Protein AF-A0A7W1Q5L2-F1 (afdb_monomer_lite)

pLDDT: mean 77.73, std 17.54, range [27.66, 98.06]

Radius of gyration: 33.24 Å; chains: 1; bounding box: 72×39×94 Å

Foldseek 3Di:
DDAFKKKKWAFAPVVVVDDPVPPLPDPDDPAWKKDDPGTIIHIAHDPDDDFDWDDLVPPGITMAGPPGDDDAPQDQDPVRDGIGTPDPHHHYHDRPVVVVCRVPRPDDPPDDDDDDDDDDDDDQDADPPPCLLVVLLVVLLVVQQVQDALVRSLVVLVVCQVVRHVVGDDSVSSNVSSVVSNVDHRHAAALVRLLVVCQVFWEWAADPNDTWIWGQDPLFIDTHHLVRVCVVQVVHWHQDPVGIDRSSVSNVPDPPGHYAHHEAADPPDDDPGSYHHRYDYWLDDDDDDDPVVVLCLLCCLQVVNDPVVSVVVVVQLVCCVVPVVDQPVDDDDTDDDPPSCPVVNLVVSCSRRDLQEDDDPDPCCVPPPPVVSNRSHSYD

Sequence (380 aa):
MVSRCILISPIRDWTKRISVALSPFPMQPRTLTATTARGIHLYYKHPGGQIKNSMPWGKGIDVRADRGYVIAPPSVHESGKTYRWANDATIQPLPPKVEALLRNPPQKRVGVPAKAKRKKAGVSLTVLEGGRNNELASHLGKLRQQGYSEARLSEAAFEFNRAHFSPPLEADEVLAVVASIAKYPVGFMSTDDAIDALNESHAIVLIGGKALVLRETDQGFLLLRPNEFRVLVANRFCSTANGLKCVADVWIAHPRRREYAAVVFEPGGTTTENAYNLWRGWAVTPAPGNYSLFAEHLLNNICSGDEAIYRYVMAWFANIFQQPRNKPGTALVIRGERGTGKSIVGKLVGELLGTSYITVASSRHVIGHFNAHLLTALLI

Secondary structure (DSSP, 8-state):
---SEEEEEEBTTGGGSS-TT---S-S-----EEE-SSBEEEEEE--SS----B-TTSTTEEEE-TT---PPTTPBPTTSPBPEES--PPPEEPPHHHHHHHHSPPPP--PPP---------------TTSHHHHHHHHHHHHHHTT--HHHHHHHHHHHHHHH-SSPPPHHHHHHHHHHHHTS-S-PPBHHHHHHHHHTTEEEEEETTEEEEEEEETTEEEEE-HHHHHHHTTT-EEEETTEEEEHHHHHHT-TTS-EESEEE--TTS---SSEEE-----SS-------HHHHHIIIIIISTT-HHHHHHHHHHHHHHHHSTTS--S--------TTSSHHHHHHHHHHHHGGGB---SSTHHHHSS--GGGGG-SB-

Structure (mmCIF, N/CA/C/O backbone):
data_AF-A0A7W1Q5L2-F1
#
_entry.id   AF-A0A7W1Q5L2-F1
#
loop_
_atom_site.group_PDB
_atom_site.id
_atom_site.type_symbol
_atom_site.label_atom_id
_atom_site.label_alt_id
_atom_site.label_comp_id
_atom_site.label_asym_id
_atom_site.label_entity_id
_atom_site.label_seq_id
_atom_site.pdbx_PDB_ins_code
_atom_site.Cartn_x
_atom_site.Cartn_y
_atom_site.Cartn_z
_atom_site.occupancy
_atom_site.B_iso_or_equiv
_atom_site.auth_seq_id
_atom_site.auth_comp_id
_atom_site.auth_asym_id
_atom_site.auth_atom_id
_atom_site.pdbx_PDB_model_num
ATOM 1 N N . MET A 1 1 ? -24.909 -1.517 -37.708 1.00 30.78 1 MET A N 1
ATOM 2 C CA . MET A 1 1 ? -24.243 -2.757 -38.161 1.00 30.78 1 MET A CA 1
ATOM 3 C C . MET A 1 1 ? -23.413 -2.381 -39.387 1.00 30.78 1 MET A C 1
ATOM 5 O O . MET A 1 1 ? -23.985 -2.188 -40.447 1.00 30.78 1 MET A O 1
ATOM 9 N N . VAL A 1 2 ? -22.114 -2.089 -39.228 1.00 37.09 2 VAL A N 1
ATOM 10 C CA . VAL A 1 2 ? -21.267 -1.677 -40.365 1.00 37.09 2 VAL A CA 1
ATOM 11 C C . VAL A 1 2 ? -20.705 -2.938 -41.003 1.00 37.09 2 VAL A C 1
ATOM 13 O O . VAL A 1 2 ? -19.829 -3.602 -40.452 1.00 37.09 2 VAL A O 1
ATOM 16 N N . SER A 1 3 ? -21.281 -3.291 -42.140 1.00 41.59 3 SER A N 1
ATOM 17 C CA . SER A 1 3 ? -20.871 -4.374 -43.021 1.00 41.59 3 SER A CA 1
ATOM 18 C C . SER A 1 3 ? -19.380 -4.242 -43.351 1.00 41.59 3 SER A C 1
ATOM 20 O O . SER A 1 3 ? -18.953 -3.202 -43.843 1.00 41.59 3 SER A O 1
ATOM 22 N N . ARG A 1 4 ? -18.601 -5.281 -43.015 1.00 61.59 4 ARG A N 1
ATOM 23 C CA . ARG A 1 4 ? -17.166 -5.513 -43.297 1.00 61.59 4 ARG A CA 1
ATOM 24 C C . ARG A 1 4 ? -16.414 -4.309 -43.900 1.00 61.59 4 ARG A C 1
ATOM 26 O O . ARG A 1 4 ? -16.270 -4.195 -45.117 1.00 61.59 4 ARG A O 1
ATOM 33 N N . CYS A 1 5 ? -15.904 -3.436 -43.036 1.00 65.38 5 CYS A N 1
ATOM 34 C CA . CYS A 1 5 ? -14.989 -2.355 -43.408 1.00 65.38 5 CYS A CA 1
ATOM 35 C C . CYS A 1 5 ? -13.600 -2.612 -42.816 1.00 65.38 5 CYS A C 1
ATOM 37 O O . CYS A 1 5 ? -13.483 -3.190 -41.737 1.00 65.38 5 CYS A O 1
ATOM 39 N N . ILE A 1 6 ? -12.561 -2.165 -43.514 1.00 75.31 6 ILE A N 1
ATOM 40 C CA . ILE A 1 6 ? -11.190 -2.102 -43.005 1.00 75.31 6 ILE A CA 1
ATOM 41 C C . ILE A 1 6 ? -10.903 -0.662 -42.608 1.00 75.31 6 ILE A C 1
ATOM 43 O O . ILE A 1 6 ? -11.194 0.269 -43.361 1.00 75.31 6 ILE A O 1
ATOM 47 N N . LEU A 1 7 ? -10.320 -0.487 -41.428 1.00 75.69 7 LEU A N 1
ATOM 48 C CA . LEU A 1 7 ? -9.847 0.800 -40.951 1.00 75.69 7 LEU A CA 1
ATOM 49 C C . LEU A 1 7 ? -8.329 0.901 -41.110 1.00 75.69 7 LEU A C 1
ATOM 51 O O . LEU A 1 7 ? -7.599 0.025 -40.645 1.00 75.69 7 LEU A O 1
ATOM 55 N N . ILE A 1 8 ? -7.863 2.022 -41.659 1.00 72.69 8 ILE A N 1
ATOM 56 C CA . ILE A 1 8 ? -6.463 2.454 -41.591 1.00 72.69 8 ILE A CA 1
ATOM 57 C C . ILE A 1 8 ? -6.381 3.675 -40.666 1.00 72.69 8 ILE A C 1
ATOM 59 O O . ILE A 1 8 ? -7.063 4.675 -40.891 1.00 72.69 8 ILE A O 1
ATOM 63 N N . SER A 1 9 ? -5.563 3.595 -39.615 1.00 75.00 9 SER A N 1
ATOM 64 C CA . SER A 1 9 ? -5.461 4.606 -38.556 1.00 75.00 9 SER A CA 1
ATOM 65 C C . SER A 1 9 ? -4.057 5.218 -38.477 1.00 75.00 9 SER A C 1
ATOM 67 O O . SER A 1 9 ? -3.220 4.733 -37.707 1.00 75.00 9 SER A O 1
ATOM 69 N N . PRO A 1 10 ? -3.769 6.276 -39.254 1.00 58.38 10 PRO A N 1
ATOM 70 C CA . PRO A 1 10 ? -2.517 7.014 -39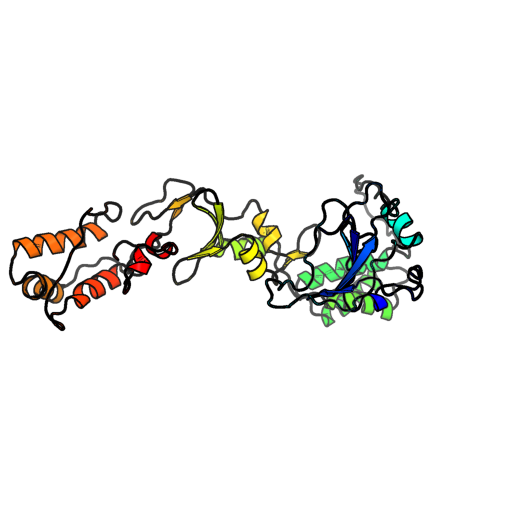.143 1.00 58.38 10 PRO A CA 1
ATOM 71 C C . PRO A 1 10 ? -2.542 8.093 -38.038 1.00 58.38 10 PRO A C 1
ATOM 73 O O . PRO A 1 10 ? -3.574 8.698 -37.726 1.00 58.38 10 PRO A O 1
ATOM 76 N N . ILE A 1 11 ? -1.371 8.382 -37.460 1.00 63.31 11 ILE A N 1
ATOM 77 C CA . ILE A 1 11 ? -1.150 9.528 -36.550 1.00 63.31 11 ILE A CA 1
ATOM 78 C C . ILE A 1 11 ? -1.180 10.841 -37.359 1.00 63.31 11 ILE A C 1
ATOM 80 O O . ILE A 1 11 ? -0.771 10.847 -38.509 1.00 63.31 11 ILE A O 1
ATOM 84 N N . ARG A 1 12 ? -1.609 11.976 -36.782 1.00 52.06 12 ARG A N 1
ATOM 85 C CA . ARG A 1 12 ? -1.809 13.264 -37.498 1.00 52.06 12 ARG A CA 1
ATOM 86 C C . ARG A 1 12 ? -0.649 13.756 -38.388 1.00 52.06 12 ARG A C 1
ATOM 88 O O . ARG A 1 12 ? -0.934 14.378 -39.399 1.00 52.06 12 ARG A O 1
ATOM 95 N N . ASP A 1 13 ? 0.610 13.471 -38.049 1.00 50.75 13 ASP A N 1
ATOM 96 C CA . ASP A 1 13 ? 1.805 13.926 -38.799 1.00 50.75 13 ASP A CA 1
ATOM 97 C C . ASP A 1 13 ? 2.402 12.815 -39.699 1.00 50.75 13 ASP A C 1
ATOM 99 O O . ASP A 1 13 ? 3.601 12.773 -39.980 1.00 50.75 13 ASP A O 1
ATOM 103 N N . TRP A 1 14 ? 1.572 11.844 -40.107 1.00 52.78 14 TRP A N 1
ATOM 104 C CA . TRP A 1 14 ? 1.990 10.662 -40.873 1.00 52.78 14 TRP A CA 1
ATOM 105 C C . TRP A 1 14 ? 2.609 10.990 -42.237 1.00 5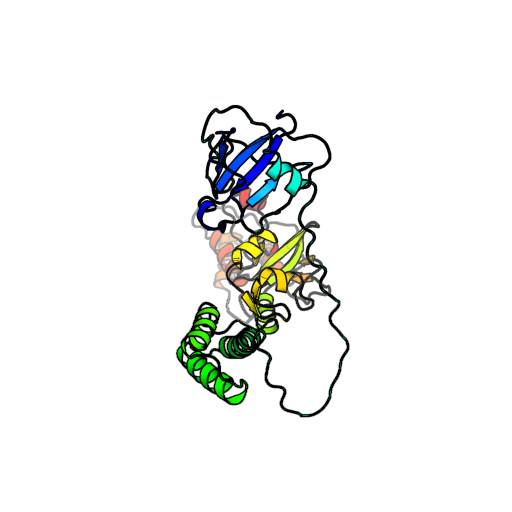2.78 14 TRP A C 1
ATOM 107 O O . TRP A 1 14 ? 3.463 10.240 -42.705 1.00 52.78 14 TRP A O 1
ATOM 117 N N . THR A 1 15 ? 2.238 12.119 -42.844 1.00 49.06 15 THR A N 1
ATOM 118 C CA . THR A 1 15 ? 2.747 12.571 -44.148 1.00 49.06 15 THR A CA 1
ATOM 119 C C . THR A 1 15 ? 4.240 12.907 -44.135 1.00 49.06 15 THR A C 1
ATOM 121 O O . THR A 1 15 ? 4.882 12.799 -45.172 1.00 49.06 15 THR A O 1
ATOM 124 N N . LYS A 1 16 ? 4.826 13.239 -42.974 1.00 43.34 16 LYS A N 1
ATOM 125 C CA . LYS A 1 16 ? 6.273 13.508 -42.831 1.00 43.34 16 LYS A CA 1
ATOM 126 C C . LYS A 1 16 ? 7.114 12.267 -42.521 1.00 43.34 16 LYS A C 1
ATOM 128 O O . LYS A 1 16 ? 8.335 12.315 -42.613 1.00 43.34 16 LYS A O 1
ATOM 133 N N . ARG A 1 17 ? 6.482 11.165 -42.100 1.00 44.59 17 ARG A N 1
ATOM 134 C CA . ARG A 1 17 ? 7.162 9.931 -41.651 1.00 44.59 17 ARG A CA 1
ATOM 135 C C . ARG A 1 17 ? 7.331 8.882 -42.744 1.00 44.59 17 ARG A C 1
ATOM 137 O O . ARG A 1 17 ? 7.928 7.836 -42.508 1.00 44.59 17 ARG A O 1
ATOM 144 N N . ILE A 1 18 ? 6.811 9.169 -43.926 1.00 45.38 18 ILE A N 1
ATOM 145 C CA . ILE A 1 18 ? 6.947 8.341 -45.107 1.00 45.38 18 ILE A CA 1
ATOM 146 C C . ILE A 1 18 ? 8.047 8.969 -45.964 1.00 45.38 18 ILE A C 1
ATOM 148 O O . ILE A 1 18 ? 7.857 10.031 -46.548 1.00 45.38 18 ILE A O 1
ATOM 152 N N . SER A 1 19 ? 9.212 8.321 -46.029 1.00 38.84 19 SER A N 1
ATOM 153 C CA . SER A 1 19 ? 10.152 8.576 -47.119 1.00 38.84 19 SER A CA 1
ATOM 154 C C . SER A 1 19 ? 9.479 8.215 -48.450 1.00 38.84 19 SER A C 1
ATOM 156 O O . SER A 1 19 ? 8.574 7.381 -48.486 1.00 38.84 19 SER A O 1
ATOM 158 N N . VAL A 1 20 ? 9.928 8.850 -49.536 1.00 37.75 20 VAL A N 1
ATOM 159 C CA . VAL A 1 20 ? 9.419 8.855 -50.931 1.00 37.75 20 VAL A CA 1
ATOM 160 C C . VAL A 1 20 ? 8.927 7.496 -51.500 1.00 37.75 20 VAL A C 1
ATOM 162 O O . VAL A 1 20 ? 8.204 7.460 -52.492 1.00 37.75 20 VAL A O 1
ATOM 165 N N . ALA A 1 21 ? 9.216 6.370 -50.849 1.00 36.50 21 ALA A N 1
ATOM 166 C CA . ALA A 1 21 ? 8.800 5.021 -51.223 1.00 36.50 21 ALA A CA 1
ATOM 167 C C . ALA A 1 21 ? 7.315 4.657 -50.967 1.00 36.50 21 ALA A C 1
ATOM 169 O O . ALA A 1 21 ? 6.888 3.600 -51.433 1.00 36.50 21 ALA A O 1
ATOM 170 N N . LEU A 1 22 ? 6.499 5.485 -50.290 1.00 41.84 22 LEU A N 1
ATOM 171 C CA . LEU A 1 22 ? 5.036 5.287 -50.249 1.00 41.84 22 LEU A CA 1
ATOM 172 C C . LEU A 1 22 ? 4.253 6.425 -50.933 1.00 41.84 22 LEU A C 1
ATOM 174 O O . LEU A 1 22 ? 3.404 7.078 -50.328 1.00 41.84 22 LEU A O 1
ATOM 178 N N . SER A 1 23 ? 4.411 6.517 -52.255 1.00 40.97 23 SER A N 1
ATOM 179 C CA . SER A 1 23 ? 3.448 7.140 -53.181 1.00 40.97 23 SER A CA 1
ATOM 180 C C . SER A 1 23 ? 2.264 6.224 -53.643 1.00 40.97 23 SER A C 1
ATOM 182 O O . SER A 1 23 ? 1.762 6.406 -54.750 1.00 40.97 23 SER A O 1
ATOM 184 N N . PRO A 1 24 ? 1.755 5.191 -52.913 1.00 42.69 24 PRO A N 1
ATOM 185 C CA . PRO A 1 24 ? 0.563 4.458 -53.338 1.00 42.69 24 PRO A CA 1
ATOM 186 C C . PRO A 1 24 ? -0.732 5.070 -52.794 1.00 42.69 24 PRO A C 1
ATOM 188 O O . PRO A 1 24 ? -1.795 4.549 -53.114 1.00 42.69 24 PRO A O 1
ATOM 191 N N . PHE A 1 25 ? -0.658 6.155 -52.016 1.00 43.84 25 PHE A N 1
ATOM 192 C CA . PHE A 1 25 ? -1.766 7.092 -51.842 1.00 43.84 25 PHE A CA 1
ATOM 193 C C . PHE A 1 25 ? -1.527 8.278 -52.789 1.00 43.84 25 PHE A C 1
ATOM 195 O O . PHE A 1 25 ? -1.132 9.349 -52.324 1.00 43.84 25 PHE A O 1
ATOM 202 N N . PRO A 1 26 ? -1.700 8.118 -54.121 1.00 37.28 26 PRO A N 1
ATOM 203 C CA . PRO A 1 26 ? -1.897 9.289 -54.961 1.00 37.28 26 PRO A CA 1
ATOM 204 C C . PRO A 1 26 ? -3.062 10.058 -54.340 1.00 37.28 26 PRO A C 1
ATOM 206 O O . PRO A 1 26 ? -3.981 9.442 -53.802 1.00 37.28 26 PRO A O 1
ATOM 209 N N . MET A 1 27 ? -2.997 11.384 -54.328 1.00 46.00 27 MET A N 1
ATOM 210 C CA . MET A 1 27 ? -4.075 12.235 -53.829 1.00 46.00 27 MET A CA 1
ATOM 211 C C . MET A 1 27 ? -5.431 11.796 -54.421 1.00 46.00 27 MET A C 1
ATOM 213 O O . MET A 1 27 ? -5.729 12.213 -55.531 1.00 46.00 27 MET A O 1
ATOM 217 N N . GLN A 1 28 ? -6.201 10.934 -53.730 1.00 47.28 28 GLN A N 1
ATOM 218 C CA . GLN A 1 28 ? -7.618 10.555 -53.935 1.00 47.28 28 GLN A CA 1
ATOM 219 C C . GLN A 1 28 ? -7.965 9.246 -53.175 1.00 47.28 28 GLN A C 1
ATOM 221 O O . GLN A 1 28 ? -7.066 8.444 -52.925 1.00 47.28 28 GLN A O 1
ATOM 226 N N . PRO A 1 29 ? -9.246 8.940 -52.862 1.00 49.56 29 PRO A N 1
ATOM 227 C CA . PRO A 1 29 ? -10.436 9.787 -52.741 1.00 49.56 29 PRO A CA 1
ATOM 228 C C . PRO A 1 29 ? -10.662 10.173 -51.266 1.00 49.56 29 PRO A C 1
ATOM 230 O O . PRO A 1 29 ? -10.134 9.538 -50.351 1.00 49.56 29 PRO A O 1
ATOM 233 N N . ARG A 1 30 ? -11.497 11.184 -50.994 1.00 65.75 30 ARG A N 1
ATOM 234 C CA . ARG A 1 30 ? -12.026 11.394 -49.636 1.00 65.75 30 ARG A CA 1
ATOM 235 C C . ARG A 1 30 ? -12.923 10.198 -49.298 1.00 65.75 30 ARG A C 1
ATOM 237 O O . ARG A 1 30 ? -14.100 10.232 -49.611 1.00 65.75 30 ARG A O 1
ATOM 244 N N . THR A 1 31 ? -12.378 9.119 -48.736 1.00 77.94 31 THR A N 1
ATOM 245 C CA . THR A 1 31 ? -13.199 8.070 -48.114 1.00 77.94 31 THR A CA 1
ATOM 246 C C . THR A 1 31 ? -13.733 8.576 -46.776 1.00 77.94 31 THR A C 1
ATOM 248 O O . THR A 1 31 ? -13.212 9.564 -46.234 1.00 77.94 31 THR A O 1
ATOM 251 N N . LEU A 1 32 ? -14.754 7.914 -46.230 1.00 83.88 32 LEU A N 1
ATOM 252 C CA . LEU A 1 32 ? -15.295 8.273 -44.923 1.00 83.88 32 LEU A CA 1
ATOM 253 C C . LEU A 1 32 ? -14.159 8.346 -43.893 1.00 83.88 32 LEU A C 1
ATOM 255 O O . LEU A 1 32 ? -13.387 7.396 -43.727 1.00 83.88 32 LEU A O 1
ATOM 259 N N . THR A 1 33 ? -14.033 9.493 -43.233 1.00 80.12 33 THR A N 1
ATOM 260 C CA . THR A 1 33 ? -12.908 9.797 -42.349 1.00 80.12 33 THR A CA 1
ATOM 261 C C . THR A 1 33 ? -13.411 10.266 -40.998 1.00 80.12 33 THR A C 1
ATOM 263 O O . THR A 1 33 ? -14.278 11.131 -40.922 1.00 80.12 33 THR A O 1
ATOM 266 N N . ALA A 1 34 ? -12.830 9.750 -39.919 1.00 79.44 34 ALA A N 1
ATOM 267 C CA . ALA A 1 34 ? -13.066 10.245 -38.568 1.00 79.44 34 ALA A CA 1
ATOM 268 C C . ALA A 1 34 ? -11.789 10.837 -37.966 1.00 79.44 34 ALA A C 1
ATOM 270 O O . ALA A 1 34 ? -10.697 10.293 -38.118 1.00 79.44 34 ALA A O 1
ATOM 271 N N . THR A 1 35 ? -11.928 11.941 -37.242 1.00 75.31 35 THR A N 1
ATOM 272 C CA . THR A 1 35 ? -10.886 12.472 -36.363 1.00 75.31 35 THR A CA 1
ATOM 273 C C . THR A 1 35 ? -10.973 11.802 -34.997 1.00 75.31 35 THR A C 1
ATOM 275 O O . THR A 1 35 ? -12.059 11.635 -34.436 1.00 75.31 35 THR A O 1
ATOM 278 N N . THR A 1 36 ? -9.819 11.416 -34.455 1.00 75.06 36 THR A N 1
ATOM 279 C CA . THR A 1 36 ? -9.713 10.784 -33.135 1.00 75.06 36 THR A CA 1
ATOM 280 C C . THR A 1 36 ? -8.807 11.596 -32.216 1.00 75.06 36 THR A C 1
ATOM 282 O O . THR A 1 36 ? -8.202 12.596 -32.612 1.00 75.06 36 THR A O 1
ATOM 285 N N . ALA A 1 37 ? -8.682 11.161 -30.961 1.00 66.69 37 ALA A N 1
ATOM 286 C CA . ALA A 1 37 ? -7.865 11.838 -29.956 1.00 66.69 37 ALA A CA 1
ATOM 287 C C . ALA A 1 37 ? -6.371 11.959 -30.328 1.00 66.69 37 ALA A C 1
ATOM 289 O O . ALA A 1 37 ? -5.713 12.889 -29.855 1.00 66.69 37 ALA A O 1
ATOM 290 N N . ARG A 1 38 ? -5.837 11.021 -31.128 1.00 63.50 38 ARG A N 1
ATOM 291 C CA . ARG A 1 38 ? -4.399 10.896 -31.451 1.00 63.50 38 ARG A CA 1
ATOM 292 C C . ARG A 1 38 ? -4.097 10.765 -32.954 1.00 63.50 38 ARG A C 1
ATOM 294 O O . ARG A 1 38 ? -2.931 10.667 -33.324 1.00 63.50 38 ARG A O 1
ATOM 301 N N . GLY A 1 39 ? -5.105 10.789 -33.826 1.00 75.88 39 GLY A N 1
ATOM 302 C CA . GLY A 1 39 ? -4.919 10.539 -35.255 1.00 75.88 39 GLY A CA 1
ATOM 303 C C . GLY A 1 39 ? -6.186 10.747 -36.074 1.00 75.88 39 GLY A C 1
ATOM 304 O O . GLY A 1 39 ? -7.078 11.515 -35.693 1.00 75.88 39 GLY A O 1
ATOM 305 N N . ILE A 1 40 ? -6.245 10.050 -37.201 1.00 75.75 40 ILE A N 1
ATOM 306 C CA . ILE A 1 40 ? -7.425 9.954 -38.059 1.00 75.75 40 ILE A CA 1
ATOM 307 C C . ILE A 1 40 ? -7.712 8.487 -38.364 1.00 75.75 40 ILE A C 1
ATOM 309 O O . ILE A 1 40 ? -6.833 7.638 -38.279 1.00 75.75 40 ILE A O 1
ATOM 313 N N . HIS A 1 41 ? -8.953 8.198 -38.711 1.00 83.31 41 HIS A N 1
ATOM 314 C CA . HIS A 1 41 ? -9.465 6.885 -39.063 1.00 83.31 41 HIS A CA 1
ATOM 315 C C . HIS A 1 41 ? -10.003 6.968 -40.493 1.00 83.31 41 HIS A C 1
ATOM 317 O O . HIS A 1 41 ? -10.960 7.702 -40.730 1.00 83.31 41 HIS A O 1
ATOM 323 N N . LEU A 1 42 ? -9.397 6.233 -41.425 1.00 83.62 42 LEU A N 1
ATOM 324 C CA . LEU A 1 42 ? -9.847 6.107 -42.812 1.00 83.62 42 LEU A CA 1
ATOM 325 C C . LEU A 1 42 ? -10.576 4.774 -42.985 1.00 83.62 42 LEU A C 1
ATOM 327 O O . LEU A 1 42 ? -9.981 3.717 -42.759 1.00 83.62 42 LEU A O 1
ATOM 331 N N . TYR A 1 43 ? -11.846 4.817 -43.379 1.00 84.69 43 TYR A N 1
ATOM 332 C CA . TYR A 1 43 ? -12.669 3.621 -43.563 1.00 84.69 43 TYR A CA 1
ATOM 333 C C . TYR A 1 43 ? -12.684 3.207 -45.035 1.00 84.69 43 TYR A C 1
ATOM 335 O O . TYR A 1 43 ? -12.972 4.028 -45.899 1.00 84.69 43 TYR A O 1
ATOM 343 N N . TYR A 1 44 ? -12.431 1.932 -45.321 1.00 86.06 44 TYR A N 1
ATOM 344 C CA . TYR A 1 44 ? -12.496 1.345 -46.662 1.00 86.06 44 TYR A CA 1
ATOM 345 C C . TYR A 1 44 ? -13.363 0.085 -46.664 1.00 86.06 44 TYR A C 1
ATOM 347 O O . TYR A 1 4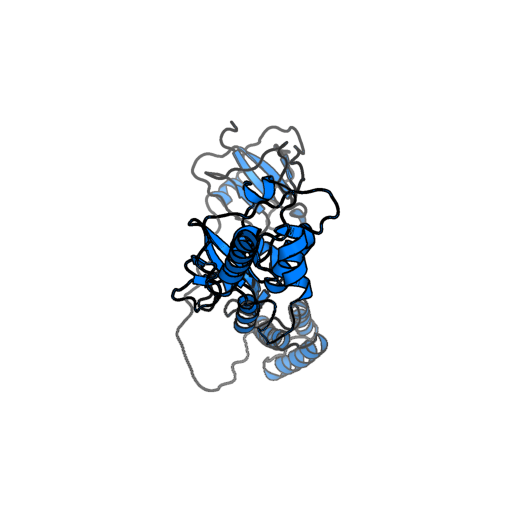4 ? -13.505 -0.583 -45.637 1.00 86.06 44 TYR A O 1
ATOM 355 N N . LYS A 1 45 ? -13.924 -0.282 -47.820 1.00 86.69 45 LYS A N 1
ATOM 356 C CA . LYS A 1 45 ? -14.630 -1.563 -47.976 1.00 86.69 45 LYS A CA 1
ATOM 357 C C . LYS A 1 45 ? -13.643 -2.719 -47.806 1.00 86.69 45 LYS A C 1
ATOM 359 O O . LYS A 1 45 ? -12.543 -2.679 -48.356 1.00 86.69 45 LYS A O 1
ATOM 364 N N . HIS A 1 46 ? -14.037 -3.758 -47.072 1.00 86.44 46 HIS A N 1
ATOM 365 C CA . HIS A 1 46 ? -13.228 -4.968 -46.947 1.00 86.44 46 HIS A CA 1
ATOM 366 C C . HIS A 1 46 ? -13.212 -5.736 -48.283 1.00 86.44 46 HIS A C 1
ATOM 368 O O . HIS A 1 46 ? -14.283 -6.106 -48.768 1.00 86.44 46 HIS A O 1
ATOM 374 N N . PRO A 1 47 ? -12.045 -6.061 -48.861 1.00 84.38 47 PRO A N 1
ATOM 375 C CA . PRO A 1 47 ? -11.933 -6.669 -50.192 1.00 84.38 47 PRO A CA 1
ATOM 376 C C . PRO A 1 47 ? -12.198 -8.193 -50.213 1.00 84.38 47 PRO A C 1
ATOM 378 O O . PRO A 1 47 ? -11.705 -8.914 -51.071 1.00 84.38 47 PRO A O 1
ATOM 381 N N . GLY A 1 48 ? -12.938 -8.733 -49.238 1.00 80.88 48 GLY A N 1
ATOM 382 C CA . GLY A 1 48 ? -13.086 -10.188 -49.049 1.00 80.88 48 GLY A CA 1
ATOM 383 C C . GLY A 1 48 ? -11.792 -10.937 -48.655 1.00 80.88 48 GLY A C 1
ATOM 384 O O . GLY A 1 48 ? -10.719 -10.347 -48.510 1.00 80.88 48 GLY A O 1
ATOM 385 N N . GLY A 1 49 ? -11.887 -12.256 -48.451 1.00 80.88 49 GLY A N 1
ATOM 386 C CA . GLY A 1 49 ? -10.793 -13.085 -47.910 1.00 80.88 49 GLY A CA 1
ATOM 387 C C . GLY A 1 49 ? -10.459 -12.777 -46.440 1.00 80.88 49 GLY A C 1
ATOM 388 O O . GLY A 1 49 ? -11.218 -12.069 -45.787 1.00 80.88 49 GLY A O 1
ATOM 389 N N . GLN A 1 50 ? -9.341 -13.309 -45.925 1.00 79.56 50 GLN A N 1
ATOM 390 C CA . GLN A 1 50 ? -8.857 -12.998 -44.570 1.00 79.56 50 GLN A CA 1
ATOM 391 C C . GLN A 1 50 ? -7.812 -11.874 -44.588 1.00 79.56 50 GLN A C 1
ATOM 393 O O . GLN A 1 50 ? -6.808 -11.979 -45.295 1.00 79.56 50 GLN A O 1
ATOM 398 N N . ILE A 1 51 ? -8.013 -10.834 -43.779 1.00 81.31 51 ILE A N 1
ATOM 399 C CA . ILE A 1 51 ? -7.055 -9.748 -43.538 1.00 81.31 51 ILE A CA 1
ATOM 400 C C . ILE A 1 51 ? -6.912 -9.540 -42.028 1.00 81.31 51 ILE A C 1
ATOM 402 O O . ILE A 1 51 ? -7.863 -9.205 -41.325 1.00 81.31 51 ILE A O 1
ATOM 406 N N . LYS A 1 52 ? -5.693 -9.725 -41.511 1.00 80.50 52 LYS A N 1
ATOM 407 C CA . LYS A 1 52 ? -5.394 -9.617 -40.074 1.00 80.50 52 LYS A CA 1
ATOM 408 C C . LYS A 1 52 ? -5.149 -8.167 -39.650 1.00 80.50 52 LYS A C 1
ATOM 410 O O . LYS A 1 52 ? -4.616 -7.358 -40.410 1.00 80.50 52 LYS A O 1
ATOM 415 N N . ASN A 1 53 ? -5.434 -7.877 -38.381 1.00 78.94 53 ASN A N 1
ATOM 416 C CA . ASN A 1 53 ? -4.966 -6.652 -37.731 1.00 78.94 53 ASN A CA 1
ATOM 417 C C . ASN A 1 53 ? -3.430 -6.594 -37.774 1.00 78.94 53 ASN A C 1
ATOM 419 O O . ASN A 1 53 ? -2.768 -7.571 -37.413 1.00 78.94 53 ASN A O 1
ATOM 423 N N . SER A 1 54 ? -2.857 -5.482 -38.233 1.00 79.06 54 SER A N 1
ATOM 424 C CA . SER A 1 54 ? -1.414 -5.387 -38.494 1.00 79.06 54 SER A CA 1
ATOM 425 C C . SER A 1 54 ? -0.890 -3.945 -38.479 1.00 79.06 54 SER A C 1
ATOM 427 O O . SER A 1 54 ? -1.659 -2.988 -38.521 1.00 79.06 54 SER A O 1
ATOM 429 N N . MET A 1 55 ? 0.440 -3.805 -38.426 1.00 75.19 55 MET A N 1
ATOM 430 C CA . MET A 1 55 ? 1.188 -2.549 -38.608 1.00 75.19 55 MET A CA 1
ATOM 431 C C . MET A 1 55 ? 2.158 -2.706 -39.792 1.00 75.19 55 MET A C 1
ATOM 433 O O . MET A 1 55 ? 3.373 -2.801 -39.590 1.00 75.19 55 MET A O 1
ATOM 437 N N . PRO A 1 56 ? 1.654 -2.823 -41.033 1.00 65.56 56 PRO A N 1
ATOM 438 C CA . PRO A 1 56 ? 2.476 -3.224 -42.177 1.00 65.56 56 PRO A CA 1
ATOM 439 C C . PRO A 1 56 ? 3.502 -2.152 -42.578 1.00 65.56 56 PRO A C 1
ATOM 441 O O . PRO A 1 56 ? 4.506 -2.476 -43.202 1.00 65.56 56 PRO A O 1
ATOM 444 N N . TRP A 1 57 ? 3.299 -0.900 -42.154 1.00 67.88 57 TRP A N 1
ATOM 445 C CA . TRP A 1 57 ? 4.228 0.218 -42.370 1.00 67.88 57 TRP A CA 1
ATOM 446 C C . TRP A 1 57 ? 5.031 0.604 -41.116 1.00 67.88 57 TRP A C 1
ATOM 448 O O . TRP A 1 57 ? 5.656 1.660 -41.078 1.00 67.88 57 TRP A O 1
ATOM 458 N N . GLY A 1 58 ? 5.027 -0.234 -40.076 1.00 63.78 58 GLY A N 1
ATOM 459 C CA . GLY A 1 58 ? 5.704 0.057 -38.812 1.00 63.78 58 GLY A CA 1
ATOM 460 C C . GLY A 1 58 ? 4.905 0.976 -37.880 1.00 63.78 58 GLY A C 1
ATOM 461 O O . GLY A 1 58 ? 3.698 1.167 -38.031 1.00 63.78 58 GLY A O 1
ATOM 462 N N . LYS A 1 59 ? 5.575 1.508 -36.847 1.00 64.06 59 LYS A N 1
ATOM 463 C CA . LYS A 1 59 ? 4.918 2.287 -35.784 1.00 64.06 59 LYS A CA 1
ATOM 464 C C . LYS A 1 59 ? 4.271 3.558 -36.349 1.00 64.06 59 LYS A C 1
ATOM 466 O O . LYS A 1 59 ? 4.969 4.450 -36.824 1.00 64.06 59 LYS A O 1
ATOM 471 N N . GLY A 1 60 ? 2.954 3.680 -36.178 1.00 66.56 60 GLY A N 1
ATOM 472 C CA . GLY A 1 60 ? 2.199 4.907 -36.454 1.00 66.56 60 GLY A CA 1
ATOM 473 C C . GLY A 1 60 ? 1.151 4.820 -37.562 1.00 66.56 60 GLY A C 1
ATOM 474 O O . GLY A 1 60 ? 0.476 5.822 -37.799 1.00 66.56 60 GLY A O 1
ATOM 475 N N . ILE A 1 61 ? 0.990 3.654 -38.198 1.00 75.19 61 ILE A N 1
ATOM 476 C CA . ILE A 1 61 ? -0.150 3.345 -39.070 1.00 75.19 61 ILE A CA 1
ATOM 477 C C . ILE A 1 61 ? -0.668 1.950 -38.714 1.00 75.19 61 ILE A C 1
ATOM 479 O O . ILE A 1 61 ? -0.021 0.943 -39.006 1.00 75.19 61 ILE A O 1
ATOM 483 N N . ASP A 1 62 ? -1.844 1.906 -38.094 1.00 78.25 62 ASP A N 1
ATOM 484 C CA . ASP A 1 62 ? -2.506 0.658 -37.714 1.00 78.25 62 ASP A CA 1
ATOM 485 C C . ASP A 1 62 ? -3.575 0.265 -38.733 1.00 78.25 62 ASP A C 1
ATOM 487 O O . ASP A 1 62 ? -4.341 1.110 -39.201 1.00 78.25 62 ASP A O 1
ATOM 491 N N . VAL A 1 63 ? -3.681 -1.032 -39.019 1.00 83.00 63 VAL A N 1
ATOM 492 C CA . VAL A 1 63 ? -4.772 -1.612 -39.807 1.00 83.00 63 VAL A CA 1
ATOM 493 C C . VAL A 1 63 ? -5.657 -2.446 -38.893 1.00 83.00 63 VAL A C 1
ATOM 495 O O . VAL A 1 63 ? -5.181 -3.379 -38.238 1.00 83.00 63 VAL A O 1
ATOM 498 N N . ARG A 1 64 ? -6.954 -2.121 -38.856 1.00 84.50 64 ARG A N 1
ATOM 499 C CA . ARG A 1 64 ? -7.985 -2.920 -38.182 1.00 84.50 64 ARG A CA 1
ATOM 500 C C . ARG A 1 64 ? -8.906 -3.542 -39.228 1.00 84.50 64 ARG A C 1
ATOM 502 O O . ARG A 1 64 ? -9.553 -2.822 -39.982 1.00 84.50 64 ARG A O 1
ATOM 509 N N . ALA A 1 65 ? -8.925 -4.866 -39.279 1.00 84.62 65 ALA A N 1
ATOM 510 C CA . ALA A 1 65 ? -9.651 -5.666 -40.259 1.00 84.62 65 ALA A CA 1
ATOM 511 C C . ALA A 1 65 ? -10.394 -6.804 -39.533 1.00 84.62 65 ALA A C 1
ATOM 513 O O . ALA A 1 65 ? -11.140 -6.528 -38.591 1.00 84.62 65 ALA A O 1
ATOM 514 N N . ASP A 1 66 ? -10.205 -8.068 -39.917 1.00 78.69 66 ASP A N 1
ATOM 515 C CA . ASP A 1 66 ? -10.955 -9.183 -39.338 1.00 78.69 66 ASP A CA 1
ATOM 516 C C . ASP A 1 66 ? -10.792 -9.277 -37.818 1.00 78.69 66 ASP A C 1
ATOM 518 O O . ASP A 1 66 ? -9.682 -9.232 -37.275 1.00 78.69 66 ASP A O 1
ATOM 522 N N . ARG A 1 67 ? -11.929 -9.431 -37.123 1.00 73.75 67 ARG A N 1
ATOM 523 C CA . ARG A 1 67 ? -12.034 -9.502 -35.650 1.00 73.75 67 ARG A CA 1
ATOM 524 C C . ARG A 1 67 ? -11.490 -8.265 -34.918 1.00 73.75 67 ARG A C 1
ATOM 526 O O . ARG A 1 67 ? -11.416 -8.262 -33.692 1.00 73.75 67 ARG A O 1
ATOM 533 N N . GLY A 1 68 ? -11.104 -7.219 -35.648 1.00 68.19 68 GLY A N 1
ATOM 534 C CA . GLY A 1 68 ? -10.813 -5.901 -35.109 1.00 68.19 68 GLY A CA 1
ATOM 535 C C . GLY A 1 68 ? -12.096 -5.086 -34.989 1.00 68.19 68 GLY A C 1
ATOM 536 O O . GLY A 1 68 ? -12.977 -5.163 -35.839 1.00 68.19 68 GLY A O 1
ATOM 537 N N . TYR A 1 69 ? -12.198 -4.284 -33.938 1.00 70.62 69 TYR A N 1
ATOM 538 C CA . TYR A 1 69 ? -13.246 -3.279 -33.805 1.00 70.62 69 TYR A CA 1
ATOM 539 C C . TYR A 1 69 ? -12.616 -1.920 -33.533 1.00 70.62 69 TYR A C 1
ATOM 541 O O . TYR A 1 69 ? -11.466 -1.815 -33.093 1.00 70.62 69 TYR A O 1
ATOM 549 N N . VAL A 1 70 ? -13.372 -0.874 -33.845 1.00 72.12 70 VAL A N 1
ATOM 550 C CA . VAL A 1 70 ? -12.954 0.517 -33.703 1.00 72.12 70 VAL A CA 1
ATOM 551 C C . VAL A 1 70 ? -14.106 1.293 -33.094 1.00 72.12 70 VAL A C 1
ATOM 553 O O . VAL A 1 70 ? -15.274 0.997 -33.345 1.00 72.12 70 VAL A O 1
ATOM 556 N N . ILE A 1 71 ? -13.775 2.283 -32.278 1.00 71.12 71 ILE A N 1
ATOM 557 C CA . ILE A 1 71 ? -14.766 3.199 -31.725 1.00 71.12 71 ILE A CA 1
ATOM 558 C C . ILE A 1 71 ? -15.128 4.202 -32.830 1.00 71.12 71 ILE A C 1
ATOM 560 O O . ILE A 1 71 ? -14.246 4.871 -33.372 1.00 71.12 71 ILE A O 1
ATOM 564 N N . ALA A 1 72 ? -16.410 4.283 -33.190 1.00 70.12 72 ALA A N 1
ATOM 565 C CA . ALA A 1 72 ? -16.902 5.181 -34.235 1.00 70.12 72 ALA A CA 1
ATOM 566 C C . ALA A 1 72 ? -17.408 6.514 -33.643 1.00 70.12 72 ALA A C 1
ATOM 568 O O . ALA A 1 72 ? -17.941 6.521 -32.527 1.00 70.12 72 ALA A O 1
ATOM 569 N N . PRO A 1 73 ? -17.291 7.648 -34.361 1.00 75.81 73 PRO A N 1
ATOM 570 C CA . PRO A 1 73 ? -18.025 8.865 -34.015 1.00 75.81 73 PRO A CA 1
ATOM 571 C C . PRO A 1 73 ? -19.540 8.609 -33.882 1.00 75.81 73 PRO A C 1
ATOM 573 O O . PRO A 1 73 ? -20.071 7.805 -34.652 1.00 75.81 73 PRO A O 1
ATOM 576 N N . PRO A 1 74 ? -20.253 9.290 -32.963 1.00 62.94 74 PRO A N 1
ATOM 577 C CA . PRO A 1 74 ? -19.804 10.382 -32.089 1.00 62.94 74 PRO A CA 1
ATOM 578 C C . PRO A 1 74 ? -19.306 9.930 -30.698 1.00 62.94 74 PRO A C 1
ATOM 580 O O . PRO A 1 74 ? -19.424 10.678 -29.730 1.00 62.94 74 PRO A O 1
ATOM 583 N N . SER A 1 75 ? -18.768 8.714 -30.555 1.00 65.25 75 SER A N 1
ATOM 584 C CA . SER A 1 75 ? -18.375 8.185 -29.239 1.00 65.25 75 SER A CA 1
ATOM 585 C C . SER A 1 75 ? -17.364 9.079 -28.505 1.00 65.25 75 SER A C 1
ATOM 587 O O . SER A 1 75 ? -16.417 9.613 -29.097 1.00 65.25 75 SER A O 1
ATOM 589 N N . VAL A 1 76 ? -17.539 9.204 -27.190 1.00 63.97 76 VAL A N 1
ATOM 590 C CA . VAL A 1 76 ? -16.615 9.910 -26.295 1.00 63.97 76 VAL A CA 1
ATOM 591 C C . VAL A 1 76 ? -15.590 8.904 -25.773 1.00 63.97 76 VAL A C 1
ATOM 593 O O . VAL A 1 76 ? -15.947 7.890 -25.181 1.00 63.97 76 VAL A O 1
ATOM 596 N N . HIS A 1 77 ? -14.308 9.161 -26.024 1.00 56.12 77 HIS A N 1
ATOM 597 C CA . HIS A 1 77 ? -13.213 8.360 -25.477 1.00 56.12 77 HIS A CA 1
ATOM 598 C C . HIS A 1 77 ? -13.049 8.628 -23.971 1.00 56.12 77 HIS A C 1
ATOM 600 O O . HIS A 1 77 ? -13.311 9.741 -23.527 1.00 56.12 77 HIS A O 1
ATOM 606 N N . GLU A 1 78 ? -12.524 7.667 -23.204 1.00 49.25 78 GLU A N 1
ATOM 607 C CA . GLU A 1 78 ? -12.276 7.776 -21.748 1.00 49.25 78 GLU A CA 1
ATOM 608 C C . GLU A 1 78 ? -11.459 9.027 -21.356 1.00 49.25 78 GLU A C 1
ATOM 610 O O . GLU A 1 78 ? -11.600 9.574 -20.271 1.00 49.25 78 GLU A O 1
ATOM 615 N N . SER A 1 79 ? -10.663 9.555 -22.290 1.00 55.91 79 SER A N 1
ATOM 616 C CA . SER A 1 79 ? -9.916 10.811 -22.142 1.00 55.91 79 SER A CA 1
ATOM 617 C C . SER A 1 79 ? -10.745 12.095 -22.364 1.00 55.91 79 SER A C 1
ATOM 619 O O . SER A 1 79 ? -10.156 13.142 -22.629 1.00 55.91 79 SER A O 1
ATOM 621 N N . GLY A 1 80 ? -12.077 12.018 -22.428 1.00 55.94 80 GLY A N 1
ATOM 622 C CA . GLY A 1 80 ? -12.996 13.144 -22.668 1.00 55.94 80 GLY A CA 1
ATOM 623 C C . GLY A 1 80 ? -13.036 13.696 -24.104 1.00 55.94 80 GLY A C 1
ATOM 624 O O . GLY A 1 80 ? -13.811 14.601 -24.397 1.00 55.94 80 GLY A O 1
ATOM 625 N N . LYS A 1 81 ? -12.225 13.167 -25.033 1.00 61.44 81 LYS A N 1
ATOM 626 C CA . LYS A 1 81 ? -12.181 13.627 -26.434 1.00 61.44 81 LYS A CA 1
ATOM 627 C C . LYS A 1 81 ? -13.213 12.885 -27.285 1.00 61.44 81 LYS A C 1
ATOM 629 O O . LYS A 1 81 ? -13.172 11.659 -27.383 1.00 61.44 81 LYS A O 1
ATOM 634 N N . THR A 1 82 ? -14.098 13.631 -27.939 1.00 66.69 82 THR A N 1
ATOM 635 C CA . THR A 1 82 ? -15.135 13.091 -28.831 1.00 66.69 82 THR A CA 1
ATOM 636 C C . THR A 1 82 ? -14.562 12.752 -30.203 1.00 66.69 82 THR A C 1
ATOM 638 O O . THR A 1 82 ? -13.898 13.584 -30.826 1.00 66.69 82 THR A O 1
ATOM 641 N N . TYR A 1 83 ? -14.839 11.547 -30.694 1.00 73.38 83 TYR A N 1
ATOM 642 C CA . TYR A 1 83 ? -14.544 11.176 -32.076 1.00 73.38 83 TYR A CA 1
ATOM 643 C C . TYR A 1 83 ? -15.542 11.899 -32.981 1.00 73.38 83 TYR A C 1
ATOM 645 O O . TYR A 1 83 ? -16.738 11.906 -32.694 1.00 73.38 83 TYR A O 1
ATOM 653 N N . ARG A 1 84 ? -15.077 12.517 -34.068 1.00 78.50 84 ARG A N 1
ATOM 654 C CA . ARG A 1 84 ? -15.944 13.277 -34.984 1.00 78.50 84 ARG A CA 1
ATOM 655 C C . ARG A 1 84 ? -15.715 12.844 -36.418 1.00 78.50 84 ARG A C 1
ATOM 657 O O . ARG A 1 84 ? -14.568 12.643 -36.812 1.00 78.50 84 ARG A O 1
ATOM 664 N N . TRP A 1 85 ? -16.784 12.736 -37.200 1.00 80.44 85 TRP A N 1
ATOM 665 C CA . TRP A 1 85 ? -16.662 12.600 -38.648 1.00 80.44 85 TRP A CA 1
ATOM 666 C C . TRP A 1 85 ? -15.964 13.847 -39.202 1.00 80.44 85 TRP A C 1
ATOM 668 O O . TRP A 1 85 ? -16.359 14.971 -38.907 1.00 80.44 85 TRP A O 1
ATOM 678 N N . ALA A 1 86 ? -14.864 13.637 -39.921 1.00 77.00 86 ALA A N 1
ATOM 679 C CA . ALA A 1 86 ? -14.109 14.686 -40.600 1.00 77.00 86 ALA A CA 1
ATOM 680 C C . ALA A 1 86 ? -14.746 15.046 -41.951 1.00 77.00 86 ALA A C 1
ATOM 682 O O . ALA A 1 86 ? -14.508 16.128 -42.478 1.00 77.00 86 ALA A O 1
ATOM 683 N N . ASN A 1 87 ? -15.508 14.111 -42.519 1.00 74.31 87 ASN A N 1
ATOM 684 C CA . ASN A 1 87 ? -16.298 14.260 -43.731 1.00 74.31 87 ASN A CA 1
ATOM 685 C C . ASN A 1 87 ? -17.502 13.300 -43.683 1.00 74.31 87 ASN A C 1
ATOM 687 O O . ASN A 1 87 ? -17.586 12.439 -42.808 1.00 74.31 87 ASN A O 1
ATOM 691 N N . ASP A 1 88 ? -18.403 13.446 -44.641 1.00 80.31 88 ASP A N 1
ATOM 692 C CA . ASP A 1 88 ? -19.611 12.646 -44.871 1.00 80.31 88 ASP A CA 1
ATOM 693 C C . ASP A 1 88 ? -19.491 11.760 -46.125 1.00 80.31 88 ASP A C 1
ATOM 695 O O . ASP A 1 88 ? -20.481 11.295 -46.688 1.00 80.31 88 ASP A O 1
ATOM 699 N N . ALA A 1 89 ? -18.260 11.521 -46.584 1.00 79.50 89 ALA A N 1
ATOM 700 C CA . ALA A 1 89 ? -18.020 10.819 -47.831 1.00 79.50 89 ALA A CA 1
ATOM 701 C C . ALA A 1 89 ? -18.402 9.333 -47.755 1.00 79.50 89 ALA A C 1
ATOM 703 O O . ALA A 1 89 ? -18.353 8.699 -46.702 1.00 79.50 89 ALA A O 1
ATOM 704 N N . THR A 1 90 ? -18.729 8.736 -48.899 1.00 85.44 90 THR A N 1
ATOM 705 C CA . THR A 1 90 ? -19.030 7.303 -48.976 1.00 85.44 90 THR A CA 1
ATOM 706 C C . THR A 1 90 ? -17.771 6.458 -48.764 1.00 85.44 90 THR A C 1
ATOM 708 O O . THR A 1 90 ? -16.673 6.826 -49.184 1.00 85.44 90 THR A O 1
ATOM 711 N N . ILE A 1 91 ? -17.919 5.300 -48.107 1.00 85.69 91 ILE A N 1
ATOM 712 C CA . ILE A 1 91 ? -16.809 4.359 -47.888 1.00 85.69 91 ILE A CA 1
ATOM 713 C C . ILE A 1 91 ? -16.354 3.795 -49.238 1.00 85.69 91 ILE A C 1
ATOM 715 O O . ILE A 1 91 ? -17.108 3.100 -49.928 1.00 85.69 91 ILE A O 1
ATOM 719 N N . GLN A 1 92 ? -15.104 4.074 -49.593 1.00 84.62 92 GLN A N 1
ATOM 720 C CA . GLN A 1 92 ? -14.503 3.695 -50.868 1.00 84.62 92 GLN A CA 1
ATOM 721 C C . GLN A 1 92 ? -13.878 2.290 -50.814 1.00 84.62 92 GLN A C 1
ATOM 723 O O . GLN A 1 92 ? -13.546 1.799 -49.730 1.00 84.62 92 GLN A O 1
ATOM 728 N N . PRO A 1 93 ? -13.711 1.605 -51.960 1.00 83.75 93 PRO A N 1
ATOM 729 C CA . PRO A 1 93 ? -12.906 0.386 -52.043 1.00 83.75 93 PRO A CA 1
ATOM 730 C C . PRO A 1 93 ? -11.474 0.608 -51.542 1.00 83.75 93 PRO A C 1
ATOM 732 O O . PRO A 1 93 ? -10.911 1.689 -51.718 1.00 83.75 93 PRO A O 1
ATOM 735 N N . LEU A 1 94 ? -10.879 -0.415 -50.924 1.00 81.69 94 LEU A N 1
ATOM 736 C CA . LEU A 1 94 ? -9.476 -0.369 -50.516 1.00 81.69 94 LEU A CA 1
ATOM 737 C C . LEU A 1 94 ? -8.575 -0.221 -51.763 1.00 81.69 94 LEU A C 1
ATOM 739 O O . LEU A 1 94 ? -8.768 -0.971 -52.721 1.00 81.69 94 LEU A O 1
ATOM 743 N N . PRO A 1 95 ? -7.589 0.699 -51.786 1.00 81.88 95 PRO A N 1
ATOM 744 C CA . PRO A 1 95 ? -6.718 0.851 -52.947 1.00 81.88 95 PRO A CA 1
ATOM 745 C C . PRO A 1 95 ? -5.960 -0.454 -53.270 1.00 81.88 95 PRO A C 1
ATOM 747 O O . PRO A 1 95 ? -5.360 -1.032 -52.358 1.00 81.88 95 PRO A O 1
ATOM 750 N N . PRO A 1 96 ? -5.888 -0.897 -54.544 1.00 77.31 96 PRO A N 1
ATOM 751 C CA . PRO A 1 96 ? -5.323 -2.205 -54.907 1.00 77.31 96 PRO A CA 1
ATOM 752 C C . PRO A 1 96 ? -3.880 -2.443 -54.434 1.00 77.31 96 PRO A C 1
ATOM 754 O O . PRO A 1 96 ? -3.530 -3.538 -53.999 1.00 77.31 96 PRO A O 1
ATOM 757 N N . LYS A 1 97 ? -3.032 -1.404 -54.450 1.00 73.06 97 LYS A N 1
ATOM 758 C CA . LYS A 1 97 ? -1.649 -1.483 -53.939 1.00 73.06 97 LYS A CA 1
ATOM 759 C C . LYS A 1 97 ? -1.596 -1.712 -52.425 1.00 73.06 97 LYS A C 1
ATOM 761 O O . LYS A 1 97 ? -0.706 -2.407 -51.941 1.00 73.06 97 LYS A O 1
ATOM 766 N N . VAL A 1 98 ? -2.539 -1.129 -51.684 1.00 77.44 98 VAL A N 1
ATOM 767 C CA . VAL A 1 98 ? -2.660 -1.344 -50.239 1.00 77.44 98 VAL A CA 1
ATOM 768 C C . VAL A 1 98 ? -3.182 -2.748 -49.966 1.00 77.44 98 VAL A C 1
ATOM 770 O O . VAL A 1 98 ? -2.607 -3.447 -49.140 1.00 77.44 98 VAL A O 1
ATOM 773 N N . GLU A 1 99 ? -4.202 -3.200 -50.697 1.00 81.88 99 GLU A N 1
ATOM 774 C CA . GLU A 1 99 ? -4.707 -4.571 -50.584 1.00 81.88 99 GLU A CA 1
ATOM 775 C C . GLU A 1 99 ? -3.602 -5.616 -50.789 1.00 81.88 99 GLU A C 1
ATOM 777 O O . GLU A 1 99 ? -3.442 -6.509 -49.954 1.00 81.88 99 GLU A O 1
ATOM 782 N N . ALA A 1 100 ? -2.804 -5.478 -51.853 1.00 78.56 100 ALA A N 1
ATOM 783 C CA . ALA A 1 100 ? -1.702 -6.391 -52.147 1.00 78.56 100 ALA A CA 1
ATOM 784 C C . ALA A 1 100 ? -0.695 -6.479 -50.987 1.00 78.56 100 ALA A C 1
ATOM 786 O O . ALA A 1 100 ? -0.285 -7.577 -50.610 1.00 78.56 100 ALA A O 1
ATOM 787 N N . LEU A 1 101 ? -0.358 -5.341 -50.367 1.00 78.69 101 LEU A N 1
ATOM 788 C CA . LEU A 1 101 ? 0.537 -5.292 -49.209 1.00 78.69 101 LEU A CA 1
ATOM 789 C C . LEU A 1 101 ? -0.073 -5.946 -47.961 1.00 78.69 101 LEU A C 1
ATOM 791 O O . LEU A 1 101 ? 0.639 -6.594 -47.198 1.00 78.69 101 LEU A O 1
ATOM 795 N N . LEU A 1 102 ? -1.378 -5.779 -47.728 1.00 81.31 102 LEU A N 1
ATOM 796 C CA . LEU A 1 102 ? -2.051 -6.381 -46.572 1.00 81.31 102 LEU A CA 1
ATOM 797 C C . LEU A 1 102 ? -2.185 -7.899 -46.699 1.00 81.31 102 LEU A C 1
ATOM 799 O O . LEU A 1 102 ? -2.130 -8.599 -45.688 1.00 81.31 102 LEU A O 1
ATOM 803 N N . ARG A 1 103 ? -2.360 -8.406 -47.924 1.00 80.81 103 ARG A N 1
ATOM 804 C CA . ARG A 1 103 ? -2.421 -9.848 -48.194 1.00 80.81 103 ARG A CA 1
ATOM 805 C C . ARG A 1 103 ? -1.039 -10.493 -48.156 1.00 80.81 103 ARG A C 1
ATOM 807 O O . ARG A 1 103 ? -0.894 -11.556 -47.562 1.00 80.81 103 ARG A O 1
ATOM 814 N N . ASN A 1 104 ? -0.042 -9.829 -48.737 1.00 74.19 104 ASN A N 1
ATOM 815 C CA . ASN A 1 104 ? 1.339 -10.296 -48.813 1.00 74.19 104 ASN A CA 1
ATOM 816 C C . ASN A 1 104 ? 2.291 -9.245 -48.219 1.00 74.19 104 ASN A C 1
ATOM 818 O O . ASN A 1 104 ? 2.981 -8.541 -48.963 1.00 74.19 104 ASN A O 1
ATOM 822 N N . PRO A 1 105 ? 2.342 -9.110 -46.881 1.00 64.81 105 PRO A N 1
ATOM 823 C CA . PRO A 1 105 ? 3.291 -8.208 -46.248 1.00 64.81 105 PRO A CA 1
ATOM 824 C C . PRO A 1 105 ? 4.723 -8.686 -46.539 1.00 64.81 105 PRO A C 1
ATOM 826 O O . PRO A 1 105 ? 4.970 -9.897 -46.528 1.00 64.81 105 PRO A O 1
ATOM 829 N N . PRO A 1 106 ? 5.685 -7.775 -46.779 1.00 55.59 106 PRO A N 1
ATOM 830 C CA . PRO A 1 106 ? 7.073 -8.157 -47.003 1.00 55.59 106 PRO A CA 1
ATOM 831 C C . PRO A 1 106 ? 7.558 -9.005 -45.824 1.00 55.59 106 PRO A C 1
ATOM 833 O O . PRO A 1 106 ? 7.438 -8.604 -44.662 1.00 55.59 106 PRO A O 1
ATOM 836 N N . GLN A 1 107 ? 8.070 -10.203 -46.116 1.00 47.59 107 GLN A N 1
ATOM 837 C CA . GLN A 1 107 ? 8.583 -11.097 -45.085 1.00 47.59 107 GLN A CA 1
ATOM 838 C C . GLN A 1 107 ? 9.693 -10.376 -44.312 1.00 47.59 107 GLN A C 1
ATOM 840 O O . GLN A 1 107 ? 10.636 -9.843 -44.903 1.00 47.59 107 GLN A O 1
ATOM 845 N N . LYS A 1 108 ? 9.594 -10.361 -42.975 1.00 42.38 108 LYS A N 1
ATOM 846 C CA . LYS A 1 108 ? 10.735 -10.007 -42.124 1.00 42.38 108 LYS A CA 1
ATOM 847 C C . LYS A 1 108 ? 11.900 -10.882 -42.570 1.00 42.38 108 LYS A C 1
ATOM 849 O O . LYS A 1 108 ? 11.771 -12.103 -42.519 1.00 42.38 108 LYS A O 1
ATOM 854 N N . ARG A 1 109 ? 13.017 -10.272 -42.985 1.00 33.84 109 ARG A N 1
ATOM 855 C CA . ARG A 1 109 ? 14.280 -10.994 -43.172 1.00 33.84 109 ARG A CA 1
ATOM 856 C C . ARG A 1 109 ? 14.516 -11.810 -41.904 1.00 33.84 109 ARG A C 1
ATOM 858 O O . ARG A 1 109 ? 14.661 -11.242 -40.821 1.00 33.84 109 ARG A O 1
ATOM 865 N N . VAL A 1 110 ? 14.427 -13.128 -42.043 1.00 31.20 110 VAL A N 1
ATOM 866 C CA . VAL A 1 110 ? 14.614 -14.084 -40.958 1.00 31.20 110 VAL A CA 1
ATOM 867 C C . VAL A 1 110 ? 16.040 -13.888 -40.463 1.00 31.20 110 VAL A C 1
ATOM 869 O O . VAL A 1 110 ? 16.994 -14.055 -41.218 1.00 31.20 110 VAL A O 1
ATOM 872 N N . GLY A 1 111 ? 16.175 -13.442 -39.215 1.00 33.25 111 GLY A N 1
ATOM 873 C CA . GLY A 1 111 ? 17.469 -13.352 -38.561 1.00 33.25 111 GLY A CA 1
ATOM 874 C C . GLY A 1 111 ? 18.083 -14.745 -38.495 1.00 33.25 111 GLY A C 1
ATOM 875 O O . GLY A 1 111 ? 17.475 -15.666 -37.953 1.00 33.25 111 GLY A O 1
ATOM 876 N N . VAL A 1 112 ? 19.275 -14.889 -39.066 1.00 30.20 112 VAL A N 1
ATOM 877 C CA . VAL A 1 112 ? 20.136 -16.057 -38.866 1.00 30.20 112 VAL A CA 1
ATOM 878 C C . VAL A 1 112 ? 20.352 -16.252 -37.351 1.00 30.20 112 VAL A C 1
ATOM 880 O O . VAL A 1 112 ? 20.489 -15.254 -36.634 1.00 30.20 112 VAL A O 1
ATOM 883 N N . PRO A 1 113 ? 20.373 -17.492 -36.823 1.00 29.78 113 PRO A N 1
ATOM 884 C CA . PRO A 1 113 ? 20.476 -17.730 -35.388 1.00 29.78 113 PRO A CA 1
ATOM 885 C C . PRO A 1 113 ? 21.839 -17.277 -34.858 1.00 29.78 113 PRO A C 1
ATOM 887 O O . PRO A 1 113 ? 22.886 -17.738 -35.310 1.00 29.78 113 PRO A O 1
ATOM 890 N N . ALA A 1 114 ? 21.841 -16.412 -33.846 1.00 34.19 114 ALA A N 1
ATOM 891 C CA . ALA A 1 114 ? 23.048 -16.093 -33.101 1.00 34.19 114 ALA A CA 1
ATOM 892 C C . ALA A 1 114 ? 23.344 -17.209 -32.086 1.00 34.19 114 ALA A C 1
ATOM 894 O O . ALA A 1 114 ? 22.681 -17.281 -31.052 1.00 34.19 114 ALA A O 1
ATOM 895 N N . LYS A 1 115 ? 24.355 -18.045 -32.370 1.00 31.30 115 LYS A N 1
ATOM 896 C CA . LYS A 1 115 ? 25.497 -18.353 -31.475 1.00 31.30 115 LYS A CA 1
ATOM 897 C C . LYS A 1 115 ? 26.233 -19.627 -31.909 1.00 31.30 115 LYS A C 1
ATOM 899 O O . LYS A 1 115 ? 25.795 -20.734 -31.623 1.00 31.30 115 LYS A O 1
ATOM 904 N N . ALA A 1 116 ? 27.454 -19.447 -32.405 1.00 27.77 116 ALA A N 1
ATOM 905 C CA . ALA A 1 116 ? 28.567 -20.321 -32.054 1.00 27.77 116 ALA A CA 1
ATOM 906 C C . ALA A 1 116 ? 29.598 -19.469 -31.302 1.00 27.77 116 ALA A C 1
ATOM 908 O O . ALA A 1 116 ? 30.105 -18.475 -31.817 1.00 27.77 116 ALA A O 1
ATOM 909 N N . LYS A 1 117 ? 29.860 -19.836 -30.044 1.00 38.59 117 LYS A N 1
ATOM 910 C CA . LYS A 1 117 ? 30.959 -19.299 -29.237 1.00 38.59 117 LYS A CA 1
ATOM 911 C C . LYS A 1 117 ? 32.282 -19.549 -29.968 1.00 38.59 117 LYS A C 1
ATOM 913 O O . LYS A 1 117 ? 32.595 -20.701 -30.250 1.00 38.59 117 LYS A O 1
ATOM 918 N N . ARG A 1 118 ? 33.119 -18.523 -30.127 1.00 27.66 118 ARG A N 1
ATOM 919 C CA . ARG A 1 118 ? 34.577 -18.700 -30.186 1.00 27.66 118 ARG A CA 1
ATOM 920 C C . ARG A 1 118 ? 35.267 -17.633 -29.342 1.00 27.66 118 ARG A C 1
ATOM 922 O O . ARG A 1 118 ? 35.277 -16.460 -29.684 1.00 27.66 118 ARG A O 1
ATOM 929 N N . LYS A 1 119 ? 35.850 -18.082 -28.228 1.00 35.34 119 LYS A N 1
ATOM 930 C CA . LYS A 1 119 ? 37.027 -17.451 -27.625 1.00 35.34 119 LYS A CA 1
ATOM 931 C C . LYS A 1 119 ? 38.238 -17.791 -28.505 1.00 35.34 119 LYS A C 1
ATOM 933 O O . LYS A 1 119 ? 38.455 -18.971 -28.771 1.00 35.34 119 LYS A O 1
ATOM 938 N N . LYS A 1 120 ? 39.017 -16.783 -28.894 1.00 29.80 120 LYS A N 1
ATOM 939 C CA . LYS A 1 120 ? 40.488 -16.779 -29.070 1.00 29.80 120 LYS A CA 1
ATOM 940 C C . LYS A 1 120 ? 40.880 -15.302 -29.224 1.00 29.80 120 LYS A C 1
ATOM 942 O O . LYS A 1 120 ? 40.233 -14.594 -29.980 1.00 29.80 120 LYS A O 1
ATOM 947 N N . ALA A 1 121 ? 41.618 -14.752 -28.261 1.00 30.83 121 ALA A N 1
ATOM 948 C CA . ALA A 1 121 ? 43.084 -14.665 -28.252 1.00 30.83 121 ALA A CA 1
ATOM 949 C C . ALA A 1 121 ? 43.586 -13.764 -29.392 1.00 30.83 121 ALA A C 1
ATOM 951 O O . ALA A 1 121 ? 43.253 -13.991 -30.550 1.00 30.83 121 ALA A O 1
ATOM 952 N N . GLY A 1 122 ? 44.298 -12.706 -29.002 1.00 35.50 122 GLY A N 1
ATOM 953 C CA . GLY A 1 122 ? 44.453 -11.469 -29.756 1.00 35.50 122 GLY A CA 1
ATOM 954 C C . GLY A 1 122 ? 44.980 -11.620 -31.175 1.00 35.50 122 GLY A C 1
ATOM 955 O O . GLY A 1 122 ? 45.974 -12.295 -31.393 1.00 35.50 122 GLY A O 1
ATOM 956 N N . VAL A 1 123 ? 44.326 -10.907 -32.089 1.00 28.97 123 VAL A N 1
ATOM 957 C CA . VAL A 1 123 ? 44.906 -10.208 -33.240 1.00 28.97 123 VAL A CA 1
ATOM 958 C C . VAL A 1 123 ? 43.974 -9.023 -33.512 1.00 28.97 123 VAL A C 1
ATOM 960 O O . VAL A 1 123 ? 42.752 -9.182 -33.489 1.00 28.97 123 VAL A O 1
ATOM 963 N N . SER A 1 124 ? 44.557 -7.839 -33.708 1.00 40.00 124 SER A N 1
ATOM 964 C CA . SER A 1 124 ? 43.872 -6.618 -34.139 1.00 40.00 124 SER A CA 1
ATOM 965 C C . SER A 1 124 ? 43.037 -6.903 -35.391 1.00 40.00 124 SER A C 1
ATOM 967 O O . SER A 1 124 ? 43.586 -7.218 -36.444 1.00 40.00 124 SER A O 1
ATOM 969 N N . LEU A 1 125 ? 41.711 -6.840 -35.266 1.00 31.70 125 LEU A N 1
ATOM 970 C CA . LEU A 1 125 ? 40.796 -6.860 -36.402 1.00 31.70 125 LEU A CA 1
ATOM 971 C C . LEU A 1 125 ? 40.159 -5.484 -36.490 1.00 31.70 125 LEU A C 1
ATOM 973 O O . LEU A 1 125 ? 39.193 -5.168 -35.798 1.00 31.70 125 LEU A O 1
ATOM 977 N N . THR A 1 126 ? 40.756 -4.671 -37.348 1.00 41.69 126 THR A N 1
ATOM 978 C CA . THR A 1 126 ? 40.222 -3.420 -37.862 1.00 41.69 126 THR A CA 1
ATOM 979 C C . THR A 1 126 ? 38.751 -3.617 -38.231 1.00 41.69 126 THR A C 1
ATOM 981 O O . THR A 1 126 ? 38.417 -4.422 -39.100 1.00 41.69 126 THR A O 1
ATOM 984 N N . VAL A 1 127 ? 37.854 -2.924 -37.528 1.00 43.44 127 VAL A N 1
ATOM 985 C CA . VAL A 1 127 ? 36.405 -3.015 -37.749 1.00 43.44 127 VAL A CA 1
ATOM 986 C C . VAL A 1 127 ? 36.097 -2.585 -39.190 1.00 43.44 127 VAL A C 1
ATOM 988 O O . VAL A 1 127 ? 36.412 -1.456 -39.569 1.00 43.44 127 VAL A O 1
ATOM 991 N N . LEU A 1 128 ? 35.502 -3.474 -39.996 1.00 42.12 128 LEU A N 1
ATOM 992 C CA . LEU A 1 128 ? 35.037 -3.180 -41.361 1.00 42.12 128 LEU A CA 1
ATOM 993 C C . LEU A 1 128 ? 33.972 -2.064 -41.346 1.00 42.12 128 LEU A C 1
ATOM 995 O O . LEU A 1 128 ? 33.171 -1.983 -40.411 1.00 42.12 128 LEU A O 1
ATOM 999 N N . GLU A 1 129 ? 33.966 -1.230 -42.393 1.00 45.41 129 GLU A N 1
ATOM 1000 C CA . GLU A 1 129 ? 33.284 0.078 -42.548 1.00 45.41 129 GLU A CA 1
ATOM 1001 C C . GLU A 1 129 ? 31.797 0.171 -42.133 1.00 45.41 129 GLU A C 1
ATOM 1003 O O . GLU A 1 129 ? 31.292 1.270 -41.950 1.00 45.41 129 GLU A O 1
ATOM 1008 N N . GLY A 1 130 ? 31.082 -0.934 -41.902 1.00 49.59 130 GLY A N 1
ATOM 1009 C CA . GLY A 1 130 ? 29.671 -0.919 -41.480 1.00 49.59 130 GLY A CA 1
ATOM 1010 C C . GLY A 1 130 ? 29.397 -1.074 -39.974 1.00 49.59 130 GLY A C 1
ATOM 1011 O O . GLY A 1 130 ? 28.247 -0.949 -39.554 1.00 49.59 130 GLY A O 1
ATOM 1012 N N . GLY A 1 131 ? 30.403 -1.400 -39.149 1.00 66.25 131 GLY A N 1
ATOM 1013 C CA . GLY A 1 131 ? 30.205 -1.781 -37.734 1.00 66.25 131 GLY A CA 1
ATOM 1014 C C . GLY A 1 131 ? 30.575 -0.723 -36.689 1.00 66.25 131 GLY A C 1
ATOM 1015 O O . GLY A 1 131 ? 30.161 -0.827 -35.534 1.00 66.25 131 GLY A O 1
ATOM 1016 N N . ARG A 1 132 ? 31.338 0.300 -37.084 1.00 78.94 132 ARG A N 1
ATOM 1017 C CA . ARG A 1 132 ? 32.023 1.235 -36.172 1.00 78.94 132 ARG A CA 1
ATOM 1018 C C . ARG A 1 132 ? 31.057 2.087 -35.348 1.00 78.94 132 ARG A C 1
ATOM 1020 O O . ARG A 1 132 ? 31.202 2.168 -34.132 1.00 78.94 132 ARG A O 1
ATOM 1027 N N . ASN A 1 133 ? 30.005 2.611 -35.978 1.00 78.56 133 ASN A N 1
ATOM 1028 C CA . ASN A 1 133 ? 28.982 3.405 -35.288 1.00 78.56 133 ASN A CA 1
ATOM 1029 C C . ASN A 1 133 ? 28.216 2.602 -34.235 1.00 78.56 133 ASN A C 1
ATOM 1031 O O . ASN A 1 133 ? 27.895 3.130 -33.174 1.00 78.56 133 ASN A O 1
ATOM 1035 N N . ASN A 1 134 ? 27.959 1.316 -34.491 1.00 72.06 134 ASN A N 1
ATOM 1036 C CA . ASN A 1 134 ? 27.289 0.447 -33.523 1.00 72.06 134 ASN A CA 1
ATOM 1037 C C . ASN A 1 134 ? 28.192 0.149 -32.318 1.00 72.06 134 ASN A C 1
ATOM 1039 O O . ASN A 1 134 ? 27.717 0.160 -31.182 1.00 72.06 134 ASN A O 1
ATOM 1043 N N . GLU A 1 135 ? 29.485 -0.081 -32.556 1.00 80.25 135 GLU A N 1
ATOM 1044 C CA . GLU A 1 135 ? 30.461 -0.338 -31.494 1.00 80.25 135 GLU A CA 1
ATOM 1045 C C . GLU A 1 135 ? 30.679 0.910 -30.623 1.00 80.25 135 GLU A C 1
ATOM 1047 O O . GLU A 1 135 ? 30.607 0.833 -29.394 1.00 80.25 135 GLU A O 1
ATOM 1052 N N . LEU A 1 136 ? 30.825 2.084 -31.251 1.00 87.12 136 LEU A N 1
ATOM 1053 C CA . LEU A 1 136 ? 30.940 3.366 -30.555 1.00 87.12 136 LEU A CA 1
ATOM 1054 C C . LEU A 1 136 ? 29.667 3.694 -29.759 1.00 87.12 136 LEU A C 1
ATOM 1056 O O . LEU A 1 136 ? 29.749 4.033 -28.580 1.00 87.12 136 LEU A O 1
ATOM 1060 N N . ALA A 1 137 ? 28.480 3.520 -30.349 1.00 79.44 137 ALA A N 1
ATOM 1061 C CA . ALA A 1 137 ? 27.206 3.726 -29.655 1.00 79.44 137 ALA A CA 1
ATOM 1062 C C . ALA A 1 137 ? 27.042 2.786 -28.447 1.00 79.44 137 ALA A C 1
ATOM 1064 O O . ALA A 1 137 ? 26.531 3.198 -27.405 1.00 79.44 137 ALA A O 1
ATOM 1065 N N . SER A 1 138 ? 27.495 1.535 -28.567 1.00 77.00 138 SER A N 1
ATOM 1066 C CA . SER A 1 138 ? 27.490 0.550 -27.480 1.00 77.00 138 SER A CA 1
ATOM 1067 C C . SER A 1 138 ? 28.421 0.959 -26.335 1.00 77.00 138 SER A C 1
ATOM 1069 O O . SER A 1 138 ? 28.023 0.918 -25.166 1.00 77.00 138 SER A O 1
ATOM 1071 N N . HIS A 1 139 ? 29.639 1.408 -26.655 1.00 85.56 139 HIS A N 1
ATOM 1072 C CA . HIS A 1 139 ? 30.596 1.909 -25.670 1.00 85.56 139 HIS A CA 1
ATOM 1073 C C . HIS A 1 139 ? 30.056 3.148 -24.934 1.00 85.56 139 HIS A C 1
ATOM 1075 O O . HIS A 1 139 ? 29.961 3.149 -23.704 1.00 85.56 139 HIS A O 1
ATOM 1081 N N . LEU A 1 140 ? 29.594 4.158 -25.677 1.00 85.12 140 LEU A N 1
ATOM 1082 C CA . LEU A 1 140 ? 29.044 5.395 -25.114 1.00 85.12 140 LEU A CA 1
ATOM 1083 C C . LEU A 1 140 ? 27.750 5.168 -24.332 1.00 85.12 140 LEU A C 1
ATOM 1085 O O . LEU A 1 140 ? 27.524 5.816 -23.312 1.00 85.12 140 LEU A O 1
ATOM 1089 N N . GLY A 1 141 ? 26.922 4.210 -24.751 1.00 75.94 141 GLY A N 1
ATOM 1090 C CA . GLY A 1 141 ? 25.734 3.800 -24.009 1.00 75.94 141 GLY A CA 1
ATOM 1091 C C . GLY A 1 141 ? 26.057 3.309 -22.593 1.00 75.94 141 GLY A C 1
ATOM 1092 O O . GLY A 1 141 ? 25.314 3.624 -21.664 1.00 75.94 141 GLY A O 1
ATOM 1093 N N . LYS A 1 142 ? 27.176 2.594 -22.397 1.00 76.81 142 LYS A N 1
ATOM 1094 C CA . LYS A 1 142 ? 27.633 2.149 -21.064 1.00 76.81 142 LYS A CA 1
ATOM 1095 C C . LYS A 1 142 ? 28.111 3.318 -20.207 1.00 76.81 142 LYS A C 1
ATOM 1097 O O . LYS A 1 142 ? 27.722 3.416 -19.048 1.00 76.81 142 LYS A O 1
ATOM 1102 N N . LEU A 1 143 ? 28.894 4.230 -20.776 1.00 81.31 143 LEU A N 1
ATOM 1103 C CA . LEU A 1 143 ? 29.365 5.419 -20.058 1.00 81.31 143 LEU A CA 1
ATOM 1104 C C . LEU A 1 143 ? 28.196 6.338 -19.669 1.00 81.31 143 LEU A C 1
ATOM 1106 O O . LEU A 1 143 ? 28.135 6.845 -18.549 1.00 81.31 143 LEU A O 1
ATOM 1110 N N . ARG A 1 144 ? 27.195 6.484 -20.547 1.00 80.94 144 ARG A N 1
ATOM 1111 C CA . ARG A 1 144 ? 25.974 7.250 -20.251 1.00 80.94 144 ARG A CA 1
ATOM 1112 C C . ARG A 1 144 ? 25.172 6.634 -19.100 1.00 80.94 144 ARG A C 1
ATOM 1114 O O . ARG A 1 144 ? 24.623 7.372 -18.283 1.00 80.94 144 ARG A O 1
ATOM 1121 N N . GLN A 1 145 ? 25.151 5.300 -18.998 1.00 65.25 145 GLN A N 1
ATOM 1122 C CA . GLN A 1 145 ? 24.583 4.577 -17.849 1.00 65.25 145 GLN A CA 1
ATOM 1123 C C . GLN A 1 145 ? 25.375 4.819 -16.558 1.00 65.25 145 GLN A C 1
ATOM 1125 O O . GLN A 1 145 ? 24.765 4.983 -15.509 1.00 65.25 145 GLN A O 1
ATOM 1130 N N . GLN A 1 146 ? 26.704 4.929 -16.634 1.00 69.81 146 GLN A N 1
ATOM 1131 C CA . GLN A 1 146 ? 27.586 5.258 -15.500 1.00 69.81 146 GLN A CA 1
ATOM 1132 C C . GLN A 1 146 ? 27.520 6.734 -15.067 1.00 69.81 146 GLN A C 1
ATOM 1134 O O . GLN A 1 146 ? 28.305 7.173 -14.230 1.00 69.81 146 GLN A O 1
ATOM 1139 N N . GLY A 1 147 ? 26.601 7.517 -15.634 1.00 72.06 147 GLY A N 1
ATOM 1140 C CA . GLY A 1 147 ? 26.384 8.904 -15.237 1.00 72.06 147 GLY A CA 1
ATOM 1141 C C . GLY A 1 147 ? 27.207 9.929 -16.021 1.00 72.06 147 GLY A C 1
ATOM 1142 O O . GLY A 1 147 ? 27.271 11.091 -15.621 1.00 72.06 147 GLY A O 1
ATOM 1143 N N . TYR A 1 148 ? 27.838 9.543 -17.135 1.00 81.31 148 TYR A N 1
ATOM 1144 C CA . TYR A 1 148 ? 28.681 10.467 -17.893 1.00 81.31 148 TYR A CA 1
ATOM 1145 C C . TYR A 1 148 ? 27.831 11.556 -18.567 1.00 81.31 148 TYR A C 1
ATOM 1147 O O . TYR A 1 148 ? 26.861 11.285 -19.290 1.00 81.31 148 TYR A O 1
ATOM 1155 N N . SER A 1 149 ? 28.223 12.812 -18.330 1.00 82.44 149 SER A N 1
ATOM 1156 C CA . SER A 1 149 ? 27.677 13.983 -19.015 1.00 82.44 149 SER A CA 1
ATOM 1157 C C . SER A 1 149 ? 28.002 13.934 -20.510 1.00 82.44 149 SER A C 1
ATOM 1159 O O . SER A 1 149 ? 28.891 13.204 -20.940 1.00 82.44 149 SER A O 1
ATOM 1161 N N . GLU A 1 150 ? 27.283 14.711 -21.321 1.00 85.81 150 GLU A N 1
ATOM 1162 C CA . GLU A 1 150 ? 27.533 14.763 -22.770 1.00 85.81 150 GLU A CA 1
ATOM 1163 C C . GLU A 1 150 ? 28.978 15.173 -23.091 1.00 85.81 150 GLU A C 1
ATOM 1165 O O . GLU A 1 150 ? 29.619 14.537 -23.917 1.00 85.81 150 GLU A O 1
ATOM 1170 N N . ALA A 1 151 ? 29.534 16.137 -22.349 1.00 85.50 151 ALA A N 1
ATOM 1171 C CA . ALA A 1 151 ? 30.931 16.546 -22.492 1.00 85.50 151 ALA A CA 1
ATOM 1172 C C . ALA A 1 151 ? 31.919 15.384 -22.260 1.00 85.50 151 ALA A C 1
ATOM 1174 O O . ALA A 1 151 ? 32.831 15.184 -23.059 1.00 85.50 151 ALA A O 1
ATOM 1175 N N . ARG A 1 152 ? 31.702 14.572 -21.214 1.00 87.00 152 ARG A N 1
ATOM 1176 C CA . ARG A 1 152 ? 32.546 13.398 -20.930 1.00 87.00 152 ARG A CA 1
ATOM 1177 C C . ARG A 1 152 ? 32.343 12.257 -21.927 1.00 87.00 152 ARG A C 1
ATOM 1179 O O . ARG A 1 152 ? 33.276 11.501 -22.177 1.00 87.00 152 ARG A O 1
ATOM 1186 N N . LEU A 1 153 ? 31.144 12.122 -22.499 1.00 89.69 153 LEU A N 1
ATOM 1187 C CA . LEU A 1 153 ? 30.905 11.175 -23.589 1.00 89.69 153 LEU A CA 1
ATOM 1188 C C . LEU A 1 153 ? 31.677 11.565 -24.844 1.00 89.69 153 LEU A C 1
ATOM 1190 O O . LEU A 1 153 ? 32.254 10.684 -25.467 1.00 89.69 153 LEU A O 1
ATOM 1194 N N . SER A 1 154 ? 31.706 12.851 -25.202 1.00 91.50 154 SER A N 1
ATOM 1195 C CA . SER A 1 154 ? 32.475 13.332 -26.353 1.00 91.50 154 SER A CA 1
ATOM 1196 C C . SER A 1 154 ? 33.958 12.999 -26.213 1.00 91.50 154 SER A C 1
ATOM 1198 O O . SER A 1 154 ? 34.543 12.428 -27.129 1.00 91.50 154 SER A O 1
ATOM 1200 N N . GLU A 1 155 ? 34.552 13.289 -25.055 1.00 90.88 155 GLU A N 1
ATOM 1201 C CA . GLU A 1 155 ? 35.962 12.994 -24.774 1.00 90.88 155 GLU A CA 1
ATOM 1202 C C . GLU A 1 155 ? 36.272 11.495 -24.917 1.00 90.88 155 GLU A C 1
ATOM 1204 O O . GLU A 1 155 ? 37.143 11.110 -25.703 1.00 90.88 155 GLU A O 1
ATOM 1209 N N . ALA A 1 156 ? 35.478 10.645 -24.257 1.00 90.62 156 ALA A N 1
ATOM 1210 C CA . ALA A 1 156 ? 35.626 9.195 -24.339 1.00 90.62 156 ALA A CA 1
ATOM 1211 C C . ALA A 1 156 ? 35.362 8.645 -25.754 1.00 90.62 156 ALA A C 1
ATOM 1213 O O . ALA A 1 156 ? 35.989 7.671 -26.169 1.00 90.62 156 ALA A O 1
ATOM 1214 N N . ALA A 1 157 ? 34.460 9.265 -26.524 1.00 93.56 157 ALA A N 1
ATOM 1215 C CA . ALA A 1 157 ? 34.161 8.863 -27.896 1.00 93.56 157 ALA A CA 1
ATOM 1216 C C . ALA A 1 157 ? 35.360 9.072 -28.824 1.00 93.56 157 ALA A C 1
ATOM 1218 O O . ALA A 1 157 ? 35.695 8.182 -29.606 1.00 93.56 157 ALA A O 1
ATOM 1219 N N . PHE A 1 158 ? 36.020 10.229 -28.723 1.00 95.06 158 PHE A N 1
ATOM 1220 C CA . PHE A 1 158 ? 37.212 10.531 -29.514 1.00 95.06 158 PHE A CA 1
ATOM 1221 C C . PHE A 1 158 ? 38.398 9.653 -29.119 1.00 95.06 158 PHE A C 1
ATOM 1223 O O . PHE A 1 158 ? 39.141 9.201 -29.992 1.00 95.06 158 PHE A O 1
ATOM 1230 N N . GLU A 1 159 ? 38.567 9.379 -27.826 1.00 93.06 159 GLU A N 1
ATOM 1231 C CA . GLU A 1 159 ? 39.589 8.452 -27.347 1.00 93.06 159 GLU A CA 1
ATOM 1232 C C . GLU A 1 159 ? 39.360 7.037 -27.894 1.00 93.06 159 GLU A C 1
ATOM 1234 O O . GLU A 1 159 ? 40.255 6.469 -28.524 1.00 93.06 159 GLU A O 1
ATOM 1239 N N . PHE A 1 160 ? 38.139 6.512 -27.753 1.00 91.88 160 PHE A N 1
ATOM 1240 C CA . PHE A 1 160 ? 37.770 5.187 -28.248 1.00 91.88 160 PHE A CA 1
ATOM 1241 C C . PHE A 1 160 ? 37.914 5.080 -29.774 1.00 91.88 160 PHE A C 1
ATOM 1243 O O . PHE A 1 160 ? 38.452 4.094 -30.272 1.00 91.88 160 PHE A O 1
ATOM 1250 N N . ASN A 1 161 ? 37.494 6.107 -30.522 1.00 92.88 161 ASN A N 1
ATOM 1251 C CA . ASN A 1 161 ? 37.623 6.166 -31.981 1.00 92.88 161 ASN A CA 1
ATOM 1252 C C . ASN A 1 161 ? 39.090 6.041 -32.430 1.00 92.88 161 ASN A C 1
ATOM 1254 O O . ASN A 1 161 ? 39.410 5.185 -33.254 1.00 92.88 161 ASN A O 1
ATOM 1258 N N . ARG A 1 162 ? 39.997 6.835 -31.840 1.00 91.94 162 ARG A N 1
ATOM 1259 C CA . ARG A 1 162 ? 41.435 6.792 -32.165 1.00 91.94 162 ARG A CA 1
ATOM 1260 C C . ARG A 1 162 ? 42.088 5.465 -31.789 1.00 91.94 162 ARG A C 1
ATOM 1262 O O . ARG A 1 162 ? 42.980 5.009 -32.497 1.00 91.94 162 ARG A O 1
ATOM 1269 N N . ALA A 1 163 ? 41.673 4.873 -30.672 1.00 88.44 163 ALA A N 1
ATOM 1270 C CA . ALA A 1 163 ? 42.268 3.644 -30.162 1.00 88.44 163 ALA A CA 1
ATOM 1271 C C . ALA A 1 163 ? 41.790 2.384 -30.905 1.00 88.44 163 ALA A C 1
ATOM 1273 O O . ALA A 1 163 ? 42.535 1.408 -30.985 1.00 88.44 163 ALA A O 1
ATOM 1274 N N . HIS A 1 164 ? 40.560 2.385 -31.435 1.00 84.00 164 HIS A N 1
ATOM 1275 C CA . HIS A 1 164 ? 39.907 1.165 -31.923 1.00 84.00 164 HIS A CA 1
ATOM 1276 C C . HIS A 1 164 ? 39.530 1.162 -33.414 1.00 84.00 164 HIS A C 1
ATOM 1278 O O . HIS A 1 164 ? 39.268 0.078 -33.945 1.00 84.00 164 HIS A O 1
ATOM 1284 N N . PHE A 1 165 ? 39.517 2.303 -34.117 1.00 86.44 165 PHE A N 1
ATOM 1285 C CA . PHE A 1 165 ? 39.156 2.370 -35.543 1.00 86.44 165 PHE A CA 1
ATOM 1286 C C . PHE A 1 165 ? 40.325 2.845 -36.424 1.00 86.44 165 PHE A C 1
ATOM 1288 O O . PHE A 1 165 ? 41.028 3.797 -36.100 1.00 86.44 165 PHE A O 1
ATOM 1295 N N . SER A 1 166 ? 40.527 2.176 -37.568 1.00 80.62 166 SER A N 1
ATOM 1296 C CA . SER A 1 166 ? 41.514 2.560 -38.587 1.00 80.62 166 SER A CA 1
ATOM 1297 C C . SER A 1 166 ? 40.923 2.389 -40.003 1.00 80.62 166 SER A C 1
ATOM 1299 O O . SER A 1 166 ? 40.553 1.270 -40.373 1.00 80.62 166 SER A O 1
ATOM 1301 N N . PRO A 1 167 ? 40.760 3.471 -40.791 1.00 82.19 167 PRO A N 1
ATOM 1302 C CA . PRO A 1 167 ? 40.923 4.867 -40.370 1.00 82.19 167 PRO A CA 1
ATOM 1303 C C . PRO A 1 167 ? 39.908 5.249 -39.270 1.00 82.19 167 PRO A C 1
ATOM 1305 O O . PRO A 1 167 ? 38.855 4.608 -39.185 1.00 82.19 167 PRO A O 1
ATOM 1308 N N . PRO A 1 168 ? 40.218 6.227 -38.400 1.00 86.25 168 PRO A N 1
ATOM 1309 C CA . PRO A 1 168 ? 39.254 6.729 -37.424 1.00 86.25 168 PRO A CA 1
ATOM 1310 C C . PRO A 1 168 ? 38.025 7.316 -38.133 1.00 86.25 168 PRO A C 1
ATOM 1312 O O . PRO A 1 168 ? 38.116 7.762 -39.272 1.00 86.25 168 PRO A O 1
ATOM 1315 N N . LEU A 1 169 ? 36.876 7.299 -37.458 1.00 87.88 169 LEU A N 1
ATOM 1316 C CA . LEU A 1 169 ? 35.679 8.018 -37.901 1.00 87.88 169 LEU A CA 1
ATOM 1317 C C . LEU A 1 169 ? 35.937 9.527 -37.889 1.00 87.88 169 LEU A C 1
ATOM 1319 O O . LEU A 1 169 ? 36.667 10.023 -37.022 1.00 87.88 169 LEU A O 1
ATOM 1323 N N . GLU A 1 170 ? 35.288 10.238 -38.805 1.00 91.56 170 GLU A N 1
ATOM 1324 C CA . GLU A 1 170 ? 35.340 11.695 -38.871 1.00 91.56 170 GLU A CA 1
ATOM 1325 C C . GLU A 1 170 ? 34.686 12.335 -37.638 1.00 91.56 170 GLU A C 1
ATOM 1327 O O . GLU A 1 170 ? 33.843 11.745 -36.950 1.00 91.56 170 GLU A O 1
ATOM 1332 N N . ALA A 1 171 ? 35.113 13.554 -37.309 1.00 89.25 171 ALA A N 1
ATOM 1333 C CA . ALA A 1 171 ? 34.712 14.203 -36.063 1.00 89.25 171 ALA A CA 1
ATOM 1334 C C . ALA A 1 171 ? 33.199 14.468 -35.978 1.00 89.25 171 ALA A C 1
ATOM 1336 O O . ALA A 1 171 ? 32.609 14.359 -34.900 1.00 89.25 171 ALA A O 1
ATOM 1337 N N . ASP A 1 172 ? 32.565 14.785 -37.103 1.00 88.25 172 ASP A N 1
ATOM 1338 C CA . ASP A 1 172 ? 31.121 14.975 -37.224 1.00 88.25 172 ASP A CA 1
ATOM 1339 C C . ASP A 1 172 ? 30.345 13.667 -37.009 1.00 88.25 172 ASP A C 1
ATOM 1341 O O . ASP A 1 172 ? 29.327 13.663 -36.311 1.00 88.25 172 ASP A O 1
ATOM 1345 N N . GLU A 1 173 ? 30.856 12.547 -37.520 1.00 88.44 173 GLU A N 1
ATOM 1346 C CA . GLU A 1 173 ? 30.270 11.219 -37.332 1.00 88.44 173 GLU A CA 1
ATOM 1347 C C . GLU A 1 173 ? 30.339 10.769 -35.863 1.00 88.44 173 GLU A C 1
ATOM 1349 O O . GLU A 1 173 ? 29.332 10.329 -35.295 1.00 88.44 173 GLU A O 1
ATOM 1354 N N . VAL A 1 174 ? 31.482 10.968 -35.196 1.00 91.12 174 VAL A N 1
ATOM 1355 C CA . VAL A 1 174 ? 31.641 10.696 -33.754 1.00 91.12 174 VAL A CA 1
ATOM 1356 C C . VAL A 1 174 ? 30.657 11.527 -32.929 1.00 91.12 174 VAL A C 1
ATOM 1358 O O . VAL A 1 174 ? 29.944 10.987 -32.076 1.00 91.12 174 VAL A O 1
ATOM 1361 N N . LEU A 1 175 ? 30.571 12.833 -33.198 1.00 90.94 175 LEU A N 1
ATOM 1362 C CA . LEU A 1 175 ? 29.663 13.737 -32.489 1.00 90.94 175 LEU A CA 1
ATOM 1363 C C . LEU A 1 175 ? 28.189 13.403 -32.749 1.00 90.94 175 LEU A C 1
ATOM 1365 O O . LEU A 1 175 ? 27.376 13.511 -31.830 1.00 90.94 175 LEU A O 1
ATOM 1369 N N . ALA A 1 176 ? 27.826 12.938 -33.946 1.00 86.12 176 ALA A N 1
ATOM 1370 C CA . ALA A 1 176 ? 26.467 12.489 -34.243 1.00 86.12 176 ALA A CA 1
ATOM 1371 C C . ALA A 1 176 ? 26.064 11.270 -33.393 1.00 86.12 176 ALA A C 1
ATOM 1373 O O . ALA A 1 176 ? 24.935 11.207 -32.886 1.00 86.12 176 ALA A O 1
ATOM 1374 N N . VAL A 1 177 ? 26.985 10.323 -33.180 1.00 83.69 177 VAL A N 1
ATOM 1375 C CA . VAL A 1 177 ? 26.762 9.174 -32.287 1.00 83.69 177 VAL A CA 1
ATOM 1376 C C . VAL A 1 177 ? 26.639 9.640 -30.834 1.00 83.69 177 VAL A C 1
ATOM 1378 O O . VAL A 1 177 ? 25.695 9.233 -30.150 1.00 83.69 177 VAL A O 1
ATOM 1381 N N . VAL A 1 178 ? 27.512 10.545 -30.375 1.00 90.12 178 VAL A N 1
ATOM 1382 C CA . VAL A 1 178 ? 27.424 11.139 -29.028 1.00 90.12 178 VAL A CA 1
ATOM 1383 C C . VAL A 1 178 ? 26.081 11.836 -28.826 1.00 90.12 178 VAL A C 1
ATOM 1385 O O . VAL A 1 178 ? 25.382 11.517 -27.868 1.00 90.12 178 VAL A O 1
ATOM 1388 N N . ALA A 1 179 ? 25.662 12.705 -29.747 1.00 82.44 179 ALA A N 1
ATOM 1389 C CA . ALA A 1 179 ? 24.393 13.427 -29.679 1.00 82.44 179 ALA A CA 1
ATOM 1390 C C . ALA A 1 179 ? 23.180 12.481 -29.697 1.00 82.44 179 ALA A C 1
ATOM 1392 O O . ALA A 1 179 ? 22.155 12.744 -29.062 1.00 82.44 179 ALA A O 1
ATOM 1393 N N . SER A 1 180 ? 23.273 11.351 -30.402 1.00 80.19 180 SER A N 1
ATOM 1394 C CA . SER A 1 180 ? 22.249 10.303 -30.360 1.00 80.19 180 SER A CA 1
ATOM 1395 C C . SER A 1 180 ? 22.155 9.645 -28.977 1.00 80.19 180 SER A C 1
ATOM 1397 O O . SER A 1 180 ? 21.048 9.404 -28.492 1.00 80.19 180 SER A O 1
ATOM 1399 N N . ILE A 1 181 ? 23.291 9.397 -28.314 1.00 80.12 181 ILE A N 1
ATOM 1400 C CA . ILE A 1 181 ? 23.349 8.809 -26.966 1.00 80.12 181 ILE A CA 1
ATOM 1401 C C . ILE A 1 181 ? 23.001 9.835 -25.870 1.00 80.12 181 ILE A C 1
ATOM 1403 O O . ILE A 1 181 ? 22.336 9.496 -24.892 1.00 80.12 181 ILE A O 1
ATOM 1407 N N . ALA A 1 182 ? 23.368 11.103 -26.041 1.00 77.56 182 ALA A N 1
ATOM 1408 C CA . ALA A 1 182 ? 23.120 12.174 -25.079 1.00 77.56 182 ALA A CA 1
ATOM 1409 C C . ALA A 1 182 ? 21.624 12.490 -24.895 1.00 77.56 182 ALA A C 1
ATOM 1411 O O . ALA A 1 182 ? 21.216 12.946 -23.827 1.00 77.56 182 ALA A O 1
ATOM 1412 N N . LYS A 1 183 ? 20.776 12.161 -25.880 1.00 71.25 183 LYS A N 1
ATOM 1413 C CA . LYS A 1 183 ? 19.306 12.247 -25.759 1.00 71.25 183 LYS A CA 1
ATOM 1414 C C . LYS A 1 183 ? 18.740 11.349 -24.662 1.00 71.25 183 LYS A C 1
ATOM 1416 O O . LYS A 1 183 ? 17.631 11.593 -24.189 1.00 71.25 183 LYS A O 1
ATOM 1421 N N . TYR A 1 184 ? 19.468 10.302 -24.279 1.00 62.47 184 TYR A N 1
ATOM 1422 C CA . TYR A 1 184 ? 19.049 9.418 -23.206 1.00 62.47 184 TYR A CA 1
ATOM 1423 C C . TYR A 1 184 ? 19.436 10.016 -21.835 1.00 62.47 184 TYR A C 1
ATOM 1425 O O . TYR A 1 184 ? 20.562 10.506 -21.678 1.00 62.47 184 TYR A O 1
ATOM 1433 N N . PRO A 1 185 ? 18.520 9.985 -20.846 1.00 56.19 185 PRO A N 1
ATOM 1434 C CA . PRO A 1 185 ? 18.768 10.388 -19.465 1.00 56.19 185 PRO A CA 1
ATOM 1435 C C . PRO A 1 185 ? 20.075 9.830 -18.889 1.00 56.19 185 PRO A C 1
ATOM 1437 O O . PRO A 1 185 ? 20.454 8.690 -19.155 1.00 56.19 185 PRO A O 1
ATOM 1440 N N . VAL A 1 186 ? 20.752 10.652 -18.090 1.00 61.44 186 VAL A N 1
ATOM 1441 C CA . VAL A 1 186 ? 21.953 10.278 -17.335 1.00 61.44 186 VAL A CA 1
ATOM 1442 C C . VAL A 1 186 ? 21.540 9.356 -16.185 1.00 61.44 186 VAL A C 1
ATOM 1444 O O . VAL A 1 186 ? 20.643 9.712 -15.426 1.00 61.44 186 VAL A O 1
ATOM 1447 N N . GLY A 1 187 ? 22.191 8.197 -16.047 1.00 56.25 187 GLY A N 1
ATOM 1448 C CA . GLY A 1 187 ? 22.019 7.326 -14.877 1.00 56.25 187 GLY A CA 1
ATOM 1449 C C . GLY A 1 187 ? 20.664 6.616 -14.803 1.00 56.25 187 GLY A C 1
ATOM 1450 O O . GLY A 1 187 ? 19.871 6.858 -13.897 1.00 56.25 187 GLY A O 1
ATOM 1451 N N . PHE A 1 188 ? 20.388 5.701 -15.736 1.00 61.88 188 PHE A N 1
ATOM 1452 C CA . PHE A 1 188 ? 19.302 4.749 -15.510 1.00 61.88 188 PHE A CA 1
ATOM 1453 C C . PHE A 1 188 ? 19.695 3.786 -14.395 1.00 61.88 188 PHE A C 1
ATOM 1455 O O . PHE A 1 188 ? 20.747 3.156 -14.473 1.00 61.88 188 PHE A O 1
ATOM 1462 N N . MET A 1 189 ? 18.814 3.646 -13.405 1.00 67.81 189 MET A N 1
ATOM 1463 C CA . MET A 1 189 ? 18.886 2.581 -12.407 1.00 67.81 189 MET A CA 1
ATOM 1464 C C . MET A 1 189 ? 19.126 1.226 -13.085 1.00 67.81 189 MET A C 1
ATOM 1466 O O . MET A 1 189 ? 18.562 0.935 -14.156 1.00 67.81 189 MET A O 1
ATOM 1470 N N . SER A 1 190 ? 19.970 0.395 -12.471 1.00 80.81 190 SER A N 1
ATOM 1471 C CA . SER A 1 190 ? 20.109 -0.989 -12.910 1.00 80.81 190 SER A CA 1
ATOM 1472 C C . SER A 1 190 ? 18.759 -1.705 -12.780 1.00 80.81 190 SER A C 1
ATOM 1474 O O . SER A 1 190 ? 17.836 -1.218 -12.120 1.00 80.81 190 SER A O 1
ATOM 1476 N N . THR A 1 191 ? 18.602 -2.855 -13.444 1.00 86.25 191 THR A N 1
ATOM 1477 C CA . THR A 1 191 ? 17.393 -3.663 -13.224 1.00 86.25 191 THR A CA 1
ATOM 1478 C C . THR A 1 191 ? 17.238 -3.981 -11.739 1.00 86.25 191 THR A C 1
ATOM 1480 O O . THR A 1 191 ? 16.140 -3.827 -11.222 1.00 86.25 191 THR A O 1
ATOM 1483 N N . ASP A 1 192 ? 18.318 -4.350 -11.049 1.00 86.19 192 ASP A N 1
ATOM 1484 C CA . ASP A 1 192 ? 18.247 -4.739 -9.644 1.00 86.19 192 ASP A CA 1
ATOM 1485 C C . ASP A 1 192 ? 17.841 -3.579 -8.732 1.00 86.19 192 ASP A C 1
ATOM 1487 O O . ASP A 1 192 ? 16.878 -3.736 -7.983 1.00 86.19 192 ASP A O 1
ATOM 1491 N N . ASP A 1 193 ? 18.447 -2.399 -8.897 1.00 83.50 193 ASP A N 1
ATOM 1492 C CA . ASP A 1 193 ? 18.081 -1.204 -8.118 1.00 83.50 193 ASP A CA 1
ATOM 1493 C C . ASP A 1 193 ? 16.616 -0.810 -8.348 1.00 83.50 193 ASP A C 1
ATOM 1495 O O . ASP A 1 193 ? 15.915 -0.383 -7.433 1.00 83.50 193 ASP A O 1
ATOM 1499 N N . ALA A 1 194 ? 16.121 -0.968 -9.580 1.00 86.38 194 ALA A N 1
ATOM 1500 C CA . ALA A 1 194 ? 14.733 -0.669 -9.915 1.00 86.38 194 ALA A CA 1
ATOM 1501 C C . ALA A 1 194 ? 13.745 -1.619 -9.229 1.00 86.38 194 ALA A C 1
ATOM 1503 O O . ALA A 1 194 ? 12.647 -1.207 -8.844 1.00 86.38 194 ALA A O 1
ATOM 1504 N N . ILE A 1 195 ? 14.117 -2.895 -9.117 1.00 93.75 195 ILE A N 1
ATOM 1505 C CA . ILE A 1 195 ? 13.316 -3.905 -8.427 1.00 93.75 195 ILE A CA 1
ATOM 1506 C C . ILE A 1 195 ? 13.318 -3.646 -6.927 1.00 93.75 195 ILE A C 1
ATOM 1508 O O . ILE A 1 195 ? 12.247 -3.683 -6.321 1.00 93.75 195 ILE A O 1
ATOM 1512 N N . ASP A 1 196 ? 14.481 -3.346 -6.355 1.00 90.50 196 ASP A N 1
ATOM 1513 C CA . ASP A 1 196 ? 14.619 -3.073 -4.927 1.00 90.50 196 ASP A CA 1
ATOM 1514 C C . ASP A 1 196 ? 13.821 -1.825 -4.535 1.00 90.50 196 ASP A C 1
ATOM 1516 O O . ASP A 1 196 ? 12.958 -1.909 -3.661 1.00 90.50 196 ASP A O 1
ATOM 1520 N N . ALA A 1 197 ? 13.949 -0.735 -5.296 1.00 87.25 197 ALA A N 1
ATOM 1521 C CA . ALA A 1 197 ? 13.179 0.491 -5.079 1.00 87.25 197 ALA A CA 1
ATOM 1522 C C . ALA A 1 197 ? 11.654 0.287 -5.177 1.00 87.25 197 ALA A C 1
ATOM 1524 O O . ALA A 1 197 ? 10.876 0.951 -4.490 1.00 87.25 197 ALA A O 1
ATOM 1525 N N . LEU A 1 198 ? 11.177 -0.615 -6.044 1.00 93.94 198 LEU A N 1
ATOM 1526 C CA . LEU A 1 198 ? 9.748 -0.938 -6.100 1.00 93.94 198 LEU A CA 1
ATOM 1527 C C . LEU A 1 198 ? 9.324 -1.828 -4.929 1.00 93.94 198 LEU A C 1
ATOM 1529 O O . LEU A 1 198 ? 8.269 -1.583 -4.344 1.00 93.94 198 LEU A O 1
ATOM 1533 N N . ASN A 1 199 ? 10.139 -2.811 -4.553 1.00 95.69 199 ASN A N 1
ATOM 1534 C CA . ASN A 1 199 ? 9.867 -3.718 -3.438 1.00 95.69 199 ASN A CA 1
ATOM 1535 C C . ASN A 1 199 ? 9.816 -3.018 -2.074 1.00 95.69 199 ASN A C 1
ATOM 1537 O O . ASN A 1 199 ? 9.135 -3.517 -1.179 1.00 95.69 199 ASN A O 1
ATOM 1541 N N . GLU A 1 200 ? 10.462 -1.864 -1.910 1.00 93.88 200 GLU A N 1
ATOM 1542 C CA . GLU A 1 200 ? 10.350 -1.051 -0.689 1.00 93.88 200 GLU A CA 1
ATOM 1543 C C . GLU A 1 200 ? 8.895 -0.722 -0.331 1.00 93.88 200 GLU A C 1
ATOM 1545 O O . GLU A 1 200 ? 8.542 -0.654 0.841 1.00 93.88 200 GLU A O 1
ATOM 1550 N N . SER A 1 201 ? 8.029 -0.550 -1.333 1.00 92.94 201 SER A N 1
ATOM 1551 C CA . SER A 1 201 ? 6.658 -0.070 -1.116 1.00 92.94 201 SER A CA 1
ATOM 1552 C C . SER A 1 201 ? 5.584 -0.816 -1.897 1.00 92.94 201 SER A C 1
ATOM 1554 O O . SER A 1 201 ? 4.408 -0.535 -1.693 1.00 92.94 201 SER A O 1
ATOM 1556 N N . HIS A 1 202 ? 5.933 -1.743 -2.789 1.00 96.50 202 HIS A N 1
ATOM 1557 C CA . HIS A 1 202 ? 4.966 -2.433 -3.638 1.00 96.50 202 HIS A CA 1
ATOM 1558 C C . HIS A 1 202 ? 5.011 -3.942 -3.446 1.00 96.50 202 HIS A C 1
ATOM 1560 O O . HIS A 1 202 ? 6.074 -4.542 -3.286 1.00 96.50 202 HIS A O 1
ATOM 1566 N N . ALA A 1 203 ? 3.837 -4.560 -3.535 1.00 97.06 203 ALA A N 1
ATOM 1567 C CA . ALA A 1 203 ? 3.680 -6.003 -3.564 1.00 97.06 203 ALA A CA 1
ATOM 1568 C C . ALA A 1 203 ? 2.485 -6.409 -4.430 1.00 97.06 203 ALA A C 1
ATOM 1570 O O . ALA A 1 203 ? 1.509 -5.671 -4.550 1.00 97.06 203 ALA A O 1
ATOM 1571 N N . ILE A 1 204 ? 2.535 -7.598 -5.022 1.00 96.62 204 ILE A N 1
ATOM 1572 C CA . ILE A 1 204 ? 1.357 -8.242 -5.603 1.00 96.62 204 ILE A CA 1
ATOM 1573 C C . ILE A 1 204 ? 0.586 -8.946 -4.490 1.00 96.62 204 ILE A C 1
ATOM 1575 O O . ILE A 1 204 ? 1.164 -9.681 -3.695 1.00 96.62 204 ILE A O 1
ATOM 1579 N N . VAL A 1 205 ? -0.724 -8.738 -4.437 1.00 94.62 205 VAL A N 1
ATOM 1580 C CA . VAL A 1 205 ? -1.600 -9.382 -3.454 1.00 94.62 205 VAL A CA 1
ATOM 1581 C C . VAL A 1 205 ? -2.844 -9.947 -4.124 1.00 94.62 205 VAL A C 1
ATOM 1583 O O . VAL A 1 205 ? -3.334 -9.397 -5.117 1.00 94.62 205 VAL A O 1
ATOM 1586 N N . LEU A 1 206 ? -3.374 -11.037 -3.571 1.00 89.69 206 LEU A N 1
ATOM 1587 C CA . LEU A 1 206 ? -4.639 -11.626 -3.997 1.00 89.69 206 LEU A CA 1
ATOM 1588 C C . LEU A 1 206 ? -5.762 -11.204 -3.041 1.00 89.69 206 LEU A C 1
ATOM 1590 O O . LEU A 1 206 ? -5.724 -11.502 -1.850 1.00 89.69 206 LEU A O 1
ATOM 1594 N N . ILE A 1 207 ? -6.779 -10.519 -3.569 1.00 85.44 207 ILE A N 1
ATOM 1595 C CA . ILE A 1 207 ? -7.970 -10.113 -2.808 1.00 85.44 207 ILE A CA 1
ATOM 1596 C C . ILE A 1 207 ? -9.207 -10.486 -3.619 1.00 85.44 207 ILE A C 1
ATOM 1598 O O . ILE A 1 207 ? -9.362 -10.052 -4.762 1.00 85.44 207 ILE A O 1
ATOM 1602 N N . GLY A 1 208 ? -10.084 -11.317 -3.048 1.00 80.38 208 GLY A N 1
ATOM 1603 C CA . GLY A 1 208 ? -11.312 -11.759 -3.723 1.00 80.38 208 GLY A CA 1
ATOM 1604 C C . GLY A 1 208 ? -11.051 -12.410 -5.089 1.00 80.38 208 GLY A C 1
ATOM 1605 O O . GLY A 1 208 ? -11.772 -12.141 -6.048 1.00 80.38 208 GLY A O 1
ATOM 1606 N N . GLY A 1 209 ? -9.963 -13.184 -5.206 1.00 83.62 209 GLY A N 1
ATOM 1607 C CA . GLY A 1 209 ? -9.550 -13.849 -6.449 1.00 83.62 209 GLY A CA 1
ATOM 1608 C C . GLY A 1 209 ? -8.924 -12.935 -7.511 1.00 83.62 209 GLY A C 1
ATOM 1609 O O . GLY A 1 209 ? -8.629 -13.396 -8.611 1.00 83.62 209 GLY A O 1
ATOM 1610 N N . LYS A 1 210 ? -8.706 -11.646 -7.217 1.00 88.88 210 LYS A N 1
ATOM 1611 C CA . LYS A 1 210 ? -8.088 -10.685 -8.142 1.00 88.88 210 LYS A CA 1
ATOM 1612 C C . LYS A 1 210 ? -6.676 -10.334 -7.691 1.00 88.88 210 LYS A C 1
ATOM 1614 O O . LYS A 1 210 ? -6.472 -9.955 -6.541 1.00 88.88 210 LYS A O 1
ATOM 1619 N N . ALA A 1 211 ? -5.723 -10.421 -8.617 1.00 92.94 211 ALA A N 1
ATOM 1620 C CA . ALA A 1 211 ? -4.365 -9.939 -8.403 1.00 92.94 211 ALA A CA 1
ATOM 1621 C C . ALA A 1 211 ? -4.330 -8.407 -8.517 1.00 92.94 211 ALA A C 1
ATOM 1623 O O . ALA A 1 211 ? -4.665 -7.840 -9.565 1.00 92.94 211 ALA A O 1
ATOM 1624 N N . LEU A 1 212 ? -3.928 -7.748 -7.435 1.00 94.75 212 LEU A N 1
ATOM 1625 C CA . LEU A 1 212 ? -3.789 -6.297 -7.327 1.00 94.75 212 LEU A CA 1
ATOM 1626 C C . LEU A 1 212 ? -2.358 -5.945 -6.917 1.00 94.75 212 LEU A C 1
ATOM 1628 O O . LEU A 1 212 ? -1.639 -6.769 -6.357 1.00 94.75 212 LEU A O 1
ATOM 1632 N N . VAL A 1 213 ? -1.948 -4.713 -7.202 1.00 96.00 213 VAL A N 1
ATOM 1633 C CA . VAL A 1 213 ? -0.698 -4.143 -6.697 1.00 96.00 213 VAL A CA 1
ATOM 1634 C C . VAL A 1 213 ? -1.032 -3.376 -5.423 1.00 96.00 213 VAL A C 1
ATOM 1636 O O . VAL A 1 213 ? -1.700 -2.343 -5.479 1.00 96.00 213 VAL A O 1
ATOM 1639 N N . LEU A 1 214 ? -0.586 -3.885 -4.280 1.00 94.44 214 LEU A N 1
ATOM 1640 C CA . LEU A 1 214 ? -0.584 -3.151 -3.025 1.00 94.44 214 LEU A CA 1
ATOM 1641 C C . LEU A 1 214 ? 0.565 -2.145 -3.051 1.00 94.44 214 LEU A C 1
ATOM 1643 O O . LEU A 1 214 ? 1.690 -2.502 -3.401 1.00 94.44 214 LEU A O 1
ATOM 1647 N N . ARG A 1 215 ? 0.276 -0.900 -2.674 1.00 93.19 215 ARG A N 1
ATOM 1648 C CA . ARG A 1 215 ? 1.267 0.151 -2.447 1.00 93.19 215 ARG A CA 1
ATOM 1649 C C . ARG A 1 215 ? 1.174 0.650 -1.010 1.00 93.19 215 ARG A C 1
ATOM 1651 O O . ARG A 1 215 ? 0.127 1.147 -0.606 1.00 93.19 215 ARG A O 1
ATOM 1658 N N . GLU A 1 216 ? 2.270 0.552 -0.278 1.00 89.50 216 GLU A N 1
ATOM 1659 C CA . GLU A 1 216 ? 2.439 1.097 1.067 1.00 89.50 216 GLU A CA 1
ATOM 1660 C C . GLU A 1 216 ? 2.522 2.629 1.017 1.00 89.50 216 GLU A C 1
ATOM 1662 O O . GLU A 1 216 ? 3.097 3.213 0.092 1.00 89.50 216 GLU A O 1
ATOM 1667 N N . THR A 1 217 ? 1.909 3.280 2.000 1.00 85.44 217 THR A N 1
ATOM 1668 C CA . THR A 1 217 ? 1.902 4.737 2.180 1.00 85.44 217 THR A CA 1
ATOM 1669 C C . THR A 1 217 ? 1.984 5.061 3.667 1.00 85.44 217 THR A C 1
ATOM 1671 O O . THR A 1 217 ? 1.611 4.230 4.495 1.00 85.44 217 THR A O 1
ATOM 1674 N N . ASP A 1 218 ? 2.350 6.292 4.010 1.00 75.75 218 ASP A N 1
ATOM 1675 C CA . ASP A 1 218 ? 2.412 6.740 5.410 1.00 75.75 218 ASP A CA 1
ATOM 1676 C C . ASP A 1 218 ? 1.059 6.638 6.137 1.00 75.75 218 ASP A C 1
ATOM 1678 O O . ASP A 1 218 ? 1.009 6.531 7.358 1.00 75.75 218 ASP A O 1
ATOM 1682 N N . GLN A 1 219 ? -0.051 6.640 5.390 1.00 69.94 219 GLN A N 1
ATOM 1683 C CA . GLN A 1 219 ? -1.412 6.544 5.929 1.00 69.94 219 GLN A CA 1
ATOM 1684 C C . GLN A 1 219 ? -2.057 5.161 5.750 1.00 69.94 219 GLN A C 1
ATOM 1686 O O . GLN A 1 219 ? -3.269 5.022 5.900 1.00 69.94 219 GLN A O 1
ATOM 1691 N N . GLY A 1 220 ? -1.276 4.128 5.421 1.00 77.12 220 GLY A N 1
ATOM 1692 C CA . GLY A 1 220 ? -1.777 2.768 5.216 1.00 77.12 220 GLY A CA 1
ATOM 1693 C C . GLY A 1 220 ? -1.387 2.222 3.851 1.00 77.12 220 GLY A C 1
ATOM 1694 O O . GLY A 1 220 ? -0.203 2.090 3.545 1.00 77.12 220 GLY A O 1
ATOM 1695 N N . PHE A 1 221 ? -2.365 1.876 3.016 1.00 85.56 221 PHE A N 1
ATOM 1696 C CA . PHE A 1 221 ? -2.092 1.265 1.717 1.00 85.56 221 PHE A CA 1
ATOM 1697 C C . PHE A 1 221 ? -3.113 1.643 0.645 1.00 85.56 221 PHE A C 1
ATOM 1699 O O . PHE A 1 221 ? -4.262 1.984 0.923 1.00 85.56 221 PHE A O 1
ATOM 1706 N N . LEU A 1 222 ? -2.682 1.526 -0.608 1.00 85.94 222 LEU A N 1
ATOM 1707 C CA . LEU A 1 222 ? -3.520 1.628 -1.794 1.00 85.94 222 LEU A CA 1
ATOM 1708 C C . LEU A 1 222 ? -3.538 0.291 -2.524 1.00 85.94 222 LEU A C 1
ATOM 1710 O O . LEU A 1 222 ? -2.525 -0.402 -2.603 1.00 85.94 222 LEU A O 1
ATOM 1714 N N . LEU A 1 223 ? -4.685 -0.039 -3.108 1.00 88.25 223 LEU A N 1
ATOM 1715 C CA . LEU A 1 223 ? -4.828 -1.176 -4.006 1.00 88.25 223 LEU A CA 1
ATOM 1716 C C . LEU A 1 223 ? -5.006 -0.656 -5.425 1.00 88.25 223 LEU A C 1
ATOM 1718 O O . LEU A 1 223 ? -5.994 0.005 -5.736 1.00 88.25 223 LEU A O 1
ATOM 1722 N N . LEU A 1 224 ? -4.038 -0.964 -6.277 1.00 90.88 224 LEU A N 1
ATOM 1723 C CA . LEU A 1 224 ? -4.015 -0.553 -7.670 1.00 90.88 224 LEU A CA 1
ATOM 1724 C C . LEU A 1 224 ? -4.266 -1.761 -8.563 1.00 90.88 224 LEU A C 1
ATOM 1726 O O . LEU A 1 224 ? -3.705 -2.845 -8.373 1.00 90.88 224 LEU A O 1
ATOM 1730 N N . ARG A 1 225 ? -5.056 -1.569 -9.613 1.00 93.31 225 ARG A N 1
ATOM 1731 C CA . ARG A 1 225 ? -5.088 -2.523 -10.721 1.00 93.31 225 ARG A CA 1
ATOM 1732 C C . ARG A 1 225 ? -3.737 -2.479 -11.446 1.00 93.31 225 ARG A C 1
ATOM 1734 O O . ARG A 1 225 ? -3.135 -1.408 -11.554 1.00 93.31 225 ARG A O 1
ATOM 1741 N N . PRO A 1 226 ? -3.276 -3.587 -12.054 1.00 92.12 226 PRO A N 1
ATOM 1742 C CA . PRO A 1 226 ? -1.991 -3.614 -12.756 1.00 92.12 226 PRO A CA 1
ATOM 1743 C C . PRO A 1 226 ? -1.818 -2.529 -13.831 1.00 92.12 226 PRO A C 1
ATOM 1745 O O . PRO A 1 226 ? -0.699 -2.108 -14.107 1.00 92.12 226 PRO A O 1
ATOM 1748 N N . ASN A 1 227 ? -2.905 -2.067 -14.458 1.00 91.88 227 ASN A N 1
ATOM 1749 C CA . ASN A 1 227 ? -2.843 -0.968 -15.424 1.00 91.88 227 ASN A CA 1
ATOM 1750 C C . ASN A 1 227 ? -2.628 0.402 -14.756 1.00 91.88 227 ASN A C 1
ATOM 1752 O O . ASN A 1 227 ? -1.872 1.215 -15.272 1.00 91.88 227 ASN A O 1
ATOM 1756 N N . GLU A 1 228 ? -3.243 0.649 -13.598 1.00 93.31 228 GLU A N 1
ATOM 1757 C CA . GLU A 1 228 ? -3.075 1.899 -12.839 1.00 93.31 228 GLU A CA 1
ATOM 1758 C C . GLU A 1 228 ? -1.648 2.017 -12.307 1.00 93.31 228 GLU A C 1
ATOM 1760 O O . GLU A 1 228 ? -1.017 3.059 -12.461 1.00 93.31 228 GLU A O 1
ATOM 1765 N N . PHE A 1 229 ? -1.106 0.917 -11.777 1.00 94.31 229 PHE A N 1
ATOM 1766 C CA . PHE A 1 229 ? 0.300 0.840 -11.388 1.00 94.31 229 PHE A CA 1
ATOM 1767 C C . PHE A 1 229 ? 1.237 1.152 -12.565 1.00 94.31 229 PHE A C 1
ATOM 1769 O O . PHE A 1 229 ? 2.124 1.995 -12.434 1.00 94.31 229 PHE A O 1
ATOM 1776 N N . ARG A 1 230 ? 1.008 0.540 -13.739 1.00 91.88 230 ARG A N 1
ATOM 1777 C CA . ARG A 1 230 ? 1.801 0.823 -14.949 1.00 91.88 230 ARG A CA 1
ATOM 1778 C C . ARG A 1 230 ? 1.762 2.294 -15.335 1.00 91.88 230 ARG A C 1
ATOM 1780 O O . ARG A 1 230 ? 2.803 2.843 -15.670 1.00 91.88 230 ARG A O 1
ATOM 1787 N N . VAL A 1 231 ? 0.590 2.926 -15.283 1.00 87.81 231 VAL A N 1
ATOM 1788 C CA . VAL A 1 231 ? 0.443 4.361 -15.570 1.00 87.81 231 VAL A CA 1
ATOM 1789 C C . VAL A 1 231 ? 1.226 5.201 -14.559 1.00 87.81 231 VAL A C 1
ATOM 1791 O O . VAL A 1 231 ? 1.931 6.122 -14.965 1.00 87.81 231 VAL A O 1
ATOM 1794 N N . LEU A 1 232 ? 1.155 4.859 -13.270 1.00 80.62 232 LEU A N 1
ATOM 1795 C CA . LEU A 1 232 ? 1.798 5.604 -12.185 1.00 80.62 232 LEU A CA 1
ATOM 1796 C C . LEU A 1 232 ? 3.327 5.646 -12.315 1.00 80.62 232 LEU A C 1
ATOM 1798 O O . LEU A 1 232 ? 3.935 6.667 -12.001 1.00 80.62 232 LEU A O 1
ATOM 1802 N N . VAL A 1 233 ? 3.947 4.565 -12.796 1.00 82.75 233 VAL A N 1
ATOM 1803 C CA . VAL A 1 233 ? 5.412 4.467 -12.940 1.00 82.75 233 VAL A CA 1
ATOM 1804 C C . VAL A 1 233 ? 5.884 4.463 -14.400 1.00 82.75 233 VAL A C 1
ATOM 1806 O O . V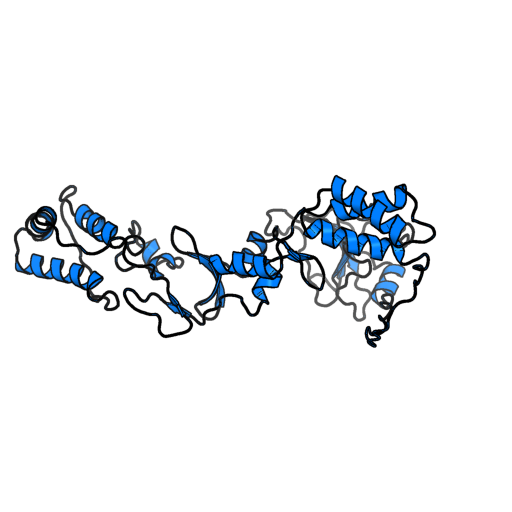AL A 1 233 ? 7.040 4.146 -14.676 1.00 82.75 233 VAL A O 1
ATOM 1809 N N . ALA A 1 234 ? 5.023 4.846 -15.350 1.00 78.75 234 ALA A N 1
ATOM 1810 C CA . ALA A 1 234 ? 5.307 4.798 -16.790 1.00 78.75 234 ALA A CA 1
ATOM 1811 C C . ALA A 1 234 ? 6.517 5.648 -17.221 1.00 78.75 234 ALA A C 1
ATOM 1813 O O . ALA A 1 234 ? 7.108 5.401 -18.271 1.00 78.75 234 ALA A O 1
ATOM 1814 N N . ASN A 1 235 ? 6.877 6.658 -16.428 1.00 68.75 235 ASN A N 1
ATOM 1815 C CA . ASN A 1 235 ? 8.023 7.535 -16.662 1.00 68.75 235 ASN A CA 1
ATOM 1816 C C . ASN A 1 235 ? 9.346 6.996 -16.089 1.00 68.75 235 ASN A C 1
ATOM 1818 O O . ASN A 1 235 ? 10.373 7.657 -16.231 1.00 68.75 235 ASN A O 1
ATOM 1822 N N . ARG A 1 236 ? 9.340 5.829 -15.437 1.00 80.31 236 ARG A N 1
ATOM 1823 C CA . ARG A 1 236 ? 10.525 5.215 -14.829 1.00 80.31 236 ARG A CA 1
ATOM 1824 C C . ARG A 1 236 ? 11.028 4.062 -15.694 1.00 80.31 236 ARG A C 1
ATOM 1826 O O . ARG A 1 236 ? 10.250 3.209 -16.134 1.00 80.31 236 ARG A O 1
ATOM 1833 N N . PHE A 1 237 ? 12.340 4.014 -15.907 1.00 78.38 237 PHE A N 1
ATOM 1834 C CA . PHE A 1 237 ? 12.989 3.030 -16.770 1.00 78.38 237 PHE A CA 1
ATOM 1835 C C . PHE A 1 237 ? 14.232 2.433 -16.109 1.00 78.38 237 PHE A C 1
ATOM 1837 O O . PHE A 1 237 ? 14.927 3.129 -15.374 1.00 78.38 237 PHE A O 1
ATOM 1844 N N . CYS A 1 238 ? 14.527 1.171 -16.422 1.00 79.19 238 CYS A N 1
ATOM 1845 C CA . CYS A 1 238 ? 15.743 0.485 -15.997 1.00 79.19 238 CYS A CA 1
ATOM 1846 C C . CYS A 1 238 ? 16.461 -0.184 -17.174 1.00 79.19 238 CYS A C 1
ATOM 1848 O O . CYS A 1 238 ? 15.855 -0.540 -18.197 1.00 79.19 238 CYS A O 1
ATOM 1850 N N . SER A 1 239 ? 17.779 -0.326 -17.035 1.00 75.38 239 SER A N 1
ATOM 1851 C CA . SER A 1 239 ? 18.631 -0.974 -18.035 1.00 75.38 239 SER A CA 1
ATOM 1852 C C . SER A 1 239 ? 18.533 -2.495 -17.907 1.00 75.38 239 SER A C 1
ATOM 1854 O O . SER A 1 239 ? 18.851 -3.050 -16.855 1.00 75.38 239 SER A O 1
ATOM 1856 N N . THR A 1 240 ? 18.093 -3.174 -18.972 1.00 79.06 240 THR A N 1
ATOM 1857 C CA . THR A 1 240 ? 18.021 -4.645 -19.055 1.00 79.06 240 THR A CA 1
ATOM 1858 C C . THR A 1 240 ? 18.996 -5.175 -20.110 1.00 79.06 240 THR A C 1
ATOM 1860 O O . THR A 1 240 ? 19.442 -4.430 -20.983 1.00 79.06 240 THR A O 1
ATOM 1863 N N . ALA A 1 241 ? 19.259 -6.488 -20.124 1.00 75.00 241 ALA A N 1
ATOM 1864 C CA . ALA A 1 241 ? 20.082 -7.128 -21.163 1.00 75.00 241 ALA A CA 1
ATOM 1865 C C . ALA A 1 241 ? 19.574 -6.889 -22.604 1.00 75.00 241 ALA A C 1
ATOM 1867 O O . ALA A 1 241 ? 20.342 -6.976 -23.556 1.00 75.00 241 ALA A O 1
ATOM 1868 N N . ASN A 1 242 ? 18.284 -6.571 -22.761 1.00 75.31 242 ASN A N 1
ATOM 1869 C CA . ASN A 1 242 ? 17.639 -6.287 -24.045 1.00 75.31 242 ASN A CA 1
ATOM 1870 C C . ASN A 1 242 ? 17.409 -4.779 -24.267 1.00 75.31 242 ASN A C 1
ATOM 1872 O O . ASN A 1 242 ? 16.521 -4.396 -25.031 1.00 75.31 242 ASN A O 1
ATOM 1876 N N . GLY A 1 243 ? 18.167 -3.928 -23.572 1.00 71.06 243 GLY A N 1
ATOM 1877 C CA . GLY A 1 243 ? 18.044 -2.475 -23.620 1.00 71.06 243 GLY A CA 1
ATOM 1878 C C . GLY A 1 243 ? 17.116 -1.906 -22.547 1.00 71.06 243 GLY A C 1
ATOM 1879 O O . GLY A 1 243 ? 16.739 -2.579 -21.584 1.00 71.06 243 GLY A O 1
ATOM 1880 N N . LEU A 1 244 ? 16.764 -0.633 -22.712 1.00 71.88 244 LEU A N 1
ATOM 1881 C CA . LEU A 1 244 ? 15.973 0.120 -21.745 1.00 71.88 244 LEU A CA 1
ATOM 1882 C C . LEU A 1 244 ? 14.506 -0.331 -21.743 1.00 71.88 244 LEU A C 1
ATOM 1884 O O . LEU A 1 244 ? 13.867 -0.395 -22.798 1.00 71.88 244 LEU A O 1
ATOM 1888 N N . LYS A 1 245 ? 13.954 -0.611 -20.559 1.00 84.19 245 LYS A N 1
ATOM 1889 C CA . LYS A 1 245 ? 12.545 -0.994 -20.386 1.00 84.19 245 LYS A CA 1
ATOM 1890 C C . LYS A 1 245 ? 11.879 -0.201 -19.271 1.00 84.19 245 LYS A C 1
ATOM 1892 O O . LYS A 1 245 ? 12.546 0.280 -18.362 1.00 84.19 245 LYS A O 1
ATOM 1897 N N . CYS A 1 246 ? 10.555 -0.068 -19.352 1.00 86.94 246 CYS A N 1
ATOM 1898 C CA . CYS A 1 246 ? 9.766 0.499 -18.262 1.00 86.94 246 CYS A CA 1
ATOM 1899 C C . CYS A 1 246 ? 9.878 -0.401 -17.026 1.00 86.94 246 CYS A C 1
ATOM 1901 O O . CYS A 1 246 ? 9.711 -1.620 -17.136 1.00 86.94 246 CYS A O 1
ATOM 1903 N N . VAL A 1 247 ? 10.119 0.196 -15.857 1.00 90.25 247 VAL A N 1
ATOM 1904 C CA . VAL A 1 247 ? 10.286 -0.558 -14.601 1.00 90.25 247 VAL A CA 1
ATOM 1905 C C . VAL A 1 247 ? 9.040 -1.361 -14.236 1.00 90.25 247 VAL A C 1
ATOM 1907 O O . VAL A 1 247 ? 9.173 -2.433 -13.660 1.00 90.25 247 VAL A O 1
ATOM 1910 N N . ALA A 1 248 ? 7.839 -0.900 -14.617 1.00 91.50 248 ALA A N 1
ATOM 1911 C CA . ALA A 1 248 ? 6.589 -1.594 -14.308 1.00 91.50 248 ALA A CA 1
ATOM 1912 C C . ALA A 1 248 ? 6.558 -3.002 -14.907 1.00 91.50 248 ALA A C 1
ATOM 1914 O O . ALA A 1 248 ? 6.252 -3.977 -14.224 1.00 91.50 248 ALA A O 1
ATOM 1915 N N . ASP A 1 249 ? 6.874 -3.100 -16.199 1.00 92.06 249 ASP A N 1
ATOM 1916 C CA . ASP A 1 249 ? 6.815 -4.364 -16.928 1.00 92.06 249 ASP A CA 1
ATOM 1917 C C . ASP A 1 249 ? 7.938 -5.303 -16.493 1.00 92.06 249 ASP A C 1
ATOM 1919 O O . ASP A 1 249 ? 7.749 -6.518 -16.463 1.00 92.06 249 ASP A O 1
ATOM 1923 N N . VAL A 1 250 ? 9.091 -4.738 -16.126 1.00 93.88 250 VAL A N 1
ATOM 1924 C CA . VAL A 1 250 ? 10.212 -5.505 -15.585 1.00 93.88 250 VAL A CA 1
ATOM 1925 C C . VAL A 1 250 ? 9.855 -6.064 -14.208 1.00 93.88 250 VAL A C 1
ATOM 1927 O O . VAL A 1 250 ? 9.978 -7.268 -14.016 1.00 93.88 250 VAL A O 1
ATOM 1930 N N . TRP A 1 251 ? 9.337 -5.242 -13.290 1.00 97.06 251 TRP A N 1
ATOM 1931 C CA . TRP A 1 251 ? 8.980 -5.653 -11.928 1.00 97.06 251 TRP A CA 1
ATOM 1932 C C . TRP A 1 251 ? 7.843 -6.670 -11.875 1.00 97.06 251 TRP A C 1
ATOM 1934 O O . TRP A 1 251 ? 7.972 -7.680 -11.188 1.00 97.06 251 TRP A O 1
ATOM 1944 N N . ILE A 1 252 ? 6.777 -6.482 -12.662 1.00 95.56 252 ILE A N 1
ATOM 1945 C CA . ILE A 1 252 ? 5.651 -7.434 -12.716 1.00 95.56 252 ILE A CA 1
ATOM 1946 C C . ILE A 1 252 ? 6.122 -8.843 -13.109 1.00 95.56 252 ILE A C 1
ATOM 1948 O O . ILE A 1 252 ? 5.599 -9.830 -12.599 1.00 95.56 252 ILE A O 1
ATOM 1952 N N . ALA A 1 253 ? 7.104 -8.949 -14.007 1.00 94.50 253 ALA A N 1
ATOM 1953 C CA . ALA A 1 253 ? 7.644 -10.229 -14.459 1.00 94.50 253 ALA A CA 1
ATOM 1954 C C . ALA A 1 253 ? 8.820 -10.740 -13.603 1.00 94.50 253 ALA A C 1
ATOM 1956 O O . ALA A 1 253 ? 9.320 -11.838 -13.851 1.00 94.50 253 ALA A O 1
ATOM 1957 N N . HIS A 1 254 ? 9.294 -9.960 -12.628 1.00 96.44 254 HIS A N 1
ATOM 1958 C CA . HIS A 1 254 ? 10.536 -10.253 -11.921 1.00 96.44 254 HIS A CA 1
ATOM 1959 C C . HIS A 1 254 ? 10.346 -11.325 -10.834 1.00 96.44 254 HIS A C 1
ATOM 1961 O O . HIS A 1 254 ? 9.353 -11.266 -10.103 1.00 96.44 254 HIS A O 1
ATOM 1967 N N . PRO A 1 255 ? 11.290 -12.274 -10.660 1.00 96.06 255 PRO A N 1
ATOM 1968 C CA . PRO A 1 255 ? 11.206 -13.304 -9.618 1.00 96.06 255 PRO A CA 1
ATOM 1969 C C . PRO A 1 255 ? 11.384 -12.753 -8.198 1.00 96.06 255 PRO A C 1
ATOM 1971 O O . PRO A 1 255 ? 10.848 -13.320 -7.258 1.00 96.06 255 PRO A O 1
ATOM 1974 N N . ARG A 1 256 ? 12.111 -11.639 -8.031 1.00 95.56 256 ARG A N 1
ATOM 1975 C CA . ARG A 1 256 ? 12.276 -10.970 -6.726 1.00 95.56 256 ARG A CA 1
ATOM 1976 C C . ARG A 1 256 ? 11.125 -10.022 -6.366 1.00 95.56 256 ARG A C 1
ATOM 1978 O O . ARG A 1 256 ? 11.242 -9.321 -5.368 1.00 95.56 256 ARG A O 1
ATOM 1985 N N . ARG A 1 257 ? 10.057 -9.916 -7.171 1.00 96.25 257 ARG A N 1
ATOM 1986 C CA . ARG A 1 257 ? 8.920 -9.053 -6.805 1.00 96.25 257 ARG A CA 1
ATOM 1987 C C . ARG A 1 257 ? 8.294 -9.572 -5.510 1.00 96.25 257 ARG A C 1
ATOM 1989 O O . ARG A 1 257 ? 8.140 -10.781 -5.351 1.00 96.25 257 ARG A O 1
ATOM 1996 N N . ARG A 1 258 ? 7.891 -8.680 -4.609 1.00 96.31 258 ARG A N 1
ATOM 1997 C CA . ARG A 1 258 ? 7.097 -9.084 -3.441 1.00 96.31 258 ARG A CA 1
ATOM 1998 C C . ARG A 1 258 ? 5.723 -9.560 -3.896 1.00 96.31 258 ARG A C 1
ATOM 2000 O O . ARG A 1 258 ? 5.031 -8.841 -4.618 1.00 96.31 258 ARG A O 1
ATOM 2007 N N . GLU A 1 259 ? 5.316 -10.743 -3.459 1.00 95.19 259 GLU A N 1
ATOM 2008 C CA . GLU A 1 259 ? 3.984 -11.274 -3.724 1.00 95.19 259 GLU A CA 1
ATOM 2009 C C . GLU A 1 259 ? 3.454 -12.100 -2.558 1.00 95.19 259 GLU A C 1
ATOM 2011 O O . GLU A 1 259 ? 4.211 -12.810 -1.904 1.00 95.19 259 GLU A O 1
ATOM 2016 N N . TYR A 1 260 ? 2.149 -12.000 -2.316 1.00 94.38 260 TYR A N 1
ATOM 2017 C CA . TYR A 1 260 ? 1.476 -12.646 -1.197 1.00 94.38 260 TYR A CA 1
ATOM 2018 C C . TYR A 1 260 ? 0.156 -13.270 -1.659 1.00 94.38 260 TYR A C 1
ATOM 2020 O O . TYR A 1 260 ? -0.589 -12.686 -2.454 1.00 94.38 260 TYR A O 1
ATOM 2028 N N . ALA A 1 261 ? -0.144 -14.458 -1.139 1.00 91.31 261 ALA A N 1
ATOM 2029 C CA . ALA A 1 261 ? -1.329 -15.245 -1.474 1.00 91.31 261 ALA A CA 1
ATOM 2030 C C . ALA A 1 261 ? -2.622 -14.700 -0.845 1.00 91.31 261 ALA A C 1
ATOM 2032 O O . ALA A 1 261 ? -3.712 -15.041 -1.299 1.00 91.31 261 ALA A O 1
ATOM 2033 N N . ALA A 1 262 ? -2.510 -13.847 0.173 1.00 87.31 262 ALA A N 1
ATOM 2034 C CA . ALA A 1 262 ? -3.637 -13.199 0.829 1.00 87.31 262 ALA A CA 1
ATOM 2035 C C . ALA A 1 262 ? -3.230 -11.850 1.434 1.00 87.31 262 ALA A C 1
ATOM 2037 O O . ALA A 1 262 ? -2.045 -11.560 1.610 1.00 87.31 262 ALA A O 1
ATOM 2038 N N . VAL A 1 263 ? -4.230 -11.042 1.784 1.00 88.44 263 VAL A N 1
ATOM 2039 C CA . VAL A 1 263 ? -4.079 -9.881 2.668 1.00 88.44 263 VAL A CA 1
ATOM 2040 C C . VAL A 1 263 ? -4.827 -10.181 3.955 1.00 88.44 263 VAL A C 1
ATOM 2042 O O . VAL A 1 263 ? -6.003 -10.542 3.909 1.00 88.44 263 VAL A O 1
ATOM 2045 N N . VAL A 1 264 ? -4.148 -10.037 5.087 1.00 87.62 264 VAL A N 1
ATOM 2046 C CA . VAL A 1 264 ? -4.692 -10.322 6.417 1.00 87.62 264 VAL A CA 1
ATOM 2047 C C . VAL A 1 264 ? -4.505 -9.121 7.333 1.00 87.62 264 VAL A C 1
ATOM 2049 O O . VAL A 1 264 ? -3.648 -8.269 7.104 1.00 87.62 264 VAL A O 1
ATOM 2052 N N . PHE A 1 265 ? -5.304 -9.056 8.389 1.00 87.88 265 PHE A N 1
ATOM 2053 C CA . PHE A 1 265 ? -5.106 -8.109 9.477 1.00 87.88 265 PHE A CA 1
ATOM 2054 C C . PHE A 1 265 ? -4.971 -8.895 10.774 1.00 87.88 265 PHE A C 1
ATOM 2056 O O . PHE A 1 265 ? -5.960 -9.311 11.375 1.00 87.88 265 PHE A O 1
ATOM 2063 N N . GLU A 1 266 ? -3.724 -9.140 11.168 1.00 88.81 266 GLU A N 1
ATOM 2064 C CA . GLU A 1 266 ? -3.374 -9.974 12.314 1.00 88.81 266 GLU A CA 1
ATOM 2065 C C . GLU A 1 266 ? -2.620 -9.152 13.362 1.00 88.81 266 GLU A C 1
ATOM 2067 O O . GLU A 1 266 ? -1.385 -9.177 13.417 1.00 88.81 266 GLU A O 1
ATOM 2072 N N . PRO A 1 267 ? -3.350 -8.399 14.197 1.00 89.19 267 PRO A N 1
ATOM 2073 C CA . PRO A 1 267 ? -2.750 -7.561 15.218 1.00 89.19 267 PRO A CA 1
ATOM 2074 C C . PRO A 1 267 ? -2.038 -8.381 16.297 1.00 89.19 267 PRO A C 1
ATOM 2076 O O . PRO A 1 267 ? -2.492 -9.461 16.689 1.00 89.19 267 PRO A O 1
ATOM 2079 N N . GLY A 1 268 ? -0.907 -7.851 16.771 1.00 78.12 268 GLY A N 1
ATOM 2080 C CA . GLY A 1 268 ? -0.177 -8.366 17.935 1.00 78.12 268 GLY A CA 1
ATOM 2081 C C . GLY A 1 268 ? 0.521 -9.720 17.763 1.00 78.12 268 GLY A C 1
ATOM 2082 O O . GLY A 1 268 ? 0.939 -10.294 18.762 1.00 78.12 268 GLY A O 1
ATOM 2083 N N . GLY A 1 269 ? 0.664 -10.248 16.543 1.00 72.38 269 GLY A N 1
ATOM 2084 C CA . GLY A 1 269 ? 1.361 -11.520 16.338 1.00 72.38 269 GLY A CA 1
ATOM 2085 C C . GLY A 1 269 ? 2.083 -11.625 15.001 1.00 72.38 269 GLY A C 1
ATOM 2086 O O . GLY A 1 269 ? 1.977 -10.748 14.146 1.00 72.38 269 GLY A O 1
ATOM 2087 N N . THR A 1 270 ? 2.823 -12.716 14.841 1.00 70.56 270 THR A N 1
ATOM 2088 C CA . THR A 1 270 ? 3.509 -13.085 13.602 1.00 70.56 270 THR A CA 1
ATOM 2089 C C . THR A 1 270 ? 2.517 -13.624 12.582 1.00 70.56 270 THR A C 1
ATOM 2091 O O . THR A 1 270 ? 1.605 -14.377 12.924 1.00 70.56 270 THR A O 1
ATOM 2094 N N . THR A 1 271 ? 2.715 -13.243 11.325 1.00 76.81 271 THR A N 1
ATOM 2095 C CA . THR A 1 271 ? 1.946 -13.762 10.193 1.00 76.81 271 THR A CA 1
ATOM 2096 C C . THR A 1 271 ? 2.492 -15.125 9.810 1.00 76.81 271 THR A C 1
ATOM 2098 O O . THR A 1 271 ? 3.668 -15.250 9.475 1.00 76.81 271 THR A O 1
ATOM 2101 N N . THR A 1 272 ? 1.659 -16.156 9.926 1.00 62.69 272 THR A N 1
ATOM 2102 C CA . THR A 1 272 ? 2.081 -17.562 9.814 1.00 62.69 272 THR A CA 1
ATOM 2103 C C . THR A 1 272 ? 2.087 -18.093 8.382 1.00 62.69 272 THR A C 1
ATOM 2105 O O . THR A 1 272 ? 2.622 -19.169 8.131 1.00 62.69 272 THR A O 1
ATOM 2108 N N . GLU A 1 273 ? 1.516 -17.351 7.435 1.00 76.12 273 GLU A N 1
ATOM 2109 C CA . GLU A 1 273 ? 1.334 -17.767 6.042 1.00 76.12 273 GLU A CA 1
ATOM 2110 C C . GLU A 1 273 ? 1.979 -16.775 5.066 1.00 76.12 273 GLU A C 1
ATOM 2112 O O . GLU A 1 273 ? 2.399 -15.684 5.454 1.00 76.12 273 GLU A O 1
ATOM 2117 N N . ASN A 1 274 ? 2.031 -17.131 3.775 1.00 88.25 274 ASN A N 1
ATOM 2118 C CA . ASN A 1 274 ? 2.423 -16.215 2.698 1.00 88.25 274 ASN A CA 1
ATOM 2119 C C . ASN A 1 274 ? 1.347 -15.132 2.476 1.00 88.25 274 ASN A C 1
ATOM 2121 O O . ASN A 1 274 ? 0.695 -15.078 1.431 1.00 88.25 274 ASN A O 1
ATOM 2125 N N . ALA A 1 275 ? 1.124 -14.297 3.483 1.00 91.00 275 ALA A N 1
ATOM 2126 C CA . ALA A 1 275 ? 0.105 -13.270 3.518 1.00 91.00 275 ALA A CA 1
ATOM 2127 C C . ALA A 1 275 ? 0.728 -11.914 3.844 1.00 91.00 275 ALA A C 1
ATOM 2129 O O . ALA A 1 275 ? 1.682 -11.794 4.613 1.00 91.00 275 ALA A O 1
ATOM 2130 N N . TYR A 1 276 ? 0.157 -10.875 3.253 1.00 90.94 276 TYR A N 1
ATOM 2131 C CA . TYR A 1 276 ? 0.505 -9.507 3.569 1.00 90.94 276 TYR A CA 1
ATOM 2132 C C . TYR A 1 276 ? -0.280 -9.068 4.804 1.00 90.94 276 TYR A C 1
ATOM 2134 O O . TYR A 1 276 ? -1.500 -8.912 4.728 1.00 90.94 276 TYR A O 1
ATOM 2142 N N . ASN A 1 277 ? 0.400 -8.852 5.928 1.00 90.38 277 ASN A N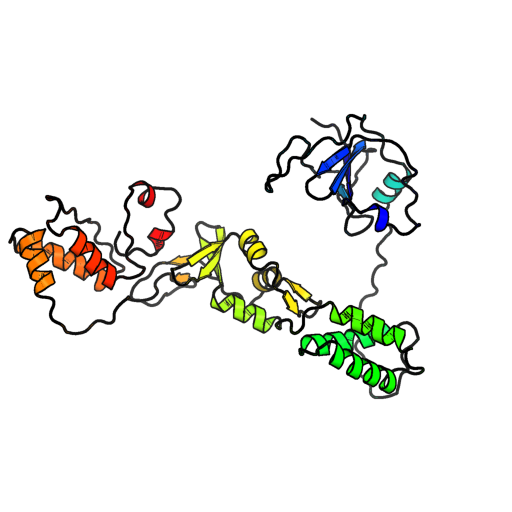 1
ATOM 2143 C CA . ASN A 1 277 ? -0.251 -8.355 7.135 1.00 90.38 277 ASN A CA 1
ATOM 2144 C C . ASN A 1 277 ? -0.348 -6.832 7.125 1.00 90.38 277 ASN A C 1
ATOM 2146 O O . ASN A 1 277 ? 0.649 -6.122 7.003 1.00 90.38 277 ASN A O 1
ATOM 2150 N N . LEU A 1 278 ? -1.570 -6.333 7.268 1.00 89.00 278 LEU A N 1
ATOM 2151 C CA . LEU A 1 278 ? -1.856 -4.907 7.323 1.00 89.00 278 LEU A CA 1
ATOM 2152 C C . LEU A 1 278 ? -1.535 -4.286 8.691 1.00 89.00 278 LEU A C 1
ATOM 2154 O O . LEU A 1 278 ? -1.475 -3.062 8.796 1.00 89.00 278 LEU A O 1
ATOM 2158 N N . TRP A 1 279 ? -1.326 -5.098 9.731 1.00 88.31 279 TRP A N 1
ATOM 2159 C CA . TRP A 1 279 ? -0.964 -4.614 11.060 1.00 88.31 279 TRP A CA 1
ATOM 2160 C C . TRP A 1 279 ? 0.436 -3.988 11.078 1.00 88.31 279 TRP A C 1
ATOM 2162 O O . TRP A 1 279 ? 1.413 -4.623 10.684 1.00 88.31 279 TRP A O 1
ATOM 2172 N N . ARG A 1 280 ? 0.543 -2.751 11.582 1.00 84.81 280 ARG A N 1
ATOM 2173 C CA . ARG A 1 280 ? 1.806 -1.983 11.650 1.00 84.81 280 ARG A CA 1
ATOM 2174 C C . ARG A 1 280 ? 2.337 -1.753 13.061 1.00 84.81 280 ARG A C 1
ATOM 2176 O O . ARG A 1 280 ? 3.319 -1.041 13.225 1.00 84.81 280 ARG A O 1
ATOM 2183 N N . GLY A 1 281 ? 1.725 -2.381 14.060 1.00 87.81 281 GLY A N 1
ATOM 2184 C CA . GLY A 1 281 ? 2.057 -2.155 15.462 1.00 87.81 281 GLY A CA 1
ATOM 2185 C C . GLY A 1 281 ? 1.143 -1.134 16.134 1.00 87.81 281 GLY A C 1
ATOM 2186 O O . GLY A 1 281 ? 0.254 -0.553 15.514 1.00 87.81 281 GLY A O 1
ATOM 2187 N N . TRP A 1 282 ? 1.363 -0.964 17.434 1.00 89.00 282 TRP A N 1
ATOM 2188 C CA . TRP A 1 282 ? 0.647 -0.001 18.263 1.00 89.00 282 TRP A CA 1
ATOM 2189 C C . TRP A 1 282 ? 1.183 1.415 18.043 1.00 89.00 282 TRP A C 1
ATOM 2191 O O . TRP A 1 282 ? 2.367 1.592 17.760 1.00 89.00 282 TRP A O 1
ATOM 2201 N N . ALA A 1 283 ? 0.329 2.424 18.229 1.00 90.06 283 ALA A N 1
ATOM 2202 C CA . ALA A 1 283 ? 0.753 3.825 18.163 1.00 90.06 283 ALA A CA 1
ATOM 2203 C C . ALA A 1 283 ? 1.641 4.231 19.349 1.00 90.06 283 ALA A C 1
ATOM 2205 O O . ALA A 1 283 ? 2.372 5.216 19.278 1.00 90.06 283 ALA A O 1
ATOM 2206 N N . VAL A 1 284 ? 1.560 3.473 20.445 1.00 90.06 284 VAL A N 1
ATOM 2207 C CA . VAL A 1 284 ? 2.254 3.742 21.701 1.00 90.06 284 VAL A CA 1
ATOM 2208 C C . VAL A 1 284 ? 2.875 2.468 22.264 1.00 90.06 284 VAL A C 1
ATOM 2210 O O . VAL A 1 284 ? 2.353 1.366 22.081 1.00 90.06 284 VAL A O 1
ATOM 2213 N N . THR A 1 285 ? 3.971 2.627 23.001 1.00 90.88 285 THR A N 1
ATOM 2214 C CA . THR A 1 285 ? 4.571 1.550 23.795 1.00 90.88 285 THR A CA 1
ATOM 2215 C C . THR A 1 285 ? 3.949 1.553 25.195 1.00 90.88 285 THR A C 1
ATOM 2217 O O . THR A 1 285 ? 3.933 2.609 25.830 1.00 90.88 285 THR A O 1
ATOM 2220 N N . PRO A 1 286 ? 3.449 0.413 25.708 1.00 90.75 286 PRO A N 1
ATOM 2221 C CA . PRO A 1 286 ? 2.885 0.340 27.053 1.00 90.75 286 PRO A CA 1
ATOM 2222 C C . PRO A 1 286 ? 3.903 0.731 28.129 1.00 90.75 286 PRO A C 1
ATOM 2224 O O . PRO A 1 286 ? 5.031 0.241 28.129 1.00 90.75 286 PRO A O 1
ATOM 2227 N N . ALA A 1 287 ? 3.485 1.574 29.073 1.00 91.62 287 ALA A N 1
ATOM 2228 C CA . ALA A 1 287 ? 4.288 1.979 30.221 1.00 91.62 287 ALA A CA 1
ATOM 2229 C C . ALA A 1 287 ? 3.397 2.164 31.463 1.00 91.62 287 ALA A C 1
ATOM 2231 O O . ALA A 1 287 ? 2.226 2.530 31.318 1.00 91.62 287 ALA A O 1
ATOM 2232 N N . PRO A 1 288 ? 3.919 1.937 32.684 1.00 93.19 288 PRO A N 1
ATOM 2233 C CA . PRO A 1 288 ? 3.223 2.322 33.907 1.00 93.19 288 PRO A CA 1
ATOM 2234 C C . PRO A 1 288 ? 2.935 3.827 33.914 1.00 93.19 288 PRO A C 1
ATOM 2236 O O . PRO A 1 288 ? 3.794 4.630 33.550 1.00 93.19 288 PRO A O 1
ATOM 2239 N N . GLY A 1 289 ? 1.742 4.220 34.351 1.00 91.31 289 GLY A N 1
ATOM 2240 C CA . GLY A 1 289 ? 1.342 5.622 34.370 1.00 91.31 289 GLY A CA 1
ATOM 2241 C C . GLY A 1 289 ? 0.036 5.859 35.117 1.00 91.31 289 GLY A C 1
ATOM 2242 O O . GLY A 1 289 ? -0.679 4.920 35.470 1.00 91.31 289 GLY A O 1
ATOM 2243 N N . ASN A 1 290 ? -0.263 7.134 35.362 1.00 93.69 290 ASN A N 1
ATOM 2244 C CA . ASN A 1 290 ? -1.515 7.559 35.975 1.00 93.69 290 ASN A CA 1
ATOM 2245 C C . ASN A 1 290 ? -2.571 7.799 34.886 1.00 93.69 290 ASN A C 1
ATOM 2247 O O . ASN A 1 290 ? -2.351 8.583 33.965 1.00 93.69 290 ASN A O 1
ATOM 2251 N N . TYR A 1 291 ? -3.718 7.135 35.020 1.00 92.69 291 TYR A N 1
ATOM 2252 C CA . TYR A 1 291 ? -4.879 7.289 34.144 1.00 92.69 291 TYR A CA 1
ATOM 2253 C C . TYR A 1 291 ? -6.159 7.652 34.920 1.00 92.69 291 TYR A C 1
ATOM 2255 O O . TYR A 1 291 ? -7.258 7.523 34.380 1.00 92.69 291 TYR A O 1
ATOM 2263 N N . SER A 1 292 ? -6.041 8.124 36.169 1.00 96.19 292 SER A N 1
ATOM 2264 C CA . SER A 1 292 ? -7.172 8.402 37.067 1.00 96.19 292 SER A CA 1
ATOM 2265 C C . SER A 1 292 ? -8.192 9.350 36.448 1.00 96.19 292 SER A C 1
ATOM 2267 O O . SER A 1 292 ? -9.381 9.082 36.532 1.00 96.19 292 SER A O 1
ATOM 2269 N N . LEU A 1 293 ? -7.752 10.382 35.720 1.00 95.81 293 LEU A N 1
ATOM 2270 C CA . LEU A 1 293 ? -8.665 11.305 35.031 1.00 95.81 293 LEU A CA 1
ATOM 2271 C C . LEU A 1 293 ? -9.543 10.602 33.985 1.00 95.81 293 LEU A C 1
ATOM 2273 O O . LEU A 1 293 ? -10.719 10.923 33.832 1.00 95.81 293 LEU A O 1
ATOM 2277 N N . PHE A 1 294 ? -8.985 9.629 33.261 1.00 94.75 294 PHE A N 1
ATOM 2278 C CA . PHE A 1 294 ? -9.749 8.848 32.292 1.00 94.75 294 PHE A CA 1
ATOM 2279 C C . PHE A 1 294 ? -10.692 7.860 32.988 1.00 94.75 294 PHE A C 1
ATOM 2281 O O . PHE A 1 294 ? -11.844 7.726 32.576 1.00 94.75 294 PHE A O 1
ATOM 2288 N N . ALA A 1 295 ? -10.227 7.210 34.059 1.00 95.44 295 ALA A N 1
ATOM 2289 C CA . ALA A 1 295 ? -11.037 6.301 34.868 1.00 95.44 295 ALA A CA 1
ATOM 2290 C C . ALA A 1 295 ? -12.234 7.019 35.515 1.00 95.44 295 ALA A C 1
ATOM 2292 O O . ALA A 1 295 ? -13.366 6.559 35.389 1.00 95.44 295 ALA A O 1
ATOM 2293 N N . GLU A 1 296 ? -12.005 8.182 36.128 1.00 96.44 296 GLU A N 1
ATOM 2294 C CA . GLU A 1 296 ? -13.044 9.034 36.713 1.00 96.44 296 GLU A CA 1
ATOM 2295 C C . GLU A 1 296 ? -14.045 9.506 35.656 1.00 96.44 296 GLU A C 1
ATOM 2297 O O . GLU A 1 296 ? -15.253 9.471 35.894 1.00 96.44 296 GLU A O 1
ATOM 2302 N N . HIS A 1 297 ? -13.574 9.896 34.466 1.00 95.62 297 HIS A N 1
ATOM 2303 C CA . HIS A 1 297 ? -14.457 10.272 33.359 1.00 95.62 297 HIS A CA 1
ATOM 2304 C C . HIS A 1 297 ? -15.327 9.096 32.900 1.00 95.62 297 HIS A C 1
ATOM 2306 O O . HIS A 1 297 ? -16.528 9.264 32.691 1.00 95.62 297 HIS A O 1
ATOM 2312 N N . LEU A 1 298 ? -14.755 7.897 32.764 1.00 95.88 298 LEU A N 1
ATOM 2313 C CA . LEU A 1 298 ? -15.520 6.699 32.421 1.00 95.88 298 LEU A CA 1
ATOM 2314 C C . LEU A 1 298 ? -16.566 6.369 33.492 1.00 95.88 298 LEU A C 1
ATOM 2316 O O . LEU A 1 298 ? -17.731 6.169 33.148 1.00 95.88 298 LEU A O 1
ATOM 2320 N N . LEU A 1 299 ? -16.187 6.335 34.768 1.00 97.12 299 LEU A N 1
ATOM 2321 C CA . LEU A 1 299 ? -17.102 5.985 35.853 1.00 97.12 299 LEU A CA 1
ATOM 2322 C C . LEU A 1 299 ? -18.215 7.026 36.000 1.00 97.12 299 LEU A C 1
ATOM 2324 O O . LEU A 1 299 ? -19.394 6.695 35.887 1.00 97.12 299 LEU A O 1
ATOM 2328 N N . ASN A 1 300 ? -17.853 8.291 36.197 1.00 95.44 300 ASN A N 1
ATOM 2329 C CA . ASN A 1 300 ? -18.811 9.324 36.582 1.00 95.44 300 ASN A CA 1
ATOM 2330 C C . ASN A 1 300 ? -19.617 9.841 35.386 1.00 95.44 300 ASN A C 1
ATOM 2332 O O . ASN A 1 300 ? -20.830 10.012 35.492 1.00 95.44 300 ASN A O 1
ATOM 2336 N N . ASN A 1 301 ? -18.974 10.050 34.231 1.00 94.00 301 ASN A N 1
ATOM 2337 C CA . ASN A 1 301 ? -19.621 10.727 33.101 1.00 94.00 301 ASN A CA 1
ATOM 2338 C C . ASN A 1 301 ? -20.233 9.757 32.085 1.00 94.00 301 ASN A C 1
ATOM 2340 O O . ASN A 1 301 ? -21.220 10.103 31.436 1.00 94.00 301 ASN A O 1
ATOM 2344 N N . ILE A 1 302 ? -19.661 8.559 31.923 1.00 94.75 302 ILE A N 1
ATOM 2345 C CA . ILE A 1 302 ? -20.149 7.566 30.949 1.00 94.75 302 ILE A CA 1
ATOM 2346 C C . ILE A 1 302 ? -21.023 6.511 31.619 1.00 94.75 302 ILE A C 1
ATOM 2348 O O . ILE A 1 302 ? -22.056 6.144 31.064 1.00 94.75 302 ILE A O 1
ATOM 2352 N N . CYS A 1 303 ? -20.626 6.048 32.803 1.00 95.94 303 CYS A N 1
ATOM 2353 C CA . CYS A 1 303 ? -21.329 4.995 33.537 1.00 95.94 303 CYS A CA 1
ATOM 2354 C C . CYS A 1 303 ? -22.240 5.548 34.641 1.00 95.94 303 CYS A C 1
ATOM 2356 O O . CYS A 1 303 ? -22.882 4.770 35.334 1.00 95.94 303 CYS A O 1
ATOM 2358 N N . SER A 1 304 ? -22.314 6.875 34.808 1.00 94.94 304 SER A N 1
ATOM 2359 C CA . SER A 1 304 ? -23.157 7.541 35.814 1.00 94.94 304 SER A CA 1
ATOM 2360 C C . SER A 1 304 ? -22.926 7.041 37.250 1.00 94.94 304 SER A C 1
ATOM 2362 O O . SER A 1 304 ? -23.864 6.956 38.038 1.00 94.94 304 SER A O 1
ATOM 2364 N N . GLY A 1 305 ? -21.680 6.696 37.585 1.00 96.75 305 GLY A N 1
ATOM 2365 C CA . GLY A 1 305 ? -21.290 6.146 38.887 1.00 96.75 305 GLY A CA 1
ATOM 2366 C C . GLY A 1 305 ? -21.581 4.650 39.063 1.00 96.75 305 GLY A C 1
ATOM 2367 O O . GLY A 1 305 ? -21.306 4.104 40.128 1.00 96.75 305 GLY A O 1
ATOM 2368 N N . ASP A 1 306 ? -22.118 3.967 38.047 1.00 98.06 306 ASP A N 1
ATOM 2369 C CA . ASP A 1 306 ? -22.368 2.527 38.098 1.00 98.06 306 ASP A CA 1
ATOM 2370 C C . ASP A 1 306 ? -21.066 1.734 37.894 1.00 98.06 306 ASP A C 1
ATOM 2372 O O . ASP A 1 306 ? -20.527 1.615 36.788 1.00 98.06 306 ASP A O 1
ATOM 2376 N N . GLU A 1 307 ? -20.577 1.151 38.986 1.00 98.06 307 GLU A N 1
ATOM 2377 C CA . GLU A 1 307 ? -19.349 0.353 39.027 1.00 98.06 307 GLU A CA 1
ATOM 2378 C C . GLU A 1 307 ? -19.412 -0.952 38.220 1.00 98.06 307 GLU A C 1
ATOM 2380 O O . GLU A 1 307 ? -18.376 -1.500 37.826 1.00 98.06 307 GLU A O 1
ATOM 2385 N N . ALA A 1 308 ? -20.602 -1.514 37.999 1.00 98.00 308 ALA A N 1
ATOM 2386 C CA . ALA A 1 308 ? -20.752 -2.722 37.192 1.00 98.00 308 ALA A CA 1
ATOM 2387 C C . ALA A 1 308 ? -20.621 -2.384 35.701 1.00 98.00 308 ALA A C 1
ATOM 2389 O O . ALA A 1 308 ? -19.870 -3.053 34.982 1.00 98.00 308 ALA A O 1
ATOM 2390 N N . ILE A 1 309 ? -21.276 -1.308 35.255 1.00 97.00 309 ILE A N 1
ATOM 2391 C CA . ILE A 1 309 ? -21.157 -0.802 33.881 1.00 97.00 309 ILE A CA 1
ATOM 2392 C C . ILE A 1 309 ? -19.725 -0.328 33.617 1.00 97.00 309 ILE A C 1
ATOM 2394 O O . ILE A 1 309 ? -19.149 -0.688 32.589 1.00 97.00 309 ILE A O 1
ATOM 2398 N N . TYR A 1 310 ? -19.114 0.399 34.556 1.00 97.69 310 TYR A N 1
ATOM 2399 C CA . TYR A 1 310 ? -17.724 0.849 34.448 1.00 97.69 310 TYR A CA 1
ATOM 2400 C C . TYR A 1 310 ? -16.754 -0.313 34.230 1.00 97.69 310 TYR A C 1
ATOM 2402 O O . TYR A 1 310 ? -15.972 -0.296 33.274 1.00 97.69 310 TYR A O 1
ATOM 2410 N N . ARG A 1 311 ? -16.843 -1.364 35.055 1.00 97.88 311 ARG A N 1
ATOM 2411 C CA . ARG A 1 311 ? -16.006 -2.562 34.902 1.00 97.88 311 ARG A CA 1
ATOM 2412 C C . ARG A 1 311 ? -16.192 -3.227 33.543 1.00 97.88 311 ARG A C 1
ATOM 2414 O O . ARG A 1 311 ? -15.200 -3.616 32.928 1.00 97.88 311 ARG A O 1
ATOM 2421 N N . TYR A 1 312 ? -17.429 -3.323 33.054 1.00 96.75 312 TYR A N 1
ATOM 2422 C CA . TYR A 1 312 ? -17.706 -3.864 31.724 1.00 96.75 312 TYR A CA 1
ATOM 2423 C C . TYR A 1 312 ? -17.078 -3.010 30.615 1.00 96.75 312 TYR A C 1
ATOM 2425 O O . TYR A 1 312 ? -16.375 -3.543 29.758 1.00 96.75 312 TYR A O 1
ATOM 2433 N N . VAL A 1 313 ? -17.277 -1.688 30.642 1.00 95.94 313 VAL A N 1
ATOM 2434 C CA . VAL A 1 313 ? -16.735 -0.759 29.636 1.00 95.94 313 VAL A CA 1
ATOM 2435 C C . VAL A 1 313 ? -15.205 -0.781 29.630 1.00 95.94 313 VAL A C 1
ATOM 2437 O O . VAL A 1 313 ? -14.595 -0.858 28.562 1.00 95.94 313 VAL A O 1
ATOM 2440 N N . MET A 1 314 ? -14.573 -0.777 30.806 1.00 95.56 314 MET A N 1
ATOM 2441 C CA . MET A 1 314 ? -13.117 -0.855 30.927 1.00 95.56 314 MET A CA 1
ATOM 2442 C C . MET A 1 314 ? -12.578 -2.190 30.395 1.00 95.56 314 MET A C 1
ATOM 2444 O O . MET A 1 314 ? -11.619 -2.200 29.623 1.00 95.56 314 MET A O 1
ATOM 2448 N N . ALA A 1 315 ? -13.215 -3.314 30.744 1.00 95.25 315 ALA A N 1
ATOM 2449 C CA . ALA A 1 315 ? -12.844 -4.632 30.228 1.00 95.25 315 ALA A CA 1
ATOM 2450 C C . ALA A 1 315 ? -13.035 -4.736 28.706 1.00 95.25 315 ALA A C 1
ATOM 2452 O O . ALA A 1 315 ? -12.206 -5.339 28.024 1.00 95.25 315 ALA A O 1
ATOM 2453 N N . TRP A 1 316 ? -14.085 -4.111 28.165 1.00 95.44 316 TRP A N 1
ATOM 2454 C CA . TRP A 1 316 ? -14.349 -4.061 26.728 1.00 95.44 316 TRP A CA 1
ATOM 2455 C C . TRP A 1 316 ? -13.215 -3.352 25.975 1.00 95.44 316 TRP A C 1
ATOM 2457 O O . TRP A 1 316 ? -12.696 -3.897 25.002 1.00 95.44 316 TRP A O 1
ATOM 2467 N N . PHE A 1 317 ? -12.754 -2.193 26.462 1.00 94.19 317 PHE A N 1
ATOM 2468 C CA . PHE A 1 317 ? -11.585 -1.520 25.884 1.00 94.19 317 PHE A CA 1
ATOM 2469 C C . PHE A 1 317 ? -10.294 -2.315 26.093 1.00 94.19 317 PHE A C 1
ATOM 2471 O O . PHE A 1 317 ? -9.516 -2.460 25.153 1.00 94.19 317 PHE A O 1
ATOM 2478 N N . ALA A 1 318 ? -10.068 -2.870 27.287 1.00 93.31 318 ALA A N 1
ATOM 2479 C CA . ALA A 1 318 ? -8.882 -3.674 27.579 1.00 93.31 318 ALA A CA 1
ATOM 2480 C C . ALA A 1 318 ? -8.765 -4.894 26.650 1.00 93.31 318 ALA A C 1
ATOM 2482 O O . ALA A 1 318 ? -7.663 -5.221 26.204 1.00 93.31 318 ALA A O 1
ATOM 2483 N N . ASN A 1 319 ? -9.890 -5.525 26.295 1.00 93.31 319 ASN A N 1
ATOM 2484 C CA . ASN A 1 319 ? -9.923 -6.661 25.378 1.00 93.31 319 ASN A CA 1
ATOM 2485 C C . ASN A 1 319 ? -9.355 -6.319 23.992 1.00 93.31 319 ASN A C 1
ATOM 2487 O O . ASN A 1 319 ? -8.636 -7.141 23.430 1.00 93.31 319 ASN A O 1
ATOM 2491 N N . ILE A 1 320 ? -9.569 -5.095 23.488 1.00 92.75 320 ILE A N 1
ATOM 2492 C CA . ILE A 1 320 ? -9.004 -4.643 22.204 1.00 92.75 320 ILE A CA 1
ATOM 2493 C C . ILE A 1 320 ? -7.476 -4.735 22.212 1.00 92.75 320 ILE A C 1
ATOM 2495 O O . ILE A 1 320 ? -6.886 -5.136 21.215 1.00 92.75 320 ILE A O 1
ATOM 2499 N N . PHE A 1 321 ? -6.827 -4.383 23.322 1.00 91.44 321 PHE A N 1
ATOM 2500 C CA . PHE A 1 321 ? -5.365 -4.384 23.425 1.00 91.44 321 PHE A CA 1
ATOM 2501 C C . PHE A 1 321 ? -4.805 -5.753 23.818 1.00 91.44 321 PHE A C 1
ATOM 2503 O O . PHE A 1 321 ? -3.769 -6.171 23.306 1.00 91.44 321 PHE A O 1
ATOM 2510 N N . GLN A 1 322 ? -5.485 -6.458 24.723 1.00 91.88 322 GLN A N 1
ATOM 2511 C CA . GLN A 1 322 ? -5.023 -7.736 25.272 1.00 91.88 322 GLN A CA 1
ATOM 2512 C C . GLN A 1 322 ? -5.330 -8.925 24.353 1.00 91.88 322 GLN A C 1
ATOM 2514 O O . GLN A 1 322 ? -4.594 -9.908 24.348 1.00 91.88 322 GLN A O 1
ATOM 2519 N N . GLN A 1 323 ? -6.414 -8.851 23.579 1.00 91.19 323 GLN A N 1
ATOM 2520 C CA . GLN A 1 323 ? -6.866 -9.896 22.661 1.00 91.19 323 GLN A CA 1
ATOM 2521 C C . GLN A 1 323 ? -7.318 -9.287 21.319 1.00 91.19 323 GLN A C 1
ATOM 2523 O O . GLN A 1 323 ? -8.455 -9.492 20.901 1.00 91.19 323 GLN A O 1
ATOM 2528 N N . PRO A 1 324 ? -6.445 -8.583 20.575 1.00 90.75 324 PRO A N 1
ATOM 2529 C CA . PRO A 1 324 ? -6.846 -7.791 19.405 1.00 90.75 324 PRO A CA 1
ATOM 2530 C C . PRO A 1 324 ? -7.407 -8.620 18.233 1.00 90.75 324 PRO A C 1
ATOM 2532 O O . PRO A 1 324 ? -8.045 -8.081 17.327 1.00 90.75 324 PRO A O 1
ATOM 2535 N N . ARG A 1 325 ? -7.172 -9.939 18.235 1.00 88.56 325 ARG A N 1
ATOM 2536 C CA . ARG A 1 325 ? -7.730 -10.896 17.263 1.00 88.56 325 ARG A CA 1
ATOM 2537 C C . ARG A 1 325 ? -9.132 -11.386 17.646 1.00 88.56 325 ARG A C 1
ATOM 2539 O O . ARG A 1 325 ? -9.848 -11.897 16.791 1.00 88.56 325 ARG A O 1
ATOM 2546 N N . ASN A 1 326 ? -9.525 -11.231 18.909 1.00 86.62 326 ASN A N 1
ATOM 2547 C CA . ASN A 1 326 ? -10.849 -11.575 19.401 1.00 86.62 326 ASN A CA 1
ATOM 2548 C C . ASN A 1 326 ? -11.755 -10.349 19.258 1.00 86.62 326 ASN A C 1
ATOM 2550 O O . ASN A 1 326 ? -11.599 -9.357 19.965 1.00 86.62 326 ASN A O 1
ATOM 2554 N N . LYS A 1 327 ? -12.683 -10.380 18.300 1.00 83.56 327 LYS A N 1
ATOM 2555 C CA . LYS A 1 327 ? -13.657 -9.297 18.153 1.00 83.56 327 LYS A CA 1
ATOM 2556 C C . LYS A 1 327 ? -14.745 -9.485 19.220 1.00 83.56 327 LYS A C 1
ATOM 2558 O O . LYS A 1 327 ? -15.390 -10.530 19.194 1.00 83.56 327 LYS A O 1
ATOM 2563 N N . PRO A 1 328 ? -15.027 -8.490 20.088 1.00 82.00 328 PRO A N 1
ATOM 2564 C CA . PRO A 1 328 ? -15.938 -8.648 21.231 1.00 82.00 328 PRO A CA 1
ATOM 2565 C C . PRO A 1 328 ? -17.379 -9.081 20.908 1.00 82.00 328 PRO A C 1
ATOM 2567 O O . PRO A 1 328 ? -18.158 -9.311 21.828 1.00 82.00 328 PRO A O 1
ATOM 2570 N N . GLY A 1 329 ? -17.785 -9.095 19.630 1.00 86.94 329 GLY A N 1
ATOM 2571 C CA . GLY A 1 329 ? -19.150 -9.426 19.194 1.00 86.94 329 GLY A CA 1
ATOM 2572 C C . GLY A 1 329 ? -20.228 -8.446 19.677 1.00 86.94 329 GLY A C 1
ATOM 2573 O O . GLY A 1 329 ? -21.413 -8.661 19.445 1.00 86.94 329 GLY A O 1
ATOM 2574 N N . THR A 1 330 ? -19.821 -7.369 20.345 1.00 92.69 330 THR A N 1
ATOM 2575 C CA . THR A 1 330 ? -20.666 -6.368 20.997 1.00 92.69 330 THR A CA 1
ATOM 2576 C C . THR A 1 330 ? -20.180 -4.970 20.626 1.00 92.69 330 THR A C 1
ATOM 2578 O O . THR A 1 330 ? -19.001 -4.778 20.322 1.00 92.69 330 THR A O 1
ATOM 2581 N N . ALA A 1 331 ? -21.079 -3.984 20.658 1.00 91.50 331 ALA A N 1
ATOM 2582 C CA . ALA A 1 331 ? -20.761 -2.581 20.404 1.00 91.50 331 ALA A CA 1
ATOM 2583 C C . ALA A 1 331 ? -21.245 -1.707 21.567 1.00 91.50 331 ALA A C 1
ATOM 2585 O O . ALA A 1 331 ? -22.366 -1.879 22.050 1.00 91.50 331 ALA A O 1
ATOM 2586 N N . LEU A 1 332 ? -20.413 -0.757 22.003 1.00 92.00 332 LEU A N 1
ATOM 2587 C CA . LEU A 1 332 ? -20.796 0.225 23.015 1.00 92.00 332 LEU A CA 1
ATOM 2588 C C . LEU A 1 332 ? -21.613 1.352 22.374 1.00 92.00 332 LEU A C 1
ATOM 2590 O O . LEU A 1 332 ? -21.152 2.023 21.453 1.00 92.00 332 LEU A O 1
ATOM 2594 N N . VAL A 1 333 ? -22.819 1.589 22.891 1.00 92.00 333 VAL A N 1
ATOM 2595 C CA . VAL A 1 333 ? -23.696 2.681 22.445 1.00 92.00 333 VAL A CA 1
ATOM 2596 C C . VAL A 1 333 ? -23.818 3.708 23.563 1.00 92.00 333 VAL A C 1
ATOM 2598 O O . VAL A 1 333 ? -24.576 3.522 24.512 1.00 92.00 333 VAL A O 1
ATOM 2601 N N . ILE A 1 334 ? -23.081 4.812 23.442 1.00 90.88 334 ILE A N 1
ATOM 2602 C CA . ILE A 1 334 ? -23.069 5.881 24.446 1.00 90.88 334 ILE A CA 1
ATOM 2603 C C . ILE A 1 334 ? -24.054 6.980 24.030 1.00 90.88 334 ILE A C 1
ATOM 2605 O O . ILE A 1 334 ? -23.875 7.636 23.002 1.00 90.88 334 ILE A O 1
ATOM 2609 N N . ARG A 1 335 ? -25.090 7.213 24.843 1.00 90.50 335 ARG A N 1
ATOM 2610 C CA . ARG A 1 335 ? -26.115 8.248 24.617 1.00 90.50 335 ARG A CA 1
ATOM 2611 C C . ARG A 1 335 ? -26.116 9.261 25.756 1.00 90.50 335 ARG A C 1
ATOM 2613 O O . ARG A 1 335 ? -25.835 8.916 26.892 1.00 90.50 335 ARG A O 1
ATOM 2620 N N . GLY A 1 336 ? -26.422 10.514 25.438 1.00 88.00 336 GLY A N 1
ATOM 2621 C CA . GLY A 1 336 ? -26.503 11.601 26.413 1.00 88.00 336 GLY A CA 1
ATOM 2622 C C . GLY A 1 336 ? -26.414 12.966 25.742 1.00 88.00 336 GLY A C 1
ATOM 2623 O O . GLY A 1 336 ? -26.103 13.055 24.549 1.00 88.00 336 GLY A O 1
ATOM 2624 N N . GLU A 1 337 ? -26.626 14.031 26.504 1.00 87.44 337 GLU A N 1
ATOM 2625 C CA . GLU A 1 337 ? -26.655 15.410 26.005 1.00 87.44 337 GLU A CA 1
ATOM 2626 C C . GLU A 1 337 ? -25.328 15.869 25.385 1.00 87.44 337 GLU A C 1
ATOM 2628 O O . GLU A 1 337 ? -24.253 15.329 25.657 1.00 87.44 337 GLU A O 1
ATOM 2633 N N . ARG A 1 338 ? -25.366 16.866 24.499 1.00 88.38 338 ARG A N 1
ATOM 2634 C CA . ARG A 1 338 ? -24.142 17.417 23.901 1.00 88.38 338 ARG A CA 1
ATOM 2635 C C . ARG A 1 338 ? -23.239 17.988 25.005 1.00 88.38 338 ARG A C 1
ATOM 2637 O O . ARG A 1 338 ? -23.714 18.672 25.893 1.00 88.38 338 ARG A O 1
ATOM 2644 N N . GLY A 1 339 ? -21.933 17.727 24.921 1.00 86.69 339 GLY A N 1
ATOM 2645 C CA . GLY A 1 339 ? -20.957 18.241 25.893 1.00 86.69 339 GLY A CA 1
ATOM 2646 C C . GLY A 1 339 ? -20.631 17.302 27.058 1.00 86.69 339 GLY A C 1
ATOM 2647 O O . GLY A 1 339 ? -19.655 17.548 27.749 1.00 86.69 339 GLY A O 1
ATOM 2648 N N . THR A 1 340 ? -21.319 16.164 27.211 1.00 85.94 340 THR A N 1
ATOM 2649 C CA . THR A 1 340 ? -21.045 15.187 28.293 1.00 85.94 340 THR A CA 1
ATOM 2650 C C . THR A 1 340 ? -19.757 14.362 28.115 1.00 85.94 340 THR A C 1
ATOM 2652 O O . THR A 1 340 ? -19.534 13.374 28.803 1.00 85.94 340 THR A O 1
ATOM 2655 N N . GLY A 1 341 ? -18.905 14.715 27.146 1.00 85.06 341 GLY A N 1
ATOM 2656 C CA . GLY A 1 341 ? -17.611 14.060 26.929 1.00 85.06 341 GLY A CA 1
ATOM 2657 C C . GLY A 1 341 ? -17.653 12.652 26.318 1.00 85.06 341 GLY A C 1
ATOM 2658 O O . GLY A 1 341 ? -16.647 11.950 26.349 1.00 85.06 341 GLY A O 1
ATOM 2659 N N . LYS A 1 342 ? -18.767 12.243 25.696 1.00 89.75 342 LYS A N 1
ATOM 2660 C CA . LYS A 1 342 ? -18.885 10.946 24.987 1.00 89.75 342 LYS A CA 1
ATOM 2661 C C . LYS A 1 342 ? -17.784 10.727 23.944 1.00 89.75 342 LYS A C 1
ATOM 2663 O O . LYS A 1 342 ? -17.174 9.667 23.886 1.00 89.75 342 LYS A O 1
ATOM 2668 N N . SER A 1 343 ? -17.501 11.751 23.138 1.00 87.44 343 SER A N 1
ATOM 2669 C CA . SER A 1 343 ? -16.492 11.686 22.073 1.00 87.44 343 SER A CA 1
ATOM 2670 C C . SER A 1 343 ? -15.054 11.642 22.597 1.00 87.44 343 SER A C 1
ATOM 2672 O O . SER A 1 343 ? -14.165 11.215 21.868 1.00 87.44 343 SER A O 1
ATOM 2674 N N . ILE A 1 344 ? -14.818 12.068 23.845 1.00 90.12 344 ILE A N 1
ATOM 2675 C CA . ILE A 1 344 ? -13.481 12.069 24.457 1.00 90.12 344 ILE A CA 1
ATOM 2676 C C . ILE A 1 344 ? -12.985 10.633 24.619 1.00 90.12 344 ILE A C 1
ATOM 2678 O O . ILE A 1 344 ? -11.832 10.358 24.312 1.00 90.12 344 ILE A O 1
ATOM 2682 N N . VAL A 1 345 ? -13.867 9.711 25.017 1.00 91.00 345 VAL A N 1
ATOM 2683 C CA . VAL A 1 345 ? -13.519 8.297 25.210 1.00 91.00 345 VAL A CA 1
ATOM 2684 C C . VAL A 1 345 ? -12.993 7.678 23.918 1.00 91.00 345 VAL A C 1
ATOM 2686 O O . VAL A 1 345 ? -11.883 7.155 23.894 1.00 91.00 345 VAL A O 1
ATOM 2689 N N . GLY A 1 346 ? -13.764 7.796 22.831 1.00 88.88 346 GLY A N 1
ATOM 2690 C CA . GLY A 1 346 ? -13.366 7.271 21.524 1.00 88.88 346 GLY A CA 1
ATOM 2691 C C . GLY A 1 346 ? -12.091 7.927 20.998 1.00 88.88 346 GLY A C 1
ATOM 2692 O O . GLY A 1 346 ? -11.225 7.236 20.476 1.00 88.88 346 GLY A O 1
ATOM 2693 N N . LYS A 1 347 ? -11.928 9.242 21.202 1.00 90.06 347 LYS A N 1
ATOM 2694 C CA . LYS A 1 347 ? -10.719 9.967 20.793 1.00 90.06 347 LYS A CA 1
ATOM 2695 C C . LYS A 1 347 ? -9.472 9.471 21.531 1.00 90.06 347 LYS A C 1
ATOM 2697 O O . LYS A 1 347 ? -8.496 9.138 20.874 1.00 90.06 347 LYS A O 1
ATOM 2702 N N . LEU A 1 348 ? -9.513 9.397 22.863 1.00 92.56 348 LEU A N 1
ATOM 2703 C CA . LEU A 1 348 ? -8.360 8.991 23.674 1.00 92.56 348 LEU A CA 1
ATOM 2704 C C . LEU A 1 348 ? -7.957 7.542 23.396 1.00 92.56 348 LEU A C 1
ATOM 2706 O O . LEU A 1 348 ? -6.787 7.267 23.159 1.00 92.56 348 LEU A O 1
ATOM 2710 N N . VAL A 1 349 ? -8.919 6.615 23.364 1.00 92.69 349 VAL A N 1
ATOM 2711 C CA . VAL A 1 349 ? -8.632 5.214 23.013 1.00 92.69 349 VAL A CA 1
ATOM 2712 C C . VAL A 1 349 ? -8.143 5.114 21.566 1.00 92.69 349 VAL A C 1
ATOM 2714 O O . VAL A 1 349 ? -7.206 4.374 21.279 1.00 92.69 349 VAL A O 1
ATOM 2717 N N . GLY A 1 350 ? -8.738 5.890 20.662 1.00 91.12 350 GLY A N 1
ATOM 2718 C CA . GLY A 1 350 ? -8.346 5.959 19.261 1.00 91.12 350 GLY A CA 1
ATOM 2719 C C . GLY A 1 350 ? -6.904 6.418 19.049 1.00 91.12 350 GLY A C 1
ATOM 2720 O O . GLY A 1 350 ? -6.200 5.841 18.225 1.00 91.12 350 GLY A O 1
ATOM 2721 N N . GLU A 1 351 ? -6.428 7.386 19.833 1.00 91.31 351 GLU A N 1
ATOM 2722 C CA . GLU A 1 351 ? -5.029 7.837 19.813 1.00 91.31 351 GLU A CA 1
ATOM 2723 C C . GLU A 1 351 ? -4.050 6.703 20.168 1.00 91.31 351 GLU A C 1
ATOM 2725 O O . GLU A 1 351 ? -2.994 6.596 19.549 1.00 91.31 351 GLU A O 1
ATOM 2730 N N . LEU A 1 352 ? -4.422 5.793 21.079 1.00 92.12 352 LEU A N 1
ATOM 2731 C CA . LEU A 1 352 ? -3.612 4.611 21.419 1.00 92.12 352 LEU A CA 1
ATOM 2732 C C . LEU A 1 352 ? -3.582 3.564 20.289 1.00 92.12 352 LEU A C 1
ATOM 2734 O O . LEU A 1 352 ? -2.616 2.809 20.152 1.00 92.12 352 LEU A O 1
ATOM 2738 N N . LEU A 1 353 ? -4.645 3.503 19.482 1.00 90.19 353 LEU A N 1
ATOM 2739 C CA . LEU A 1 353 ? -4.802 2.566 18.362 1.00 90.19 353 LEU A CA 1
ATOM 2740 C C . LEU A 1 353 ? -4.191 3.083 17.049 1.00 90.19 353 LEU A C 1
ATOM 2742 O O . LEU A 1 353 ? -3.942 2.288 16.138 1.00 90.19 353 LEU A O 1
ATOM 2746 N N . GLY A 1 354 ? -3.960 4.393 16.929 1.00 88.00 354 GLY A N 1
ATOM 2747 C CA . GLY A 1 354 ? -3.395 5.027 15.739 1.00 88.00 354 GLY A CA 1
ATOM 2748 C C . GLY A 1 354 ? -4.190 4.713 14.473 1.00 88.00 354 GLY A C 1
ATOM 2749 O O . GLY A 1 354 ? -5.395 4.940 14.402 1.00 88.00 354 GLY A O 1
ATOM 2750 N N . THR A 1 355 ? -3.519 4.147 13.468 1.00 83.94 355 THR A N 1
ATOM 2751 C CA . THR A 1 355 ? -4.122 3.794 12.168 1.00 83.94 355 THR A CA 1
ATOM 2752 C C . THR A 1 355 ? -5.166 2.674 12.246 1.00 83.94 355 THR A C 1
ATOM 2754 O O . THR A 1 355 ? -5.862 2.420 11.263 1.00 83.94 355 THR A O 1
ATOM 2757 N N . SER A 1 356 ? -5.303 2.015 13.404 1.00 87.88 356 SER A N 1
ATOM 2758 C CA . SER A 1 356 ? -6.321 0.986 13.648 1.00 87.88 356 SER A CA 1
ATOM 2759 C C . SER A 1 356 ? -7.613 1.528 14.274 1.00 87.88 356 SER A C 1
ATOM 2761 O O . SER A 1 356 ? -8.500 0.744 14.623 1.00 87.88 356 SER A O 1
ATOM 2763 N N . TYR A 1 357 ? -7.736 2.851 14.409 1.00 89.06 357 TYR A N 1
ATOM 2764 C CA . TYR A 1 357 ? -8.967 3.543 14.782 1.00 89.06 357 TYR A CA 1
ATOM 2765 C C . TYR A 1 357 ? -9.501 4.368 13.611 1.00 89.06 357 TYR A C 1
ATOM 2767 O O . TYR A 1 357 ? -8.764 5.133 12.987 1.00 89.06 357 TYR A O 1
ATOM 2775 N N . ILE A 1 358 ? -10.790 4.220 13.310 1.00 84.50 358 ILE A N 1
ATOM 2776 C CA . ILE A 1 358 ? -11.426 4.883 12.169 1.00 84.50 358 ILE A CA 1
ATOM 2777 C C . ILE A 1 358 ? -12.683 5.587 12.629 1.00 84.50 358 ILE A C 1
ATOM 2779 O O . ILE A 1 358 ? -13.671 4.936 12.906 1.00 84.50 358 ILE A O 1
ATOM 2783 N N . THR A 1 359 ? -12.707 6.915 12.594 1.00 82.56 359 THR A N 1
ATOM 2784 C CA . THR A 1 359 ? -13.935 7.648 12.909 1.00 82.56 359 THR A CA 1
ATOM 2785 C C . THR A 1 359 ? -14.877 7.658 11.708 1.00 82.56 359 THR A C 1
ATOM 2787 O O . THR A 1 359 ? -14.557 8.235 10.663 1.00 82.56 359 THR A O 1
ATOM 2790 N N . VAL A 1 360 ? -16.074 7.091 11.853 1.00 79.12 360 VAL A N 1
ATOM 2791 C CA . VAL A 1 360 ? -17.086 7.107 10.788 1.00 79.12 360 VAL A CA 1
ATOM 2792 C C . VAL A 1 360 ? -18.226 8.074 11.106 1.00 79.12 360 VAL A C 1
ATOM 2794 O O . VAL A 1 360 ? -19.021 7.862 12.013 1.00 79.12 360 VAL A O 1
ATOM 2797 N N . ALA A 1 361 ? -18.347 9.136 10.302 1.00 69.81 361 ALA A N 1
ATOM 2798 C CA . ALA A 1 361 ? -19.416 10.131 10.444 1.00 69.81 361 ALA A CA 1
ATOM 2799 C C . ALA A 1 361 ? -20.721 9.764 9.707 1.00 69.81 361 ALA A C 1
ATOM 2801 O O . ALA A 1 361 ? -21.767 10.352 9.967 1.00 69.81 361 ALA A O 1
ATOM 2802 N N . SER A 1 362 ? -20.671 8.821 8.760 1.00 69.38 362 SER A N 1
ATOM 2803 C CA . SER A 1 362 ? -21.811 8.438 7.920 1.00 69.38 362 SER A CA 1
ATOM 2804 C C . SER A 1 362 ? -21.921 6.927 7.821 1.00 69.38 362 SER A C 1
ATOM 2806 O O . SER A 1 362 ? -20.950 6.254 7.475 1.00 69.38 362 SER A O 1
ATOM 2808 N N . SER A 1 363 ? -23.127 6.396 8.033 1.00 67.25 363 SER A N 1
ATOM 2809 C CA . SER A 1 363 ? -23.408 4.957 7.941 1.00 67.25 363 SER A CA 1
ATOM 2810 C C . SER A 1 363 ? -22.936 4.347 6.618 1.00 67.25 363 SER A C 1
ATOM 2812 O O . SER A 1 363 ? -22.435 3.225 6.607 1.00 67.25 363 SER A O 1
ATOM 2814 N N . ARG A 1 364 ? -22.986 5.106 5.511 1.00 56.19 364 ARG A N 1
ATOM 2815 C CA . ARG A 1 364 ? -22.530 4.666 4.179 1.00 56.19 364 ARG A CA 1
ATOM 2816 C C . ARG A 1 364 ? -21.053 4.271 4.120 1.00 56.19 364 ARG A C 1
ATOM 2818 O O . ARG A 1 364 ? -20.701 3.485 3.248 1.00 56.19 364 ARG A O 1
ATOM 2825 N N . HIS A 1 365 ? -20.197 4.787 5.000 1.00 59.09 365 HIS A N 1
ATOM 2826 C CA . HIS A 1 365 ? -18.780 4.406 5.022 1.00 59.09 365 HIS A CA 1
ATOM 2827 C C . HIS A 1 365 ? -18.556 3.045 5.699 1.00 59.09 365 HIS A C 1
ATOM 2829 O O . HIS A 1 365 ? -17.547 2.404 5.433 1.00 59.09 365 HIS A O 1
ATOM 2835 N N . VAL A 1 366 ? -19.525 2.568 6.492 1.00 61.78 366 VAL A N 1
ATOM 2836 C CA . VAL A 1 366 ? -19.503 1.221 7.084 1.00 61.78 366 VAL A CA 1
ATOM 2837 C C . VAL A 1 366 ? -20.089 0.181 6.123 1.00 61.78 366 VAL A C 1
ATOM 2839 O O . VAL A 1 366 ? -19.499 -0.875 5.913 1.00 61.78 366 VAL A O 1
ATOM 2842 N N . ILE A 1 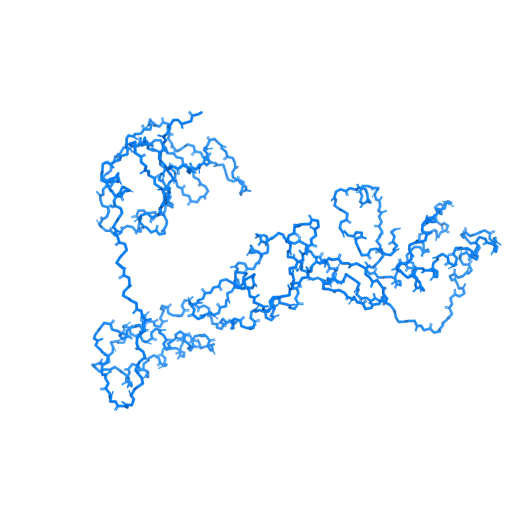367 ? -21.243 0.484 5.513 1.00 62.34 367 ILE A N 1
ATOM 2843 C CA . ILE A 1 367 ? -22.020 -0.483 4.706 1.00 62.34 367 ILE A CA 1
ATOM 2844 C C . ILE A 1 367 ? -21.813 -0.372 3.185 1.00 62.34 367 ILE A C 1
ATOM 2846 O O . ILE A 1 367 ? -22.369 -1.163 2.427 1.00 62.34 367 ILE A O 1
ATOM 2850 N N . GLY A 1 368 ? -21.080 0.636 2.711 1.00 49.66 368 GLY A N 1
ATOM 2851 C CA . GLY A 1 368 ? -20.898 0.896 1.283 1.00 49.66 368 GLY A CA 1
ATOM 2852 C C . GLY A 1 368 ? -19.905 -0.047 0.597 1.00 49.66 368 GLY A C 1
ATOM 2853 O O . GLY A 1 368 ? -19.108 -0.727 1.235 1.00 49.66 368 GLY A O 1
ATOM 2854 N N . HIS A 1 369 ? -19.889 -0.023 -0.739 1.00 49.06 369 HIS A N 1
ATOM 2855 C CA . HIS A 1 369 ? -18.973 -0.832 -1.559 1.00 49.06 369 HIS A CA 1
ATOM 2856 C C . HIS A 1 369 ? -17.480 -0.454 -1.426 1.00 49.06 369 HIS A C 1
ATOM 2858 O O . HIS A 1 369 ? -16.623 -1.197 -1.894 1.00 49.06 369 HIS A O 1
ATOM 2864 N N . PHE A 1 370 ? -17.158 0.684 -0.797 1.00 57.09 370 PHE A N 1
ATOM 2865 C CA . PHE A 1 370 ? -15.792 1.181 -0.588 1.00 57.09 370 PHE A CA 1
ATOM 2866 C C . PHE A 1 370 ? -15.394 1.122 0.896 1.00 57.09 370 PHE A C 1
ATOM 2868 O O . PHE A 1 370 ? -15.121 2.143 1.524 1.00 57.09 370 PHE A O 1
ATOM 2875 N N . ASN A 1 371 ? -15.358 -0.083 1.465 1.00 64.31 371 ASN A N 1
ATOM 2876 C CA . ASN A 1 371 ? -15.062 -0.325 2.883 1.00 64.31 371 ASN A CA 1
ATOM 2877 C C . ASN A 1 371 ? -13.642 -0.865 3.142 1.00 64.31 371 ASN A C 1
ATOM 2879 O O . ASN A 1 371 ? -13.346 -1.321 4.240 1.00 64.31 371 ASN A O 1
ATOM 2883 N N . ALA A 1 372 ? -12.740 -0.789 2.154 1.00 66.88 372 ALA A N 1
ATOM 2884 C CA . ALA A 1 372 ? -11.372 -1.306 2.276 1.00 66.88 372 ALA A CA 1
ATOM 2885 C C . ALA A 1 372 ? -10.579 -0.671 3.433 1.00 66.88 372 ALA A C 1
ATOM 2887 O O . ALA A 1 372 ? -9.707 -1.315 4.003 1.00 66.88 372 ALA A O 1
ATOM 2888 N N . HIS A 1 373 ? -10.911 0.565 3.811 1.00 69.50 373 HIS A N 1
ATOM 2889 C CA . HIS A 1 373 ? -10.321 1.238 4.965 1.00 69.50 373 HIS A CA 1
ATOM 2890 C C . HIS A 1 373 ? -10.633 0.514 6.287 1.00 69.50 373 HIS A C 1
ATOM 2892 O O . HIS A 1 373 ? -9.800 0.519 7.179 1.00 69.50 373 HIS A O 1
ATOM 2898 N N . LEU A 1 374 ? -11.764 -0.197 6.396 1.00 78.06 374 LEU A N 1
ATOM 2899 C CA . LEU A 1 374 ? -12.120 -0.973 7.591 1.00 78.06 374 LEU A CA 1
ATOM 2900 C C . LEU A 1 374 ? -11.255 -2.224 7.787 1.00 78.06 374 LEU A C 1
ATOM 2902 O O . LEU A 1 374 ? -11.269 -2.799 8.873 1.00 78.06 374 LEU A O 1
ATOM 2906 N N . LEU A 1 375 ? -10.496 -2.651 6.768 1.00 77.75 375 LEU A N 1
ATOM 2907 C CA . LEU A 1 375 ? -9.645 -3.844 6.850 1.00 77.75 375 LEU A CA 1
ATOM 2908 C C . LEU A 1 375 ? -8.574 -3.731 7.940 1.00 77.75 375 LEU A C 1
ATOM 2910 O O . LEU A 1 375 ? -8.081 -4.757 8.394 1.00 77.75 375 LEU A O 1
ATOM 2914 N N . THR A 1 376 ? -8.226 -2.515 8.365 1.00 83.00 376 THR A N 1
ATOM 2915 C CA . THR A 1 376 ? -7.235 -2.266 9.422 1.00 83.00 376 THR A CA 1
ATOM 2916 C C . THR A 1 376 ? -7.853 -1.859 10.754 1.00 83.00 376 THR A C 1
ATOM 2918 O O . THR A 1 376 ? -7.125 -1.496 11.671 1.00 83.00 376 THR A O 1
ATOM 2921 N N . ALA A 1 377 ? -9.182 -1.882 10.890 1.00 86.56 377 ALA A N 1
ATOM 2922 C CA . ALA A 1 377 ? -9.842 -1.337 12.069 1.00 86.56 377 ALA A CA 1
ATOM 2923 C C . ALA A 1 377 ? -9.903 -2.339 13.236 1.00 86.56 377 ALA A C 1
ATOM 2925 O O . ALA A 1 377 ? -10.441 -3.453 13.140 1.00 86.56 377 ALA A O 1
ATOM 2926 N N . LEU A 1 378 ? -9.417 -1.899 14.394 1.00 88.44 378 LEU A N 1
ATOM 2927 C CA . LEU A 1 378 ? -9.726 -2.485 15.696 1.00 88.44 378 LEU A CA 1
ATOM 2928 C C . LEU A 1 378 ? -10.958 -1.832 16.327 1.00 88.44 378 LEU A C 1
ATOM 2930 O O . LEU A 1 378 ? -11.756 -2.542 16.934 1.00 88.44 378 LEU A O 1
ATOM 2934 N N . LEU A 1 379 ? -11.131 -0.526 16.114 1.00 88.69 379 LEU A N 1
ATOM 2935 C CA . LEU A 1 379 ? -12.248 0.278 16.605 1.00 88.69 379 LEU A CA 1
ATOM 2936 C C . LEU A 1 379 ? -12.733 1.229 15.497 1.00 88.69 379 LEU A C 1
ATOM 2938 O O . LEU A 1 379 ? -11.915 1.795 14.768 1.00 88.69 379 LEU A O 1
ATOM 2942 N N . ILE A 1 380 ? -14.053 1.380 15.374 1.00 86.31 380 ILE A N 1
ATOM 2943 C CA . ILE A 1 380 ? -14.745 2.208 14.370 1.00 86.31 380 ILE A CA 1
ATOM 2944 C C . ILE A 1 380 ? -15.667 3.197 15.090 1.00 86.31 380 ILE A C 1
ATOM 2946 O O . ILE A 1 380 ? -16.283 2.752 16.086 1.00 86.31 380 ILE A O 1
#